Protein AF-A0A936PJ43-F1 (afdb_monomer_lite)

Secondary structure (DSSP, 8-state):
--PPP-------------EEEEEEEEEEE---STTPPPPB--S-EEEETTS--EE--TTSEEEEEEEESSSSEE-EEEEE-TTEEEEETTHHHHHHPPEEP-SSSPEEEEEEEHHHHHHHHHHHHHHHHHHHHHHHHHHHHHHHHHHHHHHHHHTT-STTHHHHHHHHHHHHHHHHHHHHHHT-HHHHHHHHHHHTT--TTSS-HHHHHHHHHHHTT-HHHHHHHHHHTS-HHHHHHHHH-THHHHHHHHHTTTSTTHHHHHHHHHHHHHHHHHHHHHHTT-HHHHHHHHHHHHHH-TT-HHHHHHHHHHHHHHH--HHHHHHHHHHHHHHHHHHT---HHHHHHHHHHHHHHHHHTT-HHHHHHHHHHHHHHHHHHS-TT-HHHHHHHHHHHHHHHHTT-HHHHHHHHHHHHHH-------STTSS---STHHHHHHHHHHHHHHHHHHHHS-TT-HHHHHHHHHHHHHHHHTT-HHHHHHHHHHHHHHHHHHH-TT-HHHHHHHHHHHHHHHHTT-HHHHHHHHTT-

Sequence (529 aa):
MKHIFLFFFGIISLDIAAQTINQPGEVRTISYEQGKKGAPVADVRIKSKGLNEVRSTADGKFILPVKAEGGNIFTFEDVSRAGYEPVVPSREEFLSRKFAINPASGVTLILASNDQLFAERRRIEQKIRLEKEQEIADRESEILKLQAEVNKLQQLSENITDLTAKLTRMEEELQKFKDSYYSSDDLIRQEAQRLSKIDFQTIDSVQAVIVNLLKEGKGGEVVTIARNQLSADLWNKIMNDPGSIKRDMEQKRVELKQDSLLLDQAARQLKNMADGFAAKYQNDSAAFYLKKRMELDLNNYENIDEYALYITNYLASYDEALDYYLEIQTLFQKMQYHEYHVIATIIHNTGYVYSNMGNIDKAMEYYQQGLTLRTQIYESEHPDIACSYNNIGYLYDELGDYPQALKYHFLALGIGKLRRSSRCCLEHGDAQGDIVKSLDYYQKSLSIKEKAFNIFHPDVALAYHNIGNIYDTQGEYQKALEYLFIAEEIREKTLGFNHPDLAATYNNIAHVYSAQGYYEKATSFISKV

pLDDT: mean 77.59, std 15.85, range [30.3, 97.81]

Structure (mmCIF, N/CA/C/O backbone):
data_AF-A0A936PJ43-F1
#
_entry.id   AF-A0A936PJ43-F1
#
loop_
_atom_site.group_PDB
_atom_site.id
_atom_site.type_symbol
_atom_site.label_atom_id
_atom_site.label_alt_id
_atom_site.label_comp_id
_atom_site.label_asym_id
_atom_site.label_entity_id
_atom_site.label_seq_id
_atom_site.pdbx_PDB_ins_code
_atom_site.Cartn_x
_atom_site.Cartn_y
_atom_site.Cartn_z
_atom_site.occupancy
_atom_site.B_iso_or_equiv
_atom_site.auth_seq_id
_atom_site.auth_comp_id
_atom_site.auth_asym_id
_atom_site.auth_atom_id
_atom_site.pdbx_PDB_model_num
ATOM 1 N N . MET A 1 1 ? -57.107 58.722 32.838 1.00 40.56 1 MET A N 1
ATOM 2 C CA . MET A 1 1 ? -57.720 57.484 32.313 1.00 40.56 1 MET A CA 1
ATOM 3 C C . MET A 1 1 ? -57.185 57.221 30.913 1.00 40.56 1 MET A C 1
ATOM 5 O O . MET A 1 1 ? -57.546 57.950 30.002 1.00 40.56 1 MET A O 1
ATOM 9 N N . LYS A 1 2 ? -56.288 56.242 30.752 1.00 34.12 2 LYS A N 1
ATOM 10 C CA . LYS A 1 2 ? -55.933 55.638 29.458 1.00 34.12 2 LYS A CA 1
ATOM 11 C C . LYS A 1 2 ? -55.710 54.140 29.679 1.00 34.12 2 LYS A C 1
ATOM 13 O O . LYS A 1 2 ? -55.115 53.745 30.675 1.00 34.12 2 LYS A O 1
ATOM 18 N N . HIS A 1 3 ? -56.307 53.368 28.781 1.00 35.75 3 HIS A N 1
ATOM 19 C CA . HIS A 1 3 ? -56.541 51.931 28.821 1.00 35.75 3 HIS A CA 1
ATOM 20 C C . HIS A 1 3 ? -55.257 51.096 28.703 1.00 35.75 3 HIS A C 1
ATOM 22 O O . HIS A 1 3 ? -54.381 51.428 27.910 1.00 35.75 3 HIS A O 1
ATOM 28 N N . ILE A 1 4 ? -55.200 49.980 29.436 1.00 32.62 4 ILE A N 1
ATOM 29 C CA . ILE A 1 4 ? -54.253 48.879 29.219 1.00 32.62 4 ILE A CA 1
ATOM 30 C C . ILE A 1 4 ? -55.022 47.765 28.499 1.00 32.62 4 ILE A C 1
ATOM 32 O O . ILE A 1 4 ? -55.988 47.232 29.041 1.00 32.62 4 ILE A O 1
ATOM 36 N N . PHE A 1 5 ? -54.607 47.444 27.273 1.00 32.97 5 PHE A N 1
ATOM 37 C CA . PHE A 1 5 ? -55.036 46.259 26.528 1.00 32.97 5 PHE A CA 1
ATOM 38 C C . PHE A 1 5 ? -54.036 45.129 26.813 1.00 32.97 5 PHE A C 1
ATOM 40 O O . PHE A 1 5 ? -52.854 45.257 26.504 1.00 32.97 5 PHE A O 1
ATOM 47 N N . LEU A 1 6 ? -54.510 44.033 27.404 1.00 31.66 6 LEU A N 1
ATOM 48 C CA . LEU A 1 6 ? -53.779 42.772 27.543 1.00 31.66 6 LEU A CA 1
ATOM 49 C C . LEU A 1 6 ? -54.097 41.902 26.320 1.00 31.66 6 LEU A C 1
ATOM 51 O O . LEU A 1 6 ? -55.229 41.451 26.170 1.00 31.66 6 LEU A O 1
ATOM 55 N N . PHE A 1 7 ? -53.112 41.672 25.450 1.00 32.41 7 PHE A N 1
ATOM 56 C CA . PHE A 1 7 ? -53.182 40.657 24.396 1.00 32.41 7 PHE A CA 1
ATOM 57 C C . PHE A 1 7 ? -52.409 39.417 24.853 1.00 32.41 7 PHE A C 1
ATOM 59 O O . PHE A 1 7 ? -51.193 39.459 25.025 1.00 32.41 7 PHE A O 1
ATOM 66 N N . PHE A 1 8 ? -53.127 38.313 25.056 1.00 34.50 8 PHE A N 1
ATOM 67 C CA . PHE A 1 8 ? -52.553 36.978 25.209 1.00 34.50 8 PHE A CA 1
ATOM 68 C C . PHE A 1 8 ? -52.049 36.504 23.837 1.00 34.50 8 PHE A C 1
ATOM 70 O O . PHE A 1 8 ? -52.854 36.240 22.946 1.00 34.50 8 PHE A O 1
ATOM 77 N N . PHE A 1 9 ? -50.733 36.381 23.659 1.00 34.50 9 PHE A N 1
ATOM 78 C CA . PHE A 1 9 ? -50.157 35.603 22.560 1.00 34.50 9 PHE A CA 1
ATOM 79 C C . PHE A 1 9 ? -49.959 34.165 23.044 1.00 34.50 9 PHE A C 1
ATOM 81 O O . PHE A 1 9 ? -49.048 33.877 23.817 1.00 34.50 9 PHE A O 1
ATOM 88 N N . GLY A 1 10 ? -50.838 33.263 22.608 1.00 34.34 10 GLY A N 1
ATOM 89 C CA . GLY A 1 10 ? -50.595 31.828 22.696 1.00 34.34 10 GLY A CA 1
ATOM 90 C C . GLY A 1 10 ? -49.504 31.447 21.699 1.00 34.34 10 GLY A C 1
ATOM 91 O O . GLY A 1 10 ? -49.707 31.552 20.491 1.00 34.34 10 GLY A O 1
ATOM 92 N N . ILE A 1 11 ? -48.344 31.029 22.200 1.00 38.25 11 ILE A N 1
ATOM 93 C CA . ILE A 1 11 ? -47.304 30.395 21.389 1.00 38.25 11 ILE A CA 1
ATOM 94 C C . ILE A 1 11 ? -47.798 28.978 21.090 1.00 38.25 11 ILE A C 1
ATOM 96 O O . ILE A 1 11 ? -47.759 28.106 21.953 1.00 38.25 11 ILE A O 1
ATOM 100 N N . ILE A 1 12 ? -48.304 28.753 19.877 1.00 36.50 12 ILE A N 1
ATOM 101 C CA . ILE A 1 12 ? -48.441 27.402 19.330 1.00 36.50 12 ILE A CA 1
ATOM 102 C C . ILE A 1 12 ? -47.034 27.000 18.891 1.00 36.50 12 ILE A C 1
ATOM 104 O O . ILE A 1 12 ? -46.580 27.374 17.811 1.00 36.50 12 ILE A O 1
ATOM 108 N N . SER A 1 13 ? -46.315 26.290 19.757 1.00 37.91 13 SER A N 1
ATOM 109 C CA . SER A 1 13 ? -45.120 25.553 19.362 1.00 37.91 13 SER A CA 1
ATOM 110 C C . SER A 1 13 ? -45.562 24.403 18.456 1.00 37.91 13 SER A C 1
ATOM 112 O O . SER A 1 13 ? -46.070 23.385 18.923 1.00 37.91 13 SER A O 1
ATOM 114 N N . LEU A 1 14 ? -45.433 24.591 17.144 1.00 38.97 14 LEU A N 1
ATOM 115 C CA . LEU A 1 14 ? -45.426 23.489 16.187 1.00 38.97 14 LEU A CA 1
ATOM 116 C C . LEU A 1 14 ? -44.119 22.718 16.398 1.00 38.97 14 LEU A C 1
ATOM 118 O O . LEU A 1 14 ? -43.090 23.075 15.830 1.00 38.97 14 LEU A O 1
ATOM 122 N N . ASP A 1 15 ? -44.163 21.677 17.229 1.00 41.84 15 ASP A N 1
ATOM 123 C CA . ASP A 1 15 ? -43.165 20.610 17.185 1.00 41.84 15 ASP A CA 1
ATOM 124 C C . ASP A 1 15 ? -43.292 19.932 15.815 1.00 41.84 15 ASP A C 1
ATOM 126 O O . ASP A 1 15 ? -44.187 19.117 15.574 1.00 41.84 15 ASP A O 1
ATOM 130 N N . ILE A 1 16 ? -42.431 20.311 14.869 1.00 48.59 16 ILE A N 1
ATOM 131 C CA . ILE A 1 16 ? -42.264 19.562 13.624 1.00 48.59 16 ILE A CA 1
ATOM 132 C C . ILE A 1 16 ? -41.565 18.263 14.023 1.00 48.59 16 ILE A C 1
ATOM 134 O O . ILE A 1 16 ? -40.355 18.239 14.215 1.00 48.59 16 ILE A O 1
ATOM 138 N N . ALA A 1 17 ? -42.333 17.189 14.204 1.00 55.19 17 ALA A N 1
ATOM 139 C CA . ALA A 1 17 ? -41.772 15.876 14.482 1.00 55.19 17 ALA A CA 1
ATOM 140 C C . ALA A 1 17 ? -40.802 15.472 13.356 1.00 55.19 17 ALA A C 1
ATOM 142 O O . ALA A 1 17 ? -41.185 15.466 12.184 1.00 55.19 17 ALA A O 1
ATOM 143 N N . ALA A 1 18 ? -39.566 15.117 13.721 1.00 63.12 18 ALA A N 1
ATOM 144 C CA . ALA A 1 18 ? -38.559 14.550 12.829 1.00 63.12 18 ALA A CA 1
ATOM 145 C C . ALA A 1 18 ? -39.168 13.504 11.880 1.00 63.12 18 ALA A C 1
ATOM 147 O O . ALA A 1 18 ? -39.643 12.454 12.330 1.00 63.12 18 ALA A O 1
ATOM 148 N N . GLN A 1 19 ? -39.129 13.735 10.566 1.00 74.31 19 GLN A N 1
ATOM 149 C CA . GLN A 1 19 ? -39.550 12.705 9.619 1.00 74.31 19 GLN A CA 1
ATOM 150 C C . GLN A 1 19 ? -38.483 11.601 9.571 1.00 74.31 19 GLN A C 1
ATOM 152 O O . GLN A 1 19 ? -37.306 11.862 9.318 1.00 74.31 19 GLN A O 1
ATOM 157 N N . THR A 1 20 ? -38.890 10.354 9.819 1.00 83.00 20 THR A N 1
ATOM 158 C CA . THR A 1 20 ? -38.009 9.188 9.662 1.00 83.00 20 THR A CA 1
ATOM 159 C C . THR A 1 20 ? -38.021 8.751 8.198 1.00 83.00 20 THR A C 1
ATOM 161 O O . THR A 1 20 ? -39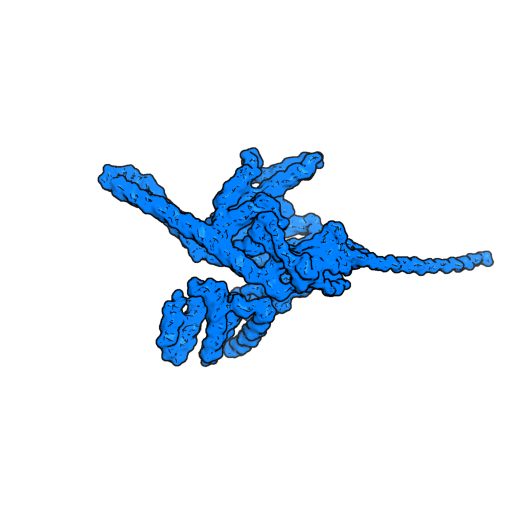.086 8.477 7.643 1.00 83.00 20 THR A O 1
ATOM 164 N N . ILE A 1 21 ? -36.849 8.689 7.569 1.00 87.25 21 ILE A N 1
ATOM 165 C CA . ILE A 1 21 ? -36.640 8.260 6.187 1.00 87.25 21 ILE A CA 1
ATOM 166 C C . ILE A 1 21 ? -35.969 6.888 6.189 1.00 87.25 21 ILE A C 1
ATOM 168 O O . ILE A 1 21 ? -34.934 6.682 6.817 1.00 87.25 21 ILE A O 1
ATOM 172 N N . ASN A 1 22 ? -36.545 5.949 5.444 1.00 90.38 22 ASN A N 1
ATOM 173 C CA . ASN A 1 22 ? -35.974 4.622 5.249 1.00 90.38 22 ASN A CA 1
ATOM 174 C C . ASN A 1 22 ? -34.878 4.686 4.183 1.00 90.38 22 ASN A C 1
ATOM 176 O O . ASN A 1 22 ? -35.177 4.721 2.991 1.00 90.38 22 ASN A O 1
ATOM 180 N N . GLN A 1 23 ? -33.621 4.694 4.616 1.00 92.25 23 GLN A N 1
ATOM 181 C CA . GLN A 1 23 ? -32.457 4.589 3.750 1.00 92.25 23 GLN A CA 1
ATOM 182 C C . GLN A 1 23 ? -32.251 3.118 3.357 1.00 92.25 23 GLN A C 1
ATOM 184 O O . GLN A 1 23 ? -31.866 2.314 4.213 1.00 92.25 23 GLN A O 1
ATOM 189 N N . PRO A 1 24 ? -32.490 2.723 2.094 1.00 94.69 24 PRO A N 1
ATOM 190 C CA . PRO A 1 24 ? -32.183 1.370 1.660 1.00 94.69 24 PRO A CA 1
ATOM 191 C C . PRO A 1 24 ? -30.668 1.165 1.580 1.00 94.69 24 PRO A C 1
ATOM 193 O O . PRO A 1 24 ? -29.901 2.106 1.348 1.00 94.69 24 PRO A O 1
ATOM 196 N N . GLY A 1 25 ? -30.244 -0.085 1.706 1.00 94.69 25 GLY A N 1
ATOM 197 C CA . GLY A 1 25 ? -28.884 -0.489 1.400 1.00 94.69 25 GLY A CA 1
ATOM 198 C C . GLY A 1 25 ? -28.770 -1.967 1.054 1.00 94.69 25 GLY A C 1
ATOM 199 O O . GLY A 1 25 ? -29.698 -2.757 1.254 1.00 94.69 25 GLY A O 1
ATOM 200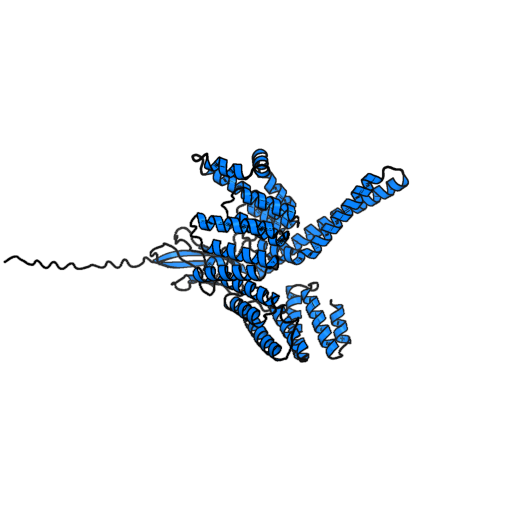 N N . GLU A 1 26 ? -27.621 -2.330 0.500 1.00 95.31 26 GLU A N 1
ATOM 201 C CA . GLU A 1 26 ? -27.254 -3.708 0.195 1.00 95.31 26 GLU A CA 1
ATOM 202 C C . GLU A 1 26 ? -25.852 -4.020 0.714 1.00 95.31 26 GLU A C 1
ATOM 204 O O . GLU A 1 26 ? -24.980 -3.155 0.745 1.00 95.31 26 GLU A O 1
ATOM 209 N N . VAL A 1 27 ? -25.636 -5.270 1.104 1.00 95.62 27 VAL A N 1
ATOM 210 C CA . VAL A 1 27 ? -24.339 -5.812 1.479 1.00 95.62 27 VAL A CA 1
ATOM 211 C C . VAL A 1 27 ? -24.013 -6.974 0.573 1.00 95.62 27 VAL A C 1
ATOM 213 O O . VAL A 1 27 ? -24.788 -7.927 0.451 1.00 95.62 27 VAL A O 1
ATOM 216 N N . ARG A 1 28 ? -22.845 -6.901 -0.052 1.00 95.44 28 ARG A N 1
ATOM 217 C CA . ARG A 1 28 ? -22.351 -7.937 -0.951 1.00 95.44 28 ARG A CA 1
ATOM 218 C C . ARG A 1 28 ? -20.882 -8.221 -0.706 1.00 95.44 28 ARG A C 1
ATOM 220 O O . ARG A 1 28 ? -20.173 -7.412 -0.108 1.00 95.44 28 ARG A O 1
ATOM 227 N N . THR A 1 29 ? -20.427 -9.364 -1.199 1.00 95.00 29 THR A N 1
ATOM 228 C CA . THR A 1 29 ? -19.010 -9.670 -1.210 1.00 95.00 29 THR A CA 1
ATOM 229 C C . THR A 1 29 ? -18.285 -8.758 -2.197 1.00 95.00 29 THR A C 1
ATOM 231 O O . THR A 1 29 ? -18.886 -8.209 -3.130 1.00 95.00 29 THR A O 1
ATOM 234 N N . ILE A 1 30 ? -16.977 -8.630 -2.022 1.00 93.56 30 ILE A N 1
ATOM 235 C CA . ILE A 1 30 ? -16.084 -8.110 -3.051 1.00 93.56 30 ILE A CA 1
ATOM 236 C C . ILE A 1 30 ? -16.203 -8.939 -4.340 1.00 93.56 30 ILE A C 1
ATOM 238 O O . ILE A 1 30 ? -16.454 -10.150 -4.305 1.00 93.56 30 ILE A O 1
ATOM 242 N N . SER A 1 31 ? -16.052 -8.270 -5.478 1.00 92.31 31 SER A N 1
ATOM 243 C CA . SER A 1 31 ? -15.920 -8.872 -6.796 1.00 92.31 31 SER A CA 1
ATOM 244 C C . SER A 1 31 ? -14.482 -8.758 -7.285 1.00 92.31 31 SER A C 1
ATOM 246 O O . SER A 1 31 ? -13.954 -7.656 -7.433 1.00 92.31 31 SER A O 1
ATOM 248 N N . TYR A 1 32 ? -13.875 -9.905 -7.579 1.00 88.44 32 TYR A N 1
ATOM 249 C CA . TYR A 1 32 ? -12.527 -10.000 -8.143 1.00 88.44 32 TYR A CA 1
ATOM 250 C C . TYR A 1 32 ? -12.501 -10.164 -9.660 1.00 88.44 32 TYR A C 1
ATOM 252 O O . TYR A 1 32 ? -11.426 -10.269 -10.242 1.00 88.44 32 TYR A O 1
ATOM 260 N N . GLU A 1 33 ? -13.666 -10.191 -10.305 1.00 83.75 33 GLU A N 1
ATOM 261 C CA . GLU A 1 33 ? -13.777 -10.441 -11.735 1.00 83.75 33 GLU A CA 1
ATOM 262 C C . GLU A 1 33 ? -14.659 -9.394 -12.410 1.00 83.75 33 GLU A C 1
ATOM 264 O O . GLU A 1 33 ? -15.762 -9.075 -11.953 1.00 83.75 33 GLU A O 1
ATOM 269 N N . GLN A 1 34 ? -14.193 -8.890 -13.551 1.00 80.88 34 GLN A N 1
ATOM 270 C CA . GLN A 1 34 ? -14.926 -7.901 -14.326 1.00 80.88 34 GLN A CA 1
ATOM 271 C C . GLN A 1 34 ? -16.283 -8.457 -14.782 1.00 80.88 34 GLN A C 1
ATOM 273 O O . GLN A 1 34 ? -16.386 -9.562 -15.310 1.00 80.88 34 GLN A O 1
ATOM 278 N N . GLY A 1 35 ? -17.344 -7.679 -14.563 1.00 80.88 35 GLY A N 1
ATOM 279 C CA . GLY A 1 35 ? -18.707 -8.052 -14.949 1.00 80.88 35 GLY A CA 1
ATOM 280 C C . GLY A 1 35 ? -19.403 -9.049 -14.015 1.00 80.88 35 GLY A C 1
ATOM 281 O O . GLY A 1 35 ? -20.603 -9.269 -14.174 1.00 80.88 35 GLY A O 1
ATOM 282 N N . LYS A 1 36 ? -18.719 -9.608 -13.006 1.00 87.69 36 LYS A N 1
ATOM 283 C CA . LYS A 1 36 ? -19.366 -10.430 -11.972 1.00 87.69 36 LYS A CA 1
ATOM 284 C C . LYS A 1 36 ? -19.756 -9.572 -10.770 1.00 87.69 36 LYS A C 1
ATOM 286 O O . LYS A 1 36 ? -18.972 -8.747 -10.303 1.00 87.69 36 LYS A O 1
ATOM 291 N N . LYS A 1 37 ? -20.977 -9.756 -10.258 1.00 88.69 37 LYS A N 1
ATOM 292 C CA . LYS A 1 37 ? -21.427 -9.139 -8.999 1.00 88.69 37 LYS A CA 1
ATOM 293 C C . LYS A 1 37 ? -21.060 -10.025 -7.820 1.00 88.69 37 LYS A C 1
ATOM 295 O O . LYS A 1 37 ? -21.182 -11.244 -7.904 1.00 88.69 37 LYS A O 1
ATOM 300 N N . GLY A 1 38 ? -20.613 -9.398 -6.734 1.00 91.81 38 GLY A N 1
ATOM 301 C CA . GLY A 1 38 ? -20.392 -10.095 -5.474 1.00 91.81 38 GLY A CA 1
ATOM 302 C C . GLY A 1 38 ? -21.685 -10.697 -4.925 1.00 91.81 38 GLY A C 1
ATOM 303 O O . GLY A 1 38 ? -22.774 -10.162 -5.146 1.00 91.81 38 GLY A O 1
ATOM 304 N N . ALA A 1 39 ? -21.563 -11.811 -4.209 1.00 94.62 39 ALA A N 1
ATOM 305 C CA . ALA A 1 39 ? -22.700 -12.502 -3.618 1.00 94.62 39 ALA A CA 1
ATOM 306 C C . ALA A 1 39 ? -23.298 -11.681 -2.463 1.00 94.62 39 ALA A C 1
ATOM 308 O O . ALA A 1 39 ? -22.552 -10.993 -1.768 1.00 94.62 39 ALA A O 1
ATOM 309 N N . PRO A 1 40 ? -24.615 -11.738 -2.214 1.00 96.81 40 PRO A N 1
ATOM 310 C CA . PRO A 1 40 ? -25.208 -11.079 -1.056 1.00 96.81 40 PRO A CA 1
ATOM 311 C C . PRO A 1 40 ? -24.635 -11.619 0.262 1.00 96.81 40 PRO A C 1
ATOM 313 O O . PRO A 1 40 ? -24.342 -12.808 0.394 1.00 96.81 40 PRO A O 1
ATOM 316 N N . VAL A 1 41 ? -24.486 -10.740 1.255 1.00 96.25 41 VAL A N 1
ATOM 317 C CA . VAL A 1 41 ? -23.925 -11.078 2.572 1.00 96.25 41 VAL A CA 1
ATOM 318 C C . VAL A 1 41 ? -25.002 -10.870 3.631 1.00 96.25 41 VAL A C 1
ATOM 320 O O . VAL A 1 41 ? -25.355 -9.739 3.963 1.00 96.25 41 VAL A O 1
ATOM 323 N N . ALA A 1 42 ? -25.520 -11.974 4.162 1.00 96.69 42 ALA A N 1
ATOM 324 C CA . ALA A 1 42 ? -26.541 -11.977 5.207 1.00 96.69 42 ALA A CA 1
ATOM 325 C C . ALA A 1 42 ? -25.968 -11.722 6.609 1.00 96.69 42 ALA A C 1
ATOM 327 O O . ALA A 1 42 ? -24.780 -11.946 6.844 1.00 96.69 42 ALA A O 1
ATOM 328 N N . ASP A 1 43 ? -26.838 -11.321 7.538 1.00 95.81 43 ASP A N 1
ATOM 329 C CA . ASP A 1 43 ? -26.544 -11.158 8.968 1.00 95.81 43 ASP A CA 1
ATOM 330 C C . ASP A 1 43 ? -25.377 -10.200 9.274 1.00 95.81 43 ASP A C 1
ATOM 332 O O . ASP A 1 43 ? -24.603 -10.375 10.217 1.00 95.81 43 ASP A O 1
ATOM 336 N N . VAL A 1 44 ? -25.224 -9.165 8.451 1.00 95.06 44 VAL A N 1
ATOM 337 C CA . VAL A 1 44 ? -24.271 -8.082 8.702 1.00 95.06 44 VAL A CA 1
ATOM 338 C C . VAL A 1 44 ? -24.923 -7.105 9.660 1.00 95.06 44 VAL A C 1
ATOM 340 O O . VAL A 1 44 ? -25.984 -6.564 9.349 1.00 95.06 44 VAL A O 1
ATOM 343 N N . ARG A 1 45 ? -24.298 -6.886 10.818 1.00 93.56 45 ARG A N 1
ATOM 344 C CA . ARG A 1 45 ? -24.738 -5.882 11.788 1.00 93.56 45 ARG A CA 1
ATOM 345 C C . ARG A 1 45 ? -24.379 -4.505 11.278 1.00 93.56 45 ARG A C 1
ATOM 347 O O . ARG A 1 45 ? -23.230 -4.265 10.911 1.00 93.56 45 ARG A O 1
ATOM 354 N N . ILE A 1 46 ? -25.367 -3.625 11.253 1.00 92.69 46 ILE A N 1
ATOM 355 C CA . ILE A 1 46 ? -25.233 -2.268 10.748 1.00 92.69 46 ILE A CA 1
ATOM 356 C C . ILE A 1 46 ? -25.864 -1.346 11.782 1.00 92.69 46 ILE A C 1
ATOM 358 O O . ILE A 1 46 ? -27.054 -1.450 12.086 1.00 92.69 46 ILE A O 1
ATOM 362 N N . LYS A 1 47 ? -25.061 -0.439 12.323 1.00 88.56 47 LYS A N 1
ATOM 363 C CA . LYS A 1 47 ? -25.480 0.539 13.318 1.00 88.56 47 LYS A CA 1
ATOM 364 C C . LYS A 1 47 ? -25.121 1.931 12.827 1.00 88.56 47 LYS A C 1
ATOM 366 O O . LYS A 1 47 ? -24.032 2.146 12.302 1.00 88.56 47 LYS A O 1
ATOM 371 N N . SER A 1 48 ? -26.044 2.868 12.991 1.00 86.00 48 SER A N 1
ATOM 372 C CA . SER A 1 48 ? -25.866 4.276 12.636 1.00 86.00 48 SER A CA 1
ATOM 373 C C . SER A 1 48 ? -26.111 5.141 13.864 1.00 86.00 48 SER A C 1
ATOM 375 O O . SER A 1 48 ? -26.885 4.763 14.748 1.00 86.00 48 SER A O 1
ATOM 377 N N . LYS A 1 49 ? -25.465 6.307 13.911 1.00 79.06 49 LYS A N 1
ATOM 378 C CA . LYS A 1 49 ? -25.456 7.161 15.098 1.00 79.06 49 LYS A CA 1
ATOM 379 C C . LYS A 1 49 ? -26.856 7.575 15.532 1.00 79.06 49 LYS A C 1
ATOM 381 O O . LYS A 1 49 ? -27.618 8.131 14.745 1.00 79.06 49 LYS A O 1
ATOM 386 N N . GLY A 1 50 ? -27.193 7.279 16.789 1.00 74.56 50 GLY A N 1
ATOM 387 C CA . GLY A 1 50 ? -28.504 7.580 17.375 1.00 74.56 50 GLY A CA 1
ATOM 388 C C . GLY A 1 50 ? -29.669 6.716 16.870 1.00 74.56 50 GLY A C 1
ATOM 389 O O . GLY A 1 50 ? -30.824 7.070 17.116 1.00 74.56 50 GLY A O 1
ATOM 390 N N . LEU A 1 51 ? -29.392 5.606 16.172 1.00 80.44 51 LEU A N 1
ATOM 391 C CA . LEU A 1 51 ? -30.392 4.700 15.596 1.00 80.44 51 LEU A CA 1
ATOM 392 C C . LEU A 1 51 ? -30.229 3.262 16.111 1.00 80.44 51 LEU A C 1
ATOM 394 O O . LEU A 1 51 ? -29.181 2.872 16.628 1.00 80.44 51 LEU A O 1
ATOM 398 N N . ASN A 1 52 ? -31.285 2.460 15.951 1.00 83.31 52 ASN A N 1
ATOM 399 C CA . ASN A 1 52 ? -31.259 1.038 16.294 1.00 83.31 52 ASN A CA 1
ATOM 400 C C . ASN A 1 52 ? -30.383 0.242 15.313 1.00 83.31 52 ASN A C 1
ATOM 402 O O . ASN A 1 52 ? -30.333 0.551 14.122 1.00 83.31 52 ASN A O 1
ATOM 406 N N . GLU A 1 53 ? -29.740 -0.813 15.820 1.00 91.12 53 GLU A N 1
ATOM 407 C CA . GLU A 1 53 ? -29.030 -1.796 14.993 1.00 91.12 53 GLU A CA 1
ATOM 408 C C . GLU A 1 53 ? -30.007 -2.484 14.029 1.00 91.12 53 GLU A C 1
ATOM 410 O O . GLU A 1 53 ? -31.111 -2.881 14.412 1.00 91.12 53 GLU A O 1
ATOM 415 N N . VAL A 1 54 ? -29.571 -2.659 12.783 1.00 94.56 54 VAL A N 1
ATOM 416 C CA . VAL A 1 54 ? -30.261 -3.452 11.763 1.00 94.56 54 VAL A CA 1
ATOM 417 C C . VAL A 1 54 ? -29.343 -4.553 11.243 1.00 94.56 54 VAL A C 1
ATOM 419 O O . VAL A 1 54 ? -28.121 -4.498 11.399 1.00 94.56 54 VAL A O 1
ATOM 422 N N . ARG A 1 55 ? -29.940 -5.569 10.617 1.00 96.25 55 ARG A N 1
ATOM 423 C CA . ARG A 1 55 ? -29.218 -6.697 10.020 1.00 96.25 55 ARG A CA 1
ATOM 424 C C . ARG A 1 55 ? -29.579 -6.870 8.560 1.00 96.25 55 ARG A C 1
ATOM 426 O O . ARG A 1 55 ? -30.739 -6.685 8.188 1.00 96.25 55 ARG A O 1
ATOM 433 N N . SER A 1 56 ? -28.595 -7.240 7.744 1.00 97.50 56 SER A N 1
ATOM 434 C CA . SER A 1 56 ? -28.850 -7.592 6.349 1.00 97.50 56 SER A CA 1
ATOM 435 C C . SER A 1 56 ? -29.600 -8.923 6.226 1.00 97.50 56 SER A C 1
ATOM 437 O O . SER A 1 56 ? -29.352 -9.881 6.963 1.00 97.50 56 SER A O 1
ATOM 439 N N . THR A 1 57 ? -30.532 -8.987 5.278 1.00 97.81 57 THR A N 1
ATOM 440 C CA . THR A 1 57 ? -31.317 -10.186 4.960 1.00 97.81 57 THR A CA 1
ATOM 441 C C . THR A 1 57 ? -30.488 -11.225 4.198 1.00 97.81 57 THR A C 1
ATOM 443 O O . THR A 1 57 ? -29.348 -10.966 3.817 1.00 97.81 57 THR A O 1
ATOM 446 N N . ALA A 1 58 ? -31.072 -12.399 3.924 1.00 96.38 58 ALA A N 1
ATOM 447 C CA . ALA A 1 58 ? -30.455 -13.437 3.088 1.00 96.38 58 ALA A CA 1
ATOM 448 C C . ALA A 1 58 ? -29.994 -12.911 1.712 1.00 96.38 58 ALA A C 1
ATOM 450 O O . ALA A 1 58 ? -28.930 -13.290 1.231 1.00 96.38 58 ALA A O 1
ATOM 451 N N . ASP A 1 59 ? -30.744 -11.966 1.138 1.00 96.12 59 ASP A N 1
ATOM 452 C CA . ASP A 1 59 ? -30.429 -11.314 -0.140 1.00 96.12 59 ASP A CA 1
ATOM 453 C C . ASP A 1 59 ? -29.490 -10.104 0.021 1.00 96.12 59 ASP A C 1
ATOM 455 O O . ASP A 1 59 ? -29.339 -9.296 -0.894 1.00 96.12 59 ASP A O 1
ATOM 459 N N . GLY A 1 60 ? -28.885 -9.934 1.201 1.00 96.38 60 GLY A N 1
ATOM 460 C CA . GLY A 1 60 ? -27.950 -8.857 1.510 1.00 96.38 60 GLY A CA 1
ATOM 461 C C . GLY A 1 60 ? -28.608 -7.492 1.711 1.00 96.38 60 GLY A C 1
ATOM 462 O O . GLY A 1 60 ? -27.906 -6.508 1.897 1.00 96.38 60 GLY A O 1
ATOM 463 N N . LYS A 1 61 ? -29.937 -7.378 1.692 1.00 97.19 61 LYS A N 1
ATOM 464 C CA . LYS A 1 61 ? -30.626 -6.080 1.791 1.00 97.19 61 LYS A CA 1
ATOM 465 C C . LYS A 1 61 ? -30.797 -5.640 3.237 1.00 97.19 61 LYS A C 1
ATOM 467 O O . LYS A 1 61 ? -31.019 -6.469 4.112 1.00 97.19 61 LYS A O 1
ATOM 472 N N . PHE A 1 62 ? -30.779 -4.337 3.483 1.00 96.00 62 PHE A N 1
ATOM 473 C CA . PHE A 1 62 ? -31.148 -3.750 4.769 1.00 96.00 62 PHE A CA 1
ATOM 474 C C . PHE A 1 62 ? -31.844 -2.400 4.570 1.00 96.00 62 PHE A C 1
ATOM 476 O O . PHE A 1 62 ? -31.776 -1.796 3.498 1.00 96.00 62 PHE A O 1
ATOM 483 N N . ILE A 1 63 ? -32.538 -1.933 5.608 1.00 94.06 63 ILE A N 1
ATOM 484 C CA . ILE A 1 63 ? -33.178 -0.617 5.636 1.00 94.06 63 ILE A CA 1
ATOM 485 C C . ILE A 1 63 ? -32.769 0.065 6.937 1.00 94.06 63 ILE A C 1
ATOM 487 O O . ILE A 1 63 ? -33.041 -0.464 8.012 1.00 94.06 63 ILE A O 1
ATOM 491 N N . LEU A 1 64 ? -32.130 1.230 6.837 1.00 90.94 64 LEU A N 1
ATOM 492 C CA . LEU A 1 64 ? -31.789 2.078 7.976 1.00 90.94 64 LEU A CA 1
ATOM 493 C C . LEU A 1 64 ? -32.856 3.168 8.152 1.00 90.94 64 LEU A C 1
ATOM 495 O O . LEU A 1 64 ? -33.001 4.013 7.268 1.00 90.94 64 LEU A O 1
ATOM 499 N N . PRO A 1 65 ? -33.607 3.188 9.264 1.00 88.38 65 PRO A N 1
ATOM 500 C CA . PRO A 1 65 ? -34.559 4.259 9.542 1.00 88.38 65 PRO A CA 1
ATOM 501 C C . PRO A 1 65 ? -33.821 5.484 10.100 1.00 88.38 65 PRO A C 1
ATOM 503 O O . PRO A 1 65 ? -33.497 5.519 11.282 1.00 88.38 65 PRO A O 1
ATOM 506 N N . VAL A 1 66 ? -33.549 6.490 9.267 1.00 87.06 66 VAL A N 1
ATOM 507 C CA . VAL A 1 66 ? -32.771 7.688 9.630 1.00 87.06 66 VAL A CA 1
ATOM 508 C C . VAL A 1 66 ? -33.684 8.891 9.863 1.00 87.06 66 VAL A C 1
ATOM 510 O O . VAL A 1 66 ? -34.587 9.148 9.074 1.00 87.06 66 VAL A O 1
ATOM 513 N N . LYS A 1 67 ? -33.450 9.668 10.924 1.00 81.88 67 LYS A N 1
ATOM 514 C CA . LYS A 1 67 ? -34.185 10.920 11.170 1.00 81.88 67 LYS A CA 1
ATOM 515 C C . LYS A 1 67 ? -33.630 12.052 10.305 1.00 81.88 67 LYS A C 1
ATOM 517 O O . LYS A 1 67 ? -32.446 12.366 10.387 1.00 81.88 67 LYS A O 1
ATOM 522 N N . ALA A 1 68 ? -34.482 12.686 9.507 1.00 69.38 68 ALA A N 1
ATOM 523 C CA . ALA A 1 68 ? -34.120 13.863 8.727 1.00 69.38 68 ALA A CA 1
ATOM 524 C C . ALA A 1 68 ? -34.327 15.141 9.558 1.00 69.38 68 ALA A C 1
ATOM 526 O O . ALA A 1 68 ? -35.372 15.780 9.473 1.00 69.38 68 ALA A O 1
ATOM 527 N N . GLU A 1 69 ? -33.338 15.515 10.374 1.00 63.25 69 GLU A N 1
ATOM 528 C CA . GLU A 1 69 ? -33.299 16.815 11.061 1.00 63.25 69 GLU A CA 1
ATOM 529 C C . GLU A 1 69 ? -31.984 17.539 10.749 1.00 63.25 69 GLU A C 1
ATOM 531 O O . GLU A 1 69 ? -30.903 16.975 10.900 1.00 63.25 69 GLU A O 1
ATOM 536 N N . GLY A 1 70 ? -32.065 18.788 10.279 1.00 54.28 70 GLY A N 1
ATOM 537 C CA . GLY A 1 70 ? -30.936 19.730 10.249 1.00 54.28 70 GLY A CA 1
ATOM 538 C C . GLY A 1 70 ? -29.718 19.378 9.382 1.00 54.28 70 GLY A C 1
ATOM 539 O O . GLY A 1 70 ? -28.726 20.098 9.454 1.00 54.28 70 GLY A O 1
ATOM 540 N N . GLY A 1 71 ? -29.762 18.322 8.560 1.00 62.75 71 GLY A N 1
ATOM 541 C CA . GLY A 1 71 ? -28.610 17.968 7.721 1.00 62.75 71 GLY A CA 1
ATOM 542 C C . GLY A 1 71 ? -28.782 16.885 6.656 1.00 62.75 71 GLY A C 1
ATOM 543 O O . GLY A 1 71 ? -27.856 16.721 5.875 1.00 62.75 71 GLY A O 1
ATOM 544 N N . ASN A 1 72 ? -29.907 16.156 6.576 1.00 78.62 72 ASN A N 1
ATOM 545 C CA . ASN A 1 72 ? -30.108 15.029 5.639 1.00 78.62 72 ASN A CA 1
ATOM 546 C C . ASN A 1 72 ? -28.882 14.105 5.502 1.00 78.62 72 ASN A C 1
ATOM 548 O O . ASN A 1 72 ? -28.581 13.619 4.412 1.00 78.62 72 ASN A O 1
ATOM 552 N N . ILE A 1 73 ? -28.169 13.876 6.607 1.00 83.81 73 ILE A N 1
ATOM 553 C CA . ILE A 1 73 ? -26.972 13.044 6.664 1.00 83.81 73 ILE A CA 1
ATOM 554 C C . ILE A 1 73 ? -27.045 12.070 7.835 1.00 83.81 73 ILE A C 1
ATOM 556 O O . ILE A 1 73 ? -27.715 12.334 8.831 1.00 83.81 73 ILE A O 1
ATOM 560 N N . PHE A 1 74 ? -26.310 10.972 7.735 1.00 85.31 74 PHE A N 1
ATOM 561 C CA . PHE A 1 74 ? -26.071 10.036 8.825 1.00 85.31 74 PHE A CA 1
ATOM 562 C C . PHE A 1 74 ? -24.633 9.524 8.798 1.00 85.31 74 PHE A C 1
ATOM 564 O O . PHE A 1 74 ? -23.935 9.651 7.794 1.00 85.31 74 PHE A O 1
ATOM 571 N N . THR A 1 75 ? -24.186 8.960 9.913 1.00 83.31 75 THR A N 1
ATOM 572 C CA . THR A 1 75 ? -22.856 8.358 10.066 1.00 83.31 75 THR A CA 1
ATOM 573 C C . THR A 1 75 ? -23.021 6.945 10.604 1.00 83.31 75 THR A C 1
ATOM 575 O O . THR A 1 75 ? -23.877 6.702 11.463 1.00 83.31 75 THR A O 1
ATOM 578 N N . PHE A 1 76 ? -22.216 6.004 10.113 1.00 84.56 76 PHE A N 1
ATOM 579 C CA . PHE A 1 76 ? -22.210 4.654 10.668 1.00 84.56 76 PHE A CA 1
ATOM 580 C C . PHE A 1 76 ? -21.439 4.636 11.995 1.00 84.56 76 PHE A C 1
ATOM 582 O O . PHE A 1 76 ? -20.471 5.365 12.168 1.00 84.56 76 PHE A O 1
ATOM 589 N N . GLU A 1 77 ? -21.881 3.802 12.932 1.00 80.00 77 GLU A N 1
ATOM 590 C CA . GLU A 1 77 ? -21.168 3.485 14.180 1.00 80.00 77 GLU A CA 1
ATOM 591 C C . GLU A 1 77 ? -20.539 2.088 14.132 1.00 80.00 77 GLU A C 1
ATOM 593 O O . GLU A 1 77 ? -19.528 1.835 14.779 1.00 80.00 77 GLU A O 1
ATOM 598 N N . ASP A 1 78 ? -21.146 1.150 13.401 1.00 81.38 78 ASP A N 1
ATOM 599 C CA . ASP A 1 78 ? -20.572 -0.177 13.188 1.00 81.38 78 ASP A CA 1
ATOM 600 C C . ASP A 1 78 ? -21.132 -0.803 11.910 1.00 81.38 78 ASP A C 1
ATOM 602 O O . ASP A 1 78 ? -22.331 -0.735 11.634 1.00 81.38 78 ASP A O 1
ATOM 606 N N . VAL A 1 79 ? -20.251 -1.453 11.157 1.00 85.94 79 VAL A N 1
ATOM 607 C CA . VAL A 1 79 ? -20.594 -2.374 10.073 1.00 85.94 79 VAL A CA 1
ATOM 608 C C . VAL A 1 79 ? -19.741 -3.614 10.298 1.00 85.94 79 VAL A C 1
ATOM 610 O O . VAL A 1 79 ? -18.530 -3.590 10.068 1.00 85.94 79 VAL A O 1
ATOM 613 N N . SER A 1 80 ? -20.340 -4.687 10.819 1.00 84.19 80 SER A N 1
ATOM 614 C CA . SER A 1 80 ? -19.572 -5.864 11.230 1.00 84.19 80 SER A CA 1
ATOM 615 C C . SER A 1 80 ? -20.277 -7.194 10.991 1.00 84.19 80 SER A C 1
ATOM 617 O O . SER A 1 80 ? -21.474 -7.369 11.225 1.00 84.19 80 SER A O 1
ATOM 619 N N . ARG A 1 81 ? -19.483 -8.181 10.569 1.00 86.62 81 ARG A N 1
ATOM 620 C CA . ARG A 1 81 ? -19.844 -9.599 10.533 1.00 86.62 81 ARG A CA 1
ATOM 621 C C . ARG A 1 81 ? -18.598 -10.421 10.844 1.00 86.62 81 ARG A C 1
ATOM 623 O O . ARG A 1 81 ? -17.532 -10.154 10.298 1.00 86.62 81 ARG A O 1
ATOM 630 N N . ALA A 1 82 ? -18.717 -11.406 11.731 1.00 80.38 82 ALA A N 1
ATOM 631 C CA . ALA A 1 82 ? -17.586 -12.258 12.092 1.00 80.38 82 ALA A CA 1
ATOM 632 C C . ALA A 1 82 ? -17.020 -12.973 10.851 1.00 80.38 82 ALA A C 1
ATOM 634 O O . ALA A 1 82 ? -17.782 -13.511 10.049 1.00 80.38 82 ALA A O 1
ATOM 635 N N . GLY A 1 83 ? -15.694 -12.960 10.698 1.00 76.50 83 GLY A N 1
ATOM 636 C CA . GLY A 1 83 ? -15.002 -13.550 9.545 1.00 76.50 83 GLY A CA 1
ATOM 637 C C . GLY A 1 83 ? -15.011 -12.697 8.271 1.00 76.50 83 GLY A C 1
ATOM 638 O O . GLY A 1 83 ? -14.508 -13.164 7.251 1.00 76.50 83 GLY A O 1
ATOM 639 N N . TYR A 1 84 ? -15.555 -11.477 8.318 1.00 87.31 84 TYR A N 1
ATOM 640 C CA . TYR A 1 84 ? -15.564 -10.539 7.198 1.00 87.31 84 TYR A CA 1
ATOM 641 C C . TYR A 1 84 ? -14.909 -9.208 7.566 1.00 87.31 84 TYR A C 1
ATOM 643 O O . TYR A 1 84 ? -15.014 -8.735 8.699 1.00 87.31 84 TYR A O 1
ATOM 651 N N . GLU A 1 85 ? -14.313 -8.574 6.563 1.00 81.81 85 GLU A N 1
ATOM 652 C CA . GLU A 1 85 ? -13.725 -7.244 6.635 1.00 81.81 85 GLU A CA 1
ATOM 653 C C . GLU A 1 85 ? -14.439 -6.299 5.648 1.00 81.81 85 GLU A C 1
ATOM 655 O O . GLU A 1 85 ? -14.641 -6.675 4.488 1.00 81.81 85 GLU A O 1
ATOM 660 N N . PRO A 1 86 ? -14.844 -5.086 6.070 1.00 83.50 86 PRO A N 1
ATOM 661 C CA . PRO A 1 86 ? -15.300 -4.047 5.153 1.00 83.50 86 PRO A CA 1
ATOM 662 C C . PRO A 1 86 ? -14.170 -3.607 4.219 1.00 83.50 86 PRO A C 1
ATOM 664 O O . PRO A 1 86 ? -13.056 -3.336 4.665 1.00 83.50 86 PRO A O 1
ATOM 667 N N . VAL A 1 87 ? -14.470 -3.532 2.927 1.00 82.94 87 VAL A N 1
ATOM 668 C CA . VAL A 1 87 ? -13.502 -3.191 1.881 1.00 82.94 87 VAL A CA 1
ATOM 669 C C . VAL A 1 87 ? -13.680 -1.744 1.435 1.00 82.94 87 VAL A C 1
ATOM 671 O O . VAL A 1 87 ? -12.726 -0.976 1.483 1.00 82.94 87 VAL A O 1
ATOM 674 N N . VAL A 1 88 ? -14.894 -1.384 1.003 1.00 72.19 88 VAL A N 1
ATOM 675 C CA . VAL A 1 88 ? -15.228 -0.032 0.536 1.00 72.19 88 VAL A CA 1
ATOM 676 C C . VAL A 1 88 ? -16.652 0.346 0.971 1.00 72.19 88 VAL A C 1
ATOM 678 O O . VAL A 1 88 ? -17.603 -0.380 0.649 1.00 72.19 88 VAL A O 1
ATOM 681 N N . PRO A 1 89 ? -16.828 1.509 1.617 1.00 65.94 89 PRO A N 1
ATOM 682 C CA . PRO A 1 89 ? -15.806 2.222 2.386 1.00 65.94 89 PRO A CA 1
ATOM 683 C C . PRO A 1 89 ? -15.028 1.303 3.343 1.00 65.94 89 PRO A C 1
ATOM 685 O O . PRO A 1 89 ? -15.531 0.253 3.752 1.00 65.94 89 PRO A O 1
ATOM 688 N N . SER A 1 90 ? -13.793 1.652 3.694 1.00 65.69 90 SER A N 1
ATOM 689 C CA . SER A 1 90 ? -13.108 0.941 4.780 1.00 65.69 90 SER A CA 1
ATOM 690 C C . SER A 1 90 ? -13.892 1.114 6.093 1.00 65.69 90 SER A C 1
ATOM 692 O O . SER A 1 90 ? -14.742 2.002 6.218 1.00 65.69 90 SER A O 1
ATOM 694 N N . ARG A 1 91 ? -13.627 0.281 7.110 1.00 65.88 91 ARG A N 1
ATOM 695 C CA . ARG A 1 91 ? -14.266 0.457 8.430 1.00 65.88 91 ARG A CA 1
ATOM 696 C C . ARG A 1 91 ? -14.050 1.877 8.969 1.00 65.88 91 ARG A C 1
ATOM 698 O O . ARG A 1 91 ? -14.983 2.465 9.493 1.00 65.88 91 ARG A O 1
ATOM 705 N N . GLU A 1 92 ? -12.847 2.413 8.813 1.00 59.28 92 GLU A N 1
ATOM 706 C CA . GLU A 1 92 ? -12.474 3.772 9.222 1.00 59.28 92 GLU A CA 1
ATOM 707 C C . GLU A 1 92 ? -13.289 4.841 8.503 1.00 59.28 92 GLU A C 1
ATOM 709 O O . GLU A 1 92 ? -13.879 5.712 9.142 1.00 59.28 92 GLU A O 1
ATOM 714 N N . GLU A 1 93 ? -13.395 4.727 7.180 1.00 65.94 93 GLU A N 1
ATOM 715 C CA . GLU A 1 93 ? -14.196 5.645 6.377 1.00 65.94 93 GLU A CA 1
ATOM 716 C C . GLU A 1 93 ? -15.669 5.603 6.781 1.00 65.94 93 GLU A C 1
ATOM 718 O O . GLU A 1 93 ? -16.326 6.637 6.809 1.00 65.94 93 GLU A O 1
ATOM 723 N N . PHE A 1 94 ? -16.216 4.437 7.129 1.00 73.19 94 PHE A N 1
ATOM 724 C CA . PHE A 1 94 ? -17.605 4.357 7.581 1.00 73.19 94 PHE A CA 1
ATOM 725 C C . PHE A 1 94 ? -17.870 5.153 8.859 1.00 73.19 94 PHE A C 1
ATOM 727 O O . PHE A 1 94 ? -18.929 5.775 8.969 1.00 73.19 94 PHE A O 1
ATOM 734 N N . LEU A 1 95 ? -16.930 5.127 9.804 1.00 67.62 95 LEU A N 1
ATOM 735 C CA . LEU A 1 95 ? -17.080 5.775 11.108 1.00 67.62 95 LEU A CA 1
ATOM 736 C C . LEU A 1 95 ? -16.929 7.297 11.021 1.00 67.62 95 LEU A C 1
ATOM 738 O O . LEU A 1 95 ? -17.574 8.027 11.773 1.00 67.62 95 LEU A O 1
ATOM 742 N N . SER A 1 96 ? -16.104 7.784 10.094 1.00 62.38 96 SER A N 1
ATOM 743 C CA . SER A 1 96 ? -15.802 9.212 9.948 1.00 62.38 96 SER A CA 1
ATOM 744 C C . SER A 1 96 ? -16.649 9.921 8.886 1.00 62.38 96 SER A C 1
ATOM 746 O O . SER A 1 96 ? -16.864 11.135 8.964 1.00 62.38 96 SER A O 1
ATOM 748 N N . ARG A 1 97 ? -17.170 9.192 7.893 1.00 74.00 97 ARG A N 1
ATOM 749 C CA . ARG A 1 97 ? -17.876 9.778 6.749 1.00 74.00 97 ARG A CA 1
ATOM 750 C C . ARG A 1 97 ? -19.336 10.098 7.055 1.00 74.00 97 ARG A C 1
ATOM 752 O O . ARG A 1 97 ? -20.095 9.285 7.577 1.00 74.00 97 ARG A O 1
ATOM 759 N N . LYS A 1 98 ? -19.761 11.285 6.614 1.00 81.19 98 LYS A N 1
ATOM 760 C CA . LYS A 1 98 ? -21.169 11.704 6.561 1.00 81.19 98 LYS A CA 1
ATOM 761 C C . LYS A 1 98 ? -21.798 11.231 5.249 1.00 81.19 98 LYS A C 1
ATOM 763 O O . LYS A 1 98 ? -21.341 11.598 4.168 1.00 81.19 98 LYS A O 1
ATOM 768 N N . PHE A 1 99 ? -22.853 10.433 5.343 1.00 84.88 99 PHE A N 1
ATOM 769 C CA . PHE A 1 99 ? -23.608 9.896 4.213 1.00 84.88 99 PHE A CA 1
ATOM 770 C C . PHE A 1 99 ? -24.899 10.673 4.037 1.00 84.88 99 PHE A C 1
ATOM 772 O O . PHE A 1 99 ? -25.637 10.841 4.999 1.00 84.88 99 PHE A O 1
ATOM 779 N N . ALA A 1 100 ? -25.197 11.118 2.818 1.00 86.25 100 ALA A N 1
ATOM 780 C CA . ALA A 1 100 ? -26.481 11.737 2.521 1.00 86.25 100 ALA A CA 1
ATOM 781 C C . ALA A 1 100 ? -27.615 10.705 2.598 1.00 86.25 100 ALA A C 1
ATOM 783 O O . ALA A 1 100 ? -27.486 9.585 2.103 1.00 86.25 100 ALA A O 1
ATOM 784 N N . ILE A 1 101 ? -28.746 11.105 3.173 1.00 87.56 101 ILE A N 1
ATOM 785 C CA . ILE A 1 101 ? -29.979 10.325 3.141 1.00 87.56 101 ILE A CA 1
ATOM 786 C C . ILE A 1 101 ? -30.568 10.426 1.729 1.00 87.56 101 ILE A C 1
ATOM 788 O O . ILE A 1 101 ? -30.939 11.505 1.269 1.00 87.56 101 ILE A O 1
ATOM 792 N N . ASN A 1 102 ? -30.672 9.294 1.042 1.00 88.19 102 ASN A N 1
ATOM 793 C CA . ASN A 1 102 ? -31.238 9.169 -0.289 1.00 88.19 102 ASN A CA 1
ATOM 794 C C . ASN A 1 102 ? -32.038 7.854 -0.439 1.00 88.19 102 ASN A C 1
ATOM 796 O O . ASN A 1 102 ? -31.453 6.789 -0.645 1.00 88.19 102 ASN A O 1
ATOM 800 N N . PRO A 1 103 ? -33.384 7.899 -0.410 1.00 84.69 103 PRO A N 1
ATOM 801 C CA . PRO A 1 103 ? -34.212 6.704 -0.574 1.00 84.69 103 PRO A CA 1
ATOM 802 C C . PRO A 1 103 ? -34.209 6.143 -2.008 1.00 84.69 103 PRO A C 1
ATOM 804 O O . PRO A 1 103 ? -34.581 4.989 -2.206 1.00 84.69 103 PRO A O 1
ATOM 807 N N . ALA A 1 104 ? -33.798 6.934 -3.006 1.00 86.88 104 ALA A N 1
ATOM 808 C CA . ALA A 1 104 ? -33.702 6.497 -4.400 1.00 86.88 104 ALA A CA 1
ATOM 809 C C . ALA A 1 104 ? -32.355 5.828 -4.723 1.00 86.88 104 ALA A C 1
ATOM 811 O O . ALA A 1 104 ? -32.276 5.036 -5.659 1.00 86.88 104 ALA A O 1
ATOM 812 N N . SER A 1 105 ? -31.308 6.129 -3.948 1.00 85.88 105 SER A N 1
ATOM 813 C CA . SER A 1 105 ? -29.965 5.568 -4.111 1.00 85.88 105 SER A CA 1
ATOM 814 C C . SER A 1 105 ? -29.487 4.979 -2.790 1.00 85.88 105 SER A C 1
ATOM 816 O O . SER A 1 105 ? -29.062 5.704 -1.892 1.00 85.88 105 SER A O 1
ATOM 818 N N . GLY A 1 106 ? -29.570 3.654 -2.674 1.00 86.06 106 GLY A N 1
ATOM 819 C CA . GLY A 1 106 ? -29.165 2.940 -1.468 1.00 86.06 106 GLY A CA 1
ATOM 820 C C . GLY A 1 106 ? -27.660 2.982 -1.196 1.00 86.06 106 GLY A C 1
ATOM 821 O O . GLY A 1 106 ? -26.865 3.269 -2.089 1.00 86.06 106 GLY A O 1
ATOM 822 N N . VAL A 1 107 ? -27.267 2.657 0.038 1.00 90.19 107 VAL A N 1
ATOM 823 C CA . VAL A 1 107 ? -25.852 2.468 0.388 1.00 90.19 107 VAL A CA 1
ATOM 824 C C . VAL A 1 107 ? -25.428 1.040 0.063 1.00 90.19 107 VAL A C 1
ATOM 826 O O . VAL A 1 107 ? -26.038 0.087 0.544 1.00 90.19 107 VAL A O 1
ATOM 829 N N . THR A 1 108 ? -24.360 0.889 -0.715 1.00 91.94 108 THR A N 1
ATOM 830 C CA . THR A 1 108 ? -23.727 -0.410 -0.959 1.00 91.94 108 THR A CA 1
ATOM 831 C C . THR A 1 108 ? -22.561 -0.594 0.003 1.00 91.94 108 THR A C 1
ATOM 833 O O . THR A 1 108 ? -21.635 0.213 0.025 1.00 91.94 108 THR A O 1
ATOM 836 N N . LEU A 1 109 ? -22.608 -1.669 0.784 1.00 92.31 109 LEU A N 1
ATOM 837 C CA . LEU A 1 109 ? -21.541 -2.107 1.673 1.00 92.31 109 LEU A CA 1
ATOM 838 C C . LEU A 1 109 ? -20.834 -3.302 1.025 1.00 92.31 109 LEU A C 1
ATOM 840 O O . LEU A 1 109 ? -21.475 -4.292 0.655 1.00 92.31 109 LEU A O 1
ATOM 844 N N . ILE A 1 110 ? -19.516 -3.213 0.879 1.00 94.31 110 ILE A N 1
ATOM 845 C CA . ILE A 1 110 ? -18.706 -4.276 0.280 1.00 94.31 110 ILE A CA 1
ATOM 846 C C . ILE A 1 110 ? -17.878 -4.921 1.378 1.00 94.31 110 ILE A C 1
ATOM 848 O O . ILE A 1 110 ? -17.057 -4.258 2.010 1.00 94.31 110 ILE A O 1
ATOM 852 N N . LEU A 1 111 ? -18.098 -6.212 1.607 1.00 93.00 111 LEU A N 1
ATOM 853 C CA . LEU A 1 111 ? -17.344 -7.006 2.573 1.00 93.00 111 LEU A CA 1
ATOM 854 C C . LEU A 1 111 ? -16.531 -8.071 1.839 1.00 93.00 111 LEU A C 1
ATOM 856 O O . LEU A 1 111 ? -16.946 -8.585 0.808 1.00 93.00 111 LEU A O 1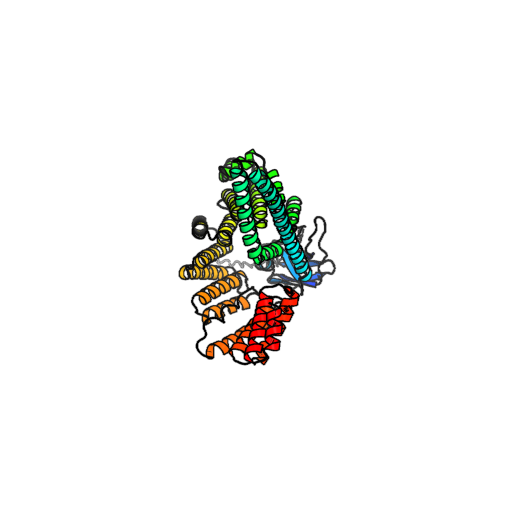
ATOM 860 N N . ALA A 1 112 ? -15.399 -8.472 2.384 1.00 90.12 112 ALA A N 1
ATOM 861 C CA . ALA A 1 112 ? -14.682 -9.652 1.926 1.00 90.12 112 ALA A CA 1
ATOM 862 C C . ALA A 1 112 ? -14.520 -10.605 3.102 1.00 90.12 112 ALA A C 1
ATOM 864 O O . ALA A 1 112 ? -14.248 -10.163 4.217 1.00 90.12 112 ALA A O 1
ATOM 865 N N . SER A 1 113 ? -14.724 -11.904 2.884 1.00 88.38 113 SER A N 1
ATOM 866 C CA . SER A 1 113 ? -14.347 -12.862 3.924 1.00 88.38 113 SER A CA 1
ATOM 867 C C . SER A 1 113 ? -12.827 -12.871 4.078 1.00 88.38 113 SER A C 1
ATOM 869 O O . SER A 1 113 ? -12.092 -12.677 3.105 1.00 88.38 113 SER A O 1
ATOM 871 N N . ASN A 1 114 ? -12.350 -13.116 5.294 1.00 80.44 114 ASN A N 1
ATOM 872 C CA . ASN A 1 114 ? -10.915 -13.154 5.572 1.00 80.44 114 ASN A CA 1
ATOM 873 C C . ASN A 1 114 ? -10.199 -14.207 4.708 1.00 80.44 114 ASN A C 1
ATOM 875 O O . ASN A 1 114 ? -9.089 -13.963 4.240 1.00 80.44 114 ASN A O 1
ATOM 879 N N . ASP A 1 115 ? -10.862 -15.332 4.431 1.00 79.25 115 ASP A N 1
ATOM 880 C CA . ASP A 1 115 ? -10.332 -16.395 3.574 1.00 79.25 115 ASP A CA 1
ATOM 881 C C . ASP A 1 115 ? -10.229 -15.951 2.109 1.00 79.25 115 ASP A C 1
ATOM 883 O O . ASP A 1 115 ? -9.225 -16.226 1.454 1.00 79.25 115 ASP A O 1
ATOM 887 N N . GLN A 1 116 ? -11.226 -15.214 1.597 1.00 86.00 116 GLN A N 1
ATOM 888 C CA . GLN A 1 116 ? -11.174 -14.628 0.251 1.00 86.00 116 GLN A CA 1
ATOM 889 C C . GLN A 1 116 ? -10.031 -13.620 0.121 1.00 86.00 116 GLN A C 1
ATOM 891 O O . GLN A 1 116 ? -9.279 -13.689 -0.850 1.00 86.00 116 GLN A O 1
ATOM 896 N N . LEU A 1 117 ? -9.870 -12.721 1.100 1.00 80.19 117 LEU A N 1
ATOM 897 C CA . LEU A 1 117 ? -8.774 -11.747 1.107 1.00 80.19 117 LEU A CA 1
ATOM 898 C C . LEU A 1 117 ? -7.415 -12.441 1.149 1.00 80.19 117 LEU A C 1
ATOM 900 O O . LEU A 1 117 ? -6.514 -12.083 0.393 1.00 80.19 117 LEU A O 1
ATOM 904 N N . PHE A 1 118 ? -7.267 -13.447 2.012 1.00 76.12 118 PHE A N 1
ATOM 905 C CA . PHE A 1 118 ? -6.027 -14.203 2.135 1.00 76.12 118 PHE A CA 1
ATOM 906 C C . PHE A 1 118 ? -5.686 -14.951 0.841 1.00 76.12 118 PHE A C 1
ATOM 908 O O . PHE A 1 118 ? -4.551 -14.870 0.365 1.00 76.12 118 PHE A O 1
ATOM 915 N N . ALA A 1 119 ? -6.663 -15.642 0.248 1.00 80.81 119 ALA A N 1
ATOM 916 C CA . ALA A 1 119 ? -6.479 -16.382 -0.994 1.00 80.81 119 ALA A CA 1
ATOM 917 C C . ALA A 1 119 ? -6.121 -15.456 -2.166 1.00 80.81 119 ALA A C 1
ATOM 919 O O . ALA A 1 119 ? -5.167 -15.733 -2.894 1.00 80.81 119 ALA A O 1
ATOM 920 N N . GLU A 1 120 ? -6.837 -14.340 -2.321 1.00 88.94 120 GLU A N 1
ATOM 921 C CA . GLU A 1 120 ? -6.582 -13.383 -3.399 1.00 88.94 120 GLU A CA 1
ATOM 922 C C . GLU A 1 120 ? -5.218 -12.707 -3.233 1.00 88.94 120 GLU A C 1
ATOM 924 O O . GLU A 1 120 ? -4.448 -12.622 -4.187 1.00 88.94 120 GLU A O 1
ATOM 929 N N . ARG A 1 121 ? -4.863 -12.299 -2.010 1.00 85.81 121 ARG A N 1
ATOM 930 C CA . ARG A 1 121 ? -3.537 -11.749 -1.715 1.00 85.81 121 ARG A CA 1
ATOM 931 C C . ARG A 1 121 ? -2.433 -12.737 -2.092 1.00 85.81 121 ARG A C 1
ATOM 933 O O . ARG A 1 121 ? -1.525 -12.371 -2.828 1.00 85.81 121 ARG A O 1
ATOM 940 N N . ARG A 1 122 ? -2.525 -13.994 -1.644 1.00 81.81 122 ARG A N 1
ATOM 941 C CA . ARG A 1 122 ? -1.550 -15.053 -1.972 1.00 81.81 122 ARG A CA 1
ATOM 942 C C . ARG A 1 122 ? -1.421 -15.272 -3.476 1.00 81.81 122 ARG A C 1
ATOM 944 O O . ARG A 1 122 ? -0.306 -15.414 -3.971 1.00 81.81 122 ARG A O 1
ATOM 951 N N . ARG A 1 123 ? -2.544 -15.280 -4.200 1.00 90.50 123 ARG A N 1
ATOM 952 C CA . ARG A 1 123 ? -2.553 -15.392 -5.662 1.00 90.50 123 ARG A CA 1
ATOM 953 C C . ARG A 1 123 ? -1.776 -14.240 -6.305 1.00 90.50 123 ARG A C 1
ATOM 955 O O . ARG A 1 123 ? -0.927 -14.496 -7.153 1.00 90.50 123 ARG A O 1
ATOM 962 N N . ILE A 1 124 ? -2.051 -13.001 -5.899 1.00 87.25 124 ILE A N 1
ATOM 963 C CA . ILE A 1 124 ? -1.381 -11.806 -6.433 1.00 87.25 124 ILE A CA 1
ATOM 964 C C . ILE A 1 124 ? 0.119 -11.842 -6.119 1.00 87.25 124 ILE A C 1
ATOM 966 O O . ILE A 1 124 ? 0.935 -11.652 -7.016 1.00 87.25 124 ILE A O 1
ATOM 970 N N . GLU A 1 125 ? 0.499 -12.158 -4.876 1.00 85.44 125 GLU A N 1
ATOM 971 C CA . GLU A 1 125 ? 1.909 -12.279 -4.476 1.00 85.44 125 GLU A CA 1
ATOM 972 C C . GLU A 1 125 ? 2.656 -13.292 -5.353 1.00 85.44 125 GLU A C 1
ATOM 974 O O . GLU A 1 125 ? 3.747 -13.003 -5.839 1.00 85.44 125 GLU A O 1
ATOM 979 N N . GLN A 1 126 ? 2.062 -14.466 -5.589 1.00 85.19 126 GLN A N 1
ATOM 980 C CA . GLN A 1 126 ? 2.650 -15.496 -6.448 1.00 85.19 126 GLN A CA 1
ATOM 981 C C . GLN A 1 126 ? 2.810 -15.022 -7.892 1.00 85.19 126 GLN A C 1
ATOM 983 O O . GLN A 1 126 ? 3.842 -15.279 -8.504 1.00 85.19 126 GLN A O 1
ATOM 988 N N . LYS A 1 127 ? 1.814 -14.316 -8.434 1.00 89.19 127 LYS A N 1
ATOM 989 C CA . LYS A 1 127 ? 1.865 -13.795 -9.803 1.00 89.19 127 LYS A CA 1
ATOM 990 C C . LYS A 1 127 ? 2.936 -12.727 -9.985 1.00 89.19 127 LYS A C 1
ATOM 992 O O . LYS A 1 127 ? 3.720 -12.824 -10.922 1.00 89.19 127 LYS A O 1
ATOM 997 N N . ILE A 1 128 ? 3.021 -11.772 -9.059 1.00 85.50 128 ILE A N 1
ATOM 998 C CA . ILE A 1 128 ? 4.055 -10.729 -9.080 1.00 85.50 128 ILE A CA 1
ATOM 999 C C . ILE A 1 128 ? 5.457 -11.349 -8.997 1.00 85.50 128 ILE A C 1
ATOM 1001 O O . ILE A 1 128 ? 6.355 -10.907 -9.710 1.00 85.50 128 ILE A O 1
ATOM 1005 N N . ARG A 1 129 ? 5.658 -12.369 -8.151 1.00 85.06 129 ARG A N 1
ATOM 1006 C CA . ARG A 1 129 ? 6.948 -13.075 -8.050 1.00 85.06 129 ARG A CA 1
ATOM 1007 C C . ARG A 1 129 ? 7.296 -13.821 -9.327 1.00 85.06 129 ARG A C 1
ATOM 1009 O O . ARG A 1 129 ? 8.401 -13.654 -9.826 1.00 85.06 129 ARG A O 1
ATOM 1016 N N . LEU A 1 130 ? 6.345 -14.578 -9.874 1.00 85.44 130 LEU A N 1
ATOM 1017 C CA . LEU A 1 130 ? 6.560 -15.367 -11.084 1.00 85.44 130 LEU A CA 1
ATOM 1018 C C . LEU A 1 130 ? 6.972 -14.487 -12.270 1.00 85.44 130 LEU A C 1
ATOM 1020 O O . LEU A 1 130 ? 7.916 -14.822 -12.976 1.00 85.44 130 LEU A O 1
ATOM 1024 N N . GLU A 1 131 ? 6.302 -13.350 -12.467 1.00 84.50 131 GLU A N 1
ATOM 1025 C CA . GLU A 1 131 ? 6.648 -12.415 -13.545 1.00 84.50 131 GLU A CA 1
ATOM 1026 C C . GLU A 1 131 ? 8.078 -11.865 -13.379 1.00 84.50 131 GLU A C 1
ATOM 1028 O O . GLU A 1 131 ? 8.819 -11.732 -14.351 1.00 84.50 131 GLU A O 1
ATOM 1033 N N . LYS A 1 132 ? 8.509 -11.603 -12.138 1.00 79.81 132 LYS A N 1
ATOM 1034 C CA . LYS A 1 132 ? 9.867 -11.112 -11.841 1.00 79.81 132 LYS A CA 1
ATOM 1035 C C . LYS A 1 132 ? 10.930 -12.184 -12.013 1.00 79.81 132 LYS A C 1
ATOM 1037 O O . LYS A 1 132 ? 12.002 -11.901 -12.540 1.00 79.81 132 LYS A O 1
ATOM 1042 N N . GLU A 1 133 ? 10.637 -13.407 -11.592 1.00 84.12 133 GLU A N 1
ATOM 1043 C CA . GLU A 1 133 ? 11.505 -14.563 -11.817 1.00 84.12 133 GLU A CA 1
ATOM 1044 C C . GLU A 1 133 ? 11.676 -14.834 -13.315 1.00 84.12 133 GLU A C 1
ATOM 1046 O O . GLU A 1 133 ? 12.790 -15.108 -13.761 1.00 84.12 133 GLU A O 1
ATOM 1051 N N . GLN A 1 134 ? 10.613 -14.658 -14.106 1.00 86.19 134 GLN A N 1
ATOM 1052 C CA . GLN A 1 134 ? 10.688 -14.733 -15.561 1.00 86.19 134 GLN A CA 1
ATOM 1053 C C . GLN A 1 134 ? 11.556 -13.607 -16.149 1.00 86.19 134 GLN A C 1
ATOM 1055 O O . GLN A 1 134 ? 12.421 -13.888 -16.974 1.00 86.19 134 GLN A O 1
ATOM 1060 N N . GLU A 1 135 ? 11.403 -12.357 -15.690 1.00 84.00 135 GLU A N 1
ATOM 1061 C CA . GLU A 1 135 ? 12.250 -11.237 -16.136 1.00 84.00 135 GLU A CA 1
ATOM 1062 C C . GLU A 1 135 ? 13.740 -11.477 -15.817 1.00 84.00 135 GLU A C 1
ATOM 1064 O O . GLU A 1 135 ? 14.611 -11.172 -16.636 1.00 84.00 135 GLU A O 1
ATOM 1069 N N . ILE A 1 136 ? 14.048 -12.062 -14.653 1.00 83.69 136 ILE A N 1
ATOM 1070 C CA . ILE A 1 136 ? 15.414 -12.467 -14.286 1.00 83.69 136 ILE A CA 1
ATOM 1071 C C . ILE A 1 136 ? 15.932 -13.537 -15.251 1.00 83.69 136 ILE A C 1
ATOM 1073 O O . ILE A 1 136 ? 17.026 -13.375 -15.794 1.00 83.69 136 ILE A O 1
ATOM 1077 N N . ALA A 1 137 ? 15.154 -14.594 -15.492 1.00 87.62 137 ALA A N 1
ATOM 1078 C CA . ALA A 1 137 ? 15.548 -15.694 -16.371 1.00 87.62 137 ALA A CA 1
ATOM 1079 C C . ALA A 1 137 ? 15.788 -15.228 -17.820 1.00 87.62 137 ALA A C 1
ATOM 1081 O O . ALA A 1 137 ? 16.748 -15.656 -18.470 1.00 87.62 137 ALA A O 1
ATOM 1082 N N . ASP A 1 138 ? 14.957 -14.313 -18.321 1.00 88.06 138 ASP A N 1
ATOM 1083 C CA . ASP A 1 138 ? 15.096 -13.751 -19.664 1.00 88.06 138 ASP A CA 1
ATOM 1084 C C . ASP A 1 138 ? 16.395 -12.935 -19.796 1.00 88.06 138 ASP A C 1
ATOM 1086 O O . ASP A 1 138 ? 17.151 -13.118 -20.758 1.00 88.06 138 ASP A O 1
ATOM 1090 N N . ARG A 1 139 ? 16.712 -12.093 -18.799 1.00 88.06 139 ARG A N 1
ATOM 1091 C CA . ARG A 1 139 ? 17.969 -11.321 -18.749 1.00 88.06 139 ARG A CA 1
ATOM 1092 C C . ARG A 1 139 ? 19.200 -12.221 -18.628 1.00 88.06 139 ARG A C 1
ATOM 1094 O O . ARG A 1 139 ? 20.197 -11.984 -19.308 1.00 88.06 139 ARG A O 1
ATOM 1101 N N . GLU A 1 140 ? 19.136 -13.271 -17.810 1.00 89.38 140 GLU A N 1
ATOM 1102 C CA . GLU A 1 140 ? 20.202 -14.278 -17.704 1.00 89.38 140 GLU A CA 1
ATOM 1103 C C . GLU A 1 140 ? 20.462 -14.971 -19.047 1.00 89.38 140 GLU A C 1
ATOM 1105 O O . GLU A 1 140 ? 21.614 -15.149 -19.446 1.00 89.38 140 GLU A O 1
ATOM 1110 N N . SER A 1 141 ? 19.403 -15.315 -19.787 1.00 93.25 141 SER A N 1
ATOM 1111 C CA . SER A 1 141 ? 19.527 -15.909 -21.121 1.00 93.25 141 SER A CA 1
ATOM 1112 C C . SER A 1 141 ? 20.202 -14.965 -22.122 1.00 93.25 141 SER A C 1
ATOM 1114 O O . SER A 1 141 ? 21.007 -15.410 -22.945 1.00 93.25 141 SER A O 1
ATOM 1116 N N . GLU A 1 142 ? 19.899 -13.666 -22.070 1.00 91.88 142 GLU A N 1
ATOM 1117 C CA . GLU A 1 142 ? 20.536 -12.667 -22.936 1.00 91.88 142 GLU A CA 1
ATOM 1118 C C . GLU A 1 142 ? 22.025 -12.486 -22.607 1.00 91.88 142 GLU A C 1
ATOM 1120 O O . GLU A 1 142 ? 22.858 -12.487 -23.517 1.00 91.88 142 GLU A O 1
ATOM 1125 N N . ILE A 1 143 ? 22.372 -12.432 -21.318 1.00 91.31 143 ILE A N 1
ATOM 1126 C CA . ILE A 1 143 ? 23.764 -12.387 -20.848 1.00 91.31 143 ILE A CA 1
ATOM 1127 C C . ILE A 1 143 ? 24.538 -13.616 -21.337 1.00 91.31 143 ILE A C 1
ATOM 1129 O O . ILE A 1 143 ? 25.610 -13.461 -21.917 1.00 91.31 143 ILE A O 1
ATOM 1133 N N . LEU A 1 144 ? 23.980 -14.825 -21.209 1.00 93.50 144 LEU A N 1
ATOM 1134 C CA . LEU A 1 144 ? 24.620 -16.056 -21.695 1.00 93.50 144 LEU A CA 1
ATOM 1135 C C . LEU A 1 144 ? 24.890 -16.024 -23.210 1.00 93.50 144 LEU A C 1
ATOM 1137 O O . LEU A 1 144 ? 25.945 -16.474 -23.667 1.00 93.50 144 LEU A O 1
ATOM 1141 N N . LYS A 1 145 ? 23.961 -15.476 -24.006 1.00 93.19 145 LYS A N 1
ATOM 1142 C CA . LYS A 1 145 ? 24.149 -15.307 -25.459 1.00 93.19 145 LYS A CA 1
ATOM 1143 C C . LYS A 1 145 ? 25.287 -14.331 -25.766 1.00 93.19 145 LYS A C 1
ATOM 1145 O O . LYS A 1 145 ? 26.133 -14.645 -26.603 1.00 93.19 145 LYS A O 1
ATOM 1150 N N . LEU A 1 146 ? 25.335 -13.190 -25.076 1.00 89.44 146 LEU A N 1
ATOM 1151 C CA . LEU A 1 146 ? 26.400 -12.195 -25.242 1.00 89.44 146 LEU A CA 1
ATOM 1152 C C . LEU A 1 146 ? 27.762 -12.729 -24.794 1.00 89.44 146 LEU A C 1
ATOM 1154 O O . LEU A 1 146 ? 28.745 -12.540 -25.503 1.00 89.44 146 LEU A O 1
ATOM 1158 N N . GLN A 1 147 ? 27.825 -13.459 -23.679 1.00 92.06 147 GLN A N 1
ATOM 1159 C CA . GLN A 1 147 ? 29.043 -14.136 -23.223 1.00 92.06 147 GLN A CA 1
ATOM 1160 C C . GLN A 1 147 ? 29.583 -15.092 -24.295 1.00 92.06 147 GLN A C 1
ATOM 1162 O O . GLN A 1 147 ? 30.780 -15.095 -24.585 1.00 92.06 147 GLN A O 1
ATOM 1167 N N . ALA A 1 148 ? 28.712 -15.878 -24.935 1.00 91.06 148 ALA A N 1
ATOM 1168 C CA . ALA A 1 148 ? 29.112 -16.768 -26.023 1.00 91.06 148 ALA A CA 1
ATOM 1169 C C . ALA A 1 148 ? 29.642 -16.003 -27.254 1.00 91.06 148 ALA A C 1
ATOM 1171 O O . ALA A 1 148 ? 30.615 -16.436 -27.877 1.00 91.06 148 ALA A O 1
ATOM 1172 N N . GLU A 1 149 ? 29.035 -14.864 -27.597 1.00 89.12 149 GLU A N 1
ATOM 1173 C CA . GLU A 1 149 ? 29.471 -14.011 -28.708 1.00 89.12 149 GLU A CA 1
ATOM 1174 C C . GLU A 1 149 ? 30.827 -13.345 -28.433 1.00 89.12 149 GLU A C 1
ATOM 1176 O O . GLU A 1 149 ? 31.731 -13.430 -29.270 1.00 89.12 149 GLU A O 1
ATOM 1181 N N . VAL A 1 150 ? 31.005 -12.773 -27.236 1.00 87.12 150 VAL A N 1
ATOM 1182 C CA . VAL A 1 150 ? 32.277 -12.210 -26.754 1.00 87.12 150 VAL A CA 1
ATOM 1183 C C . VAL A 1 150 ? 33.382 -13.263 -26.829 1.00 87.12 150 VAL A C 1
ATOM 1185 O O . VAL A 1 150 ? 34.414 -13.014 -27.449 1.00 87.12 150 VAL A O 1
ATOM 1188 N N . ASN A 1 151 ? 33.145 -14.471 -26.306 1.00 87.19 151 ASN A N 1
ATOM 1189 C CA . ASN A 1 151 ? 34.118 -15.569 -26.335 1.00 87.19 151 ASN A CA 1
ATOM 1190 C C . ASN A 1 151 ? 34.530 -15.966 -27.762 1.00 87.19 151 ASN A C 1
ATOM 1192 O O . ASN A 1 151 ? 35.700 -16.256 -28.017 1.00 87.19 151 ASN A O 1
ATOM 1196 N N . LYS A 1 152 ? 33.585 -15.970 -28.713 1.00 86.81 152 LYS A N 1
ATOM 1197 C CA . LYS A 1 152 ? 33.869 -16.260 -30.126 1.00 86.81 152 LYS A CA 1
ATOM 1198 C C . LYS A 1 152 ? 34.728 -15.165 -30.765 1.00 86.81 152 LYS A C 1
ATOM 1200 O O . LYS A 1 152 ? 35.659 -15.477 -31.504 1.00 86.81 152 LYS A O 1
ATOM 1205 N N . LEU A 1 153 ? 34.423 -13.895 -30.499 1.00 83.69 153 LEU A N 1
ATOM 1206 C CA . LEU A 1 153 ? 35.143 -12.749 -31.065 1.00 83.69 153 LEU A CA 1
ATOM 1207 C C . LEU A 1 153 ? 36.523 -12.539 -30.433 1.00 83.69 153 LEU A C 1
ATOM 1209 O O . LEU A 1 153 ? 37.446 -12.124 -31.133 1.00 83.69 153 LEU A O 1
ATOM 1213 N N . GLN A 1 154 ? 36.694 -12.907 -29.161 1.00 80.75 154 GLN A N 1
ATOM 1214 C CA . GLN A 1 154 ? 37.984 -12.891 -28.463 1.00 80.75 154 GLN A CA 1
ATOM 1215 C C . GLN A 1 154 ? 39.040 -13.760 -29.154 1.00 80.75 154 GLN A C 1
ATOM 1217 O O . GLN A 1 154 ? 40.231 -13.469 -29.083 1.00 80.75 154 GLN A O 1
ATOM 1222 N N . GLN A 1 155 ? 38.606 -14.805 -29.860 1.00 78.00 155 GLN A N 1
ATOM 1223 C CA . GLN A 1 155 ? 39.478 -15.669 -30.656 1.00 78.00 155 GLN A CA 1
ATOM 1224 C C . GLN A 1 155 ? 39.835 -15.069 -32.030 1.00 78.00 155 GLN A C 1
ATOM 1226 O O . GLN A 1 155 ? 40.688 -15.625 -32.719 1.00 78.00 155 GLN A O 1
ATOM 1231 N N . LEU A 1 156 ? 39.185 -13.973 -32.451 1.00 76.81 156 LEU A N 1
ATOM 1232 C CA . LEU A 1 156 ? 39.204 -13.478 -33.831 1.00 76.81 156 LEU A CA 1
ATOM 1233 C C . LEU A 1 156 ? 39.806 -12.071 -34.025 1.00 76.81 156 LEU A C 1
ATOM 1235 O O . LEU A 1 156 ? 40.473 -11.909 -35.043 1.00 76.81 156 LEU A O 1
ATOM 1239 N N . SER A 1 157 ? 39.611 -11.062 -33.153 1.00 64.94 157 SER A N 1
ATOM 1240 C CA . SER A 1 157 ? 40.241 -9.721 -33.328 1.00 64.94 157 SER A CA 1
ATOM 1241 C C . SER A 1 157 ? 39.978 -8.673 -32.213 1.00 64.94 157 SER A C 1
ATOM 1243 O O . SER A 1 157 ? 39.262 -8.924 -31.247 1.00 64.94 157 SER A O 1
ATOM 1245 N N . GLU A 1 158 ? 40.539 -7.462 -32.419 1.00 59.31 158 GLU A N 1
ATOM 1246 C CA . GLU A 1 158 ? 40.540 -6.222 -31.606 1.00 59.31 158 GLU A CA 1
ATOM 1247 C C . GLU A 1 158 ? 39.171 -5.535 -31.351 1.00 59.31 158 GLU A C 1
ATOM 1249 O O . GLU A 1 158 ? 39.107 -4.601 -30.555 1.00 59.31 158 GLU A O 1
ATOM 1254 N N . ASN A 1 159 ? 38.059 -5.976 -31.956 1.00 62.62 159 ASN A N 1
ATOM 1255 C CA . ASN A 1 159 ? 36.742 -5.302 -31.852 1.00 62.62 159 ASN A CA 1
ATOM 1256 C C . ASN A 1 159 ? 35.866 -5.751 -30.658 1.00 62.62 159 ASN A C 1
ATOM 1258 O O . ASN A 1 159 ? 34.659 -5.513 -30.642 1.00 62.62 159 ASN A O 1
ATOM 1262 N N . ILE A 1 160 ? 36.449 -6.402 -29.648 1.00 81.19 160 ILE A N 1
ATOM 1263 C CA . ILE A 1 160 ? 35.714 -6.982 -28.509 1.00 81.19 160 ILE A CA 1
ATOM 1264 C C . ILE A 1 160 ? 35.194 -5.935 -27.505 1.00 81.19 160 ILE A C 1
ATOM 1266 O O . ILE A 1 160 ? 34.262 -6.202 -26.751 1.00 81.19 160 ILE A O 1
ATOM 1270 N N . THR A 1 161 ? 35.779 -4.734 -27.500 1.00 82.75 161 THR A N 1
ATOM 1271 C CA . THR A 1 161 ? 35.597 -3.732 -26.438 1.00 82.75 161 THR A CA 1
ATOM 1272 C C . THR A 1 161 ? 34.138 -3.317 -26.222 1.00 82.75 161 THR A C 1
ATOM 1274 O O . THR A 1 161 ? 33.709 -3.218 -25.076 1.00 82.75 161 THR A O 1
ATOM 1277 N N . ASP A 1 162 ? 33.364 -3.113 -27.294 1.00 83.69 162 ASP A N 1
ATOM 1278 C CA . ASP A 1 162 ? 31.961 -2.670 -27.201 1.00 83.69 162 ASP A CA 1
ATOM 1279 C C . ASP A 1 162 ? 31.036 -3.770 -26.654 1.00 83.69 162 ASP A C 1
ATOM 1281 O O . ASP A 1 162 ? 30.254 -3.533 -25.731 1.00 83.69 162 ASP A O 1
ATOM 1285 N N . LEU A 1 163 ? 31.183 -5.008 -27.145 1.00 84.06 163 LEU A N 1
ATOM 1286 C CA . LEU A 1 163 ? 30.415 -6.147 -26.637 1.00 84.06 163 LEU A CA 1
ATOM 1287 C C . LEU A 1 163 ? 30.760 -6.472 -25.182 1.00 84.06 163 LEU A C 1
ATOM 1289 O O . LEU A 1 163 ? 29.850 -6.746 -24.401 1.00 84.06 163 LEU A O 1
ATOM 1293 N N . THR A 1 164 ? 32.039 -6.413 -24.801 1.00 86.81 164 THR A N 1
ATOM 1294 C CA . THR A 1 164 ? 32.452 -6.610 -23.404 1.00 86.81 164 THR A CA 1
ATOM 1295 C C . THR A 1 164 ? 31.854 -5.532 -22.504 1.00 86.81 164 THR A C 1
ATOM 1297 O O . THR A 1 164 ? 31.305 -5.859 -21.457 1.00 86.81 164 THR A O 1
ATOM 1300 N N . ALA A 1 165 ? 31.877 -4.261 -22.922 1.00 87.81 165 ALA A N 1
ATOM 1301 C CA . ALA A 1 165 ? 31.263 -3.174 -22.159 1.00 87.81 165 ALA A CA 1
ATOM 1302 C C . ALA A 1 165 ? 29.741 -3.353 -22.014 1.00 87.81 165 ALA A C 1
ATOM 1304 O O . ALA A 1 165 ? 29.197 -3.158 -20.924 1.00 87.81 165 ALA A O 1
ATOM 1305 N N . LYS A 1 166 ? 29.050 -3.768 -23.087 1.00 89.25 166 LYS A N 1
ATOM 1306 C CA . LYS A 1 166 ? 27.617 -4.091 -23.043 1.00 89.25 166 LYS A CA 1
ATOM 1307 C C . LYS A 1 166 ? 27.329 -5.250 -22.084 1.00 89.25 166 LYS A C 1
ATOM 1309 O O . LYS A 1 166 ? 26.402 -5.143 -21.285 1.00 89.25 166 LYS A O 1
ATOM 1314 N N . LEU A 1 167 ? 28.116 -6.325 -22.151 1.00 89.31 167 LEU A N 1
ATOM 1315 C CA . LEU A 1 167 ? 27.982 -7.488 -21.276 1.00 89.31 167 LEU A CA 1
ATOM 1316 C C . LEU A 1 167 ? 28.139 -7.095 -19.803 1.00 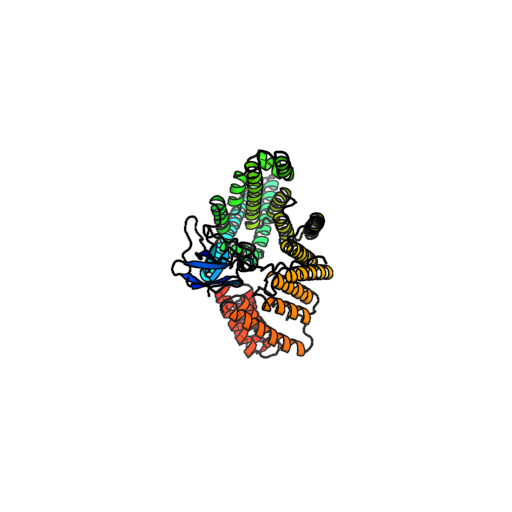89.31 167 LEU A C 1
ATOM 1318 O O . LEU A 1 167 ? 27.233 -7.353 -19.018 1.00 89.31 167 LEU A O 1
ATOM 1322 N N . THR A 1 168 ? 29.230 -6.409 -19.450 1.00 91.19 168 THR A N 1
ATOM 1323 C CA . THR A 1 168 ? 29.481 -5.962 -18.071 1.00 91.19 168 THR A CA 1
ATOM 1324 C C . THR A 1 168 ? 28.344 -5.087 -17.555 1.00 91.19 168 THR A C 1
ATOM 1326 O O . THR A 1 168 ? 27.837 -5.312 -16.459 1.00 91.19 168 THR A O 1
ATOM 1329 N N . ARG A 1 169 ? 27.870 -4.132 -18.365 1.00 91.88 169 ARG A N 1
ATOM 1330 C CA . ARG A 1 169 ? 26.730 -3.289 -17.994 1.00 91.88 169 ARG A CA 1
ATOM 1331 C C . ARG A 1 169 ? 25.470 -4.114 -17.715 1.00 91.88 169 ARG A C 1
ATOM 1333 O O . ARG A 1 169 ? 24.771 -3.841 -16.744 1.00 91.88 169 ARG A O 1
ATOM 1340 N N . MET A 1 170 ? 25.164 -5.103 -18.552 1.00 89.75 170 MET A N 1
ATOM 1341 C CA . MET A 1 170 ? 23.993 -5.960 -18.355 1.00 89.75 170 MET A CA 1
ATOM 1342 C C . MET A 1 170 ? 24.118 -6.853 -17.118 1.00 89.75 170 MET A C 1
ATOM 1344 O O . MET A 1 170 ? 23.132 -7.035 -16.407 1.00 89.75 170 MET A O 1
ATOM 1348 N N . GLU A 1 171 ? 25.310 -7.383 -16.839 1.00 88.75 171 GLU A N 1
ATOM 1349 C CA . GLU A 1 171 ? 25.593 -8.150 -15.620 1.00 88.75 171 GLU A CA 1
ATOM 1350 C C . GLU A 1 171 ? 25.385 -7.290 -14.364 1.00 88.75 171 GLU A C 1
ATOM 1352 O O . GLU A 1 171 ? 24.702 -7.716 -13.431 1.00 88.75 171 GLU A O 1
ATOM 1357 N N . GLU A 1 172 ? 25.881 -6.049 -14.365 1.00 90.88 172 GLU A N 1
ATOM 1358 C CA . GLU A 1 172 ? 25.656 -5.087 -13.280 1.00 90.88 172 GLU A CA 1
ATOM 1359 C C . GLU A 1 172 ? 24.172 -4.717 -13.116 1.00 90.88 172 GLU A C 1
ATOM 1361 O O . GLU A 1 172 ? 23.664 -4.660 -11.993 1.00 90.88 172 GLU A O 1
ATOM 1366 N N . GLU A 1 173 ? 23.460 -4.464 -14.219 1.00 85.88 173 GLU A N 1
ATOM 1367 C CA . GLU A 1 173 ? 22.024 -4.157 -14.203 1.00 85.88 173 GLU A CA 1
ATOM 1368 C C . GLU A 1 173 ? 21.196 -5.342 -13.677 1.00 85.88 173 GLU A C 1
ATOM 1370 O O . GLU A 1 173 ? 20.271 -5.136 -12.887 1.00 85.88 173 GLU A O 1
ATOM 1375 N N . LEU A 1 174 ? 21.533 -6.579 -14.064 1.00 85.25 174 LEU A N 1
ATOM 1376 C CA . LEU A 1 174 ? 20.885 -7.785 -13.545 1.00 85.25 174 LEU A CA 1
ATOM 1377 C C . LEU A 1 174 ? 21.156 -7.967 -12.049 1.00 85.25 174 LEU A C 1
ATOM 1379 O O . LEU A 1 174 ? 20.231 -8.296 -11.305 1.00 85.25 174 LEU A O 1
ATOM 1383 N N . GLN A 1 175 ? 22.393 -7.747 -11.599 1.00 81.88 175 GLN A N 1
ATOM 1384 C CA . GLN A 1 175 ? 22.738 -7.889 -10.186 1.00 81.88 175 GLN A CA 1
ATOM 1385 C C . GLN A 1 175 ? 21.960 -6.890 -9.323 1.00 81.88 175 GLN A C 1
ATOM 1387 O O . GLN A 1 175 ? 21.278 -7.297 -8.384 1.00 81.88 175 GLN A O 1
ATOM 1392 N N . LYS A 1 176 ? 21.953 -5.606 -9.707 1.00 80.44 176 LYS A N 1
ATOM 1393 C CA . LYS A 1 176 ? 21.156 -4.571 -9.025 1.00 80.44 176 LYS A CA 1
ATOM 1394 C C . LYS A 1 176 ? 19.670 -4.929 -8.975 1.00 80.44 176 LYS A C 1
ATOM 1396 O O . LYS A 1 176 ? 19.018 -4.726 -7.953 1.00 80.44 176 LYS A O 1
ATOM 1401 N N . PHE A 1 177 ? 19.131 -5.473 -10.069 1.00 77.62 177 PHE A N 1
ATOM 1402 C CA . PHE A 1 177 ? 17.735 -5.905 -10.123 1.00 77.62 177 PHE A CA 1
ATOM 1403 C C . PHE A 1 177 ? 17.446 -7.059 -9.152 1.00 77.62 177 PHE A C 1
ATOM 1405 O O . PHE A 1 177 ? 16.456 -7.004 -8.425 1.00 77.62 177 PHE A O 1
ATOM 1412 N N . LYS A 1 178 ? 18.312 -8.079 -9.094 1.00 75.19 178 LYS A N 1
ATOM 1413 C CA . LYS A 1 178 ? 18.179 -9.201 -8.150 1.00 75.19 178 LYS A CA 1
ATOM 1414 C C . LYS A 1 178 ? 18.238 -8.736 -6.697 1.00 75.19 178 LYS A C 1
ATOM 1416 O O . LYS A 1 178 ? 17.388 -9.142 -5.908 1.00 75.19 178 LYS A O 1
ATOM 1421 N N . ASP A 1 179 ? 19.183 -7.862 -6.358 1.00 73.00 179 ASP A N 1
ATOM 1422 C CA . ASP A 1 179 ? 19.328 -7.324 -4.999 1.00 73.00 179 ASP A CA 1
ATOM 1423 C C . ASP A 1 179 ? 18.068 -6.551 -4.572 1.00 73.00 179 ASP A C 1
ATOM 1425 O O . ASP A 1 179 ? 17.550 -6.737 -3.468 1.00 73.00 179 ASP A O 1
ATOM 1429 N N . SER A 1 180 ? 17.514 -5.741 -5.482 1.00 67.81 180 SER A N 1
ATOM 1430 C CA . SER A 1 180 ? 16.240 -5.046 -5.272 1.00 67.81 180 SER A CA 1
ATOM 1431 C C . SER A 1 180 ? 15.060 -6.019 -5.137 1.00 67.81 180 SER A C 1
ATOM 1433 O O . SER A 1 180 ? 14.232 -5.858 -4.245 1.00 67.81 180 SER A O 1
ATOM 1435 N N . TYR A 1 181 ? 14.989 -7.067 -5.963 1.00 68.62 181 TYR A N 1
ATOM 1436 C CA . TYR A 1 181 ? 13.923 -8.068 -5.891 1.00 68.62 181 TYR A CA 1
ATOM 1437 C C . TYR A 1 181 ? 13.932 -8.834 -4.562 1.00 68.62 181 TYR A C 1
ATOM 1439 O O . TYR A 1 181 ? 12.912 -8.871 -3.873 1.00 68.62 181 TYR A O 1
ATOM 1447 N N . TYR A 1 182 ? 15.066 -9.409 -4.158 1.00 64.75 182 TYR A N 1
ATOM 1448 C CA . TYR A 1 182 ? 15.134 -10.241 -2.950 1.00 64.75 182 TYR A CA 1
ATOM 1449 C C . TYR A 1 182 ? 14.982 -9.444 -1.647 1.00 64.75 182 TYR A C 1
ATOM 1451 O O . TYR A 1 182 ? 14.607 -10.016 -0.625 1.00 64.75 182 TYR A O 1
ATOM 1459 N N . SER A 1 183 ? 15.189 -8.126 -1.684 1.00 57.81 183 SER A N 1
ATOM 1460 C CA . SER A 1 183 ? 14.907 -7.221 -0.561 1.00 57.81 183 SER A CA 1
ATOM 1461 C C . SER A 1 183 ? 13.463 -6.692 -0.529 1.00 57.81 183 SER A C 1
ATOM 1463 O O . SER A 1 183 ? 13.068 -6.046 0.439 1.00 57.81 183 SER A O 1
ATOM 1465 N N . SER A 1 184 ? 12.636 -6.994 -1.539 1.00 66.00 184 SER A N 1
ATOM 1466 C CA . SER A 1 184 ? 11.311 -6.378 -1.731 1.00 66.00 184 SER A CA 1
ATOM 1467 C C . SER A 1 184 ? 10.108 -7.165 -1.187 1.00 66.00 184 SER A C 1
ATOM 1469 O O . SER A 1 184 ? 8.966 -6.824 -1.502 1.00 66.00 184 SER A O 1
ATOM 1471 N N . ASP A 1 185 ? 10.316 -8.200 -0.363 1.00 65.00 185 ASP A N 1
ATOM 1472 C CA . ASP A 1 185 ? 9.242 -9.102 0.097 1.00 65.00 185 ASP A CA 1
ATOM 1473 C C . ASP A 1 185 ? 8.066 -8.353 0.746 1.00 65.00 185 ASP A C 1
ATOM 1475 O O . ASP A 1 185 ? 6.901 -8.573 0.399 1.00 65.00 185 ASP A O 1
ATOM 1479 N N . ASP A 1 186 ? 8.378 -7.403 1.630 1.00 60.97 186 ASP A N 1
ATOM 1480 C CA . ASP A 1 186 ? 7.387 -6.570 2.311 1.00 60.97 186 ASP A CA 1
ATOM 1481 C C . ASP A 1 186 ? 6.623 -5.666 1.331 1.00 60.97 186 ASP A C 1
ATOM 1483 O O . ASP A 1 186 ? 5.418 -5.470 1.494 1.00 60.97 186 ASP A O 1
ATOM 1487 N N . LEU A 1 187 ? 7.273 -5.182 0.269 1.00 67.50 187 LEU A N 1
ATOM 1488 C CA . LEU A 1 187 ? 6.627 -4.365 -0.760 1.00 67.50 187 LEU A CA 1
ATOM 1489 C C . LEU A 1 187 ? 5.659 -5.191 -1.611 1.00 67.50 187 LEU A C 1
ATOM 1491 O O . LEU A 1 187 ? 4.542 -4.746 -1.869 1.00 67.50 187 LEU A O 1
ATOM 1495 N N . ILE A 1 188 ? 6.043 -6.417 -1.998 1.00 73.44 188 ILE A N 1
ATOM 1496 C CA . ILE A 1 188 ? 5.140 -7.353 -2.697 1.00 73.44 188 ILE A CA 1
ATOM 1497 C C . ILE A 1 188 ? 3.898 -7.605 -1.840 1.00 73.44 188 ILE A C 1
ATOM 1499 O O . ILE A 1 188 ? 2.773 -7.552 -2.336 1.00 73.44 188 ILE A O 1
ATOM 1503 N N . ARG A 1 189 ? 4.094 -7.854 -0.540 1.00 72.31 189 ARG A N 1
ATOM 1504 C CA . ARG A 1 189 ? 3.010 -8.111 0.415 1.00 72.31 189 ARG A CA 1
ATOM 1505 C C . ARG A 1 189 ? 2.064 -6.925 0.561 1.00 72.31 189 ARG A C 1
ATOM 1507 O O . ARG A 1 189 ? 0.848 -7.125 0.575 1.00 72.31 189 ARG A O 1
ATOM 1514 N N . GLN A 1 190 ? 2.604 -5.716 0.697 1.00 67.69 190 GLN A N 1
ATOM 1515 C CA . GLN A 1 190 ? 1.811 -4.492 0.826 1.00 67.69 190 GLN A CA 1
ATOM 1516 C C . GLN A 1 190 ? 0.991 -4.231 -0.437 1.00 67.69 190 GLN A C 1
ATOM 1518 O O . GLN A 1 190 ? -0.216 -3.998 -0.347 1.00 67.69 190 GLN A O 1
ATOM 1523 N N . GLU A 1 191 ? 1.612 -4.355 -1.610 1.00 79.25 191 GLU A N 1
ATOM 1524 C CA . GLU A 1 191 ? 0.927 -4.140 -2.881 1.00 79.25 191 GLU A CA 1
ATOM 1525 C C . GLU A 1 191 ? -0.150 -5.201 -3.131 1.00 79.25 191 GLU A C 1
ATOM 1527 O O . GLU A 1 191 ? -1.287 -4.876 -3.475 1.00 79.25 191 GLU A O 1
ATOM 1532 N N . ALA A 1 192 ? 0.146 -6.473 -2.858 1.00 82.38 192 ALA A N 1
ATOM 1533 C CA . ALA A 1 192 ? -0.846 -7.536 -2.951 1.00 82.38 192 ALA A CA 1
ATOM 1534 C C . ALA A 1 192 ? -2.012 -7.325 -1.977 1.00 82.38 192 ALA A C 1
ATOM 1536 O O . ALA A 1 192 ? -3.168 -7.544 -2.342 1.00 82.38 192 ALA A O 1
ATOM 1537 N N . GLN A 1 193 ? -1.740 -6.855 -0.755 1.00 80.75 193 GLN A N 1
ATOM 1538 C CA . GLN A 1 193 ? -2.787 -6.499 0.199 1.00 80.75 193 GLN A CA 1
ATOM 1539 C C . GLN A 1 193 ? -3.667 -5.367 -0.349 1.00 80.75 193 GLN A C 1
ATOM 1541 O O . GLN A 1 193 ? -4.892 -5.488 -0.303 1.00 80.75 193 GLN A O 1
ATOM 1546 N N . ARG A 1 194 ? -3.072 -4.309 -0.910 1.00 83.62 194 ARG A N 1
ATOM 1547 C CA . ARG A 1 194 ? -3.803 -3.195 -1.531 1.00 83.62 194 ARG A CA 1
ATOM 1548 C C . ARG A 1 194 ? -4.689 -3.681 -2.681 1.00 83.62 194 ARG A C 1
ATOM 1550 O O . ARG A 1 194 ? -5.897 -3.457 -2.666 1.00 83.62 194 ARG A O 1
ATOM 1557 N N . LEU A 1 195 ? -4.116 -4.411 -3.636 1.00 89.81 195 LEU A N 1
ATOM 1558 C CA . LEU A 1 195 ? -4.820 -4.923 -4.816 1.00 89.81 195 LEU A CA 1
ATOM 1559 C C . LEU A 1 195 ? -5.912 -5.950 -4.462 1.00 89.81 195 LEU A C 1
ATOM 1561 O O . LEU A 1 195 ? -6.954 -5.994 -5.122 1.00 89.81 195 LEU A O 1
ATOM 1565 N N . SER A 1 196 ? -5.721 -6.750 -3.405 1.00 89.38 196 SER A N 1
ATOM 1566 C CA . SER A 1 196 ? -6.718 -7.725 -2.919 1.00 89.38 196 SER A CA 1
ATOM 1567 C C . SER A 1 196 ? -7.991 -7.083 -2.359 1.00 89.38 196 SER A C 1
ATOM 1569 O O . SER A 1 196 ? -8.998 -7.768 -2.180 1.00 89.38 196 SER A O 1
ATOM 1571 N N . LYS A 1 197 ? -7.963 -5.773 -2.093 1.00 89.31 197 LYS A N 1
ATOM 1572 C CA . LYS A 1 197 ? -9.102 -4.993 -1.600 1.00 89.31 197 LYS A CA 1
ATOM 1573 C C . LYS A 1 197 ? -9.774 -4.157 -2.694 1.00 89.31 197 LYS A C 1
ATOM 1575 O O . LYS A 1 197 ? -10.659 -3.367 -2.398 1.00 89.31 197 LYS A O 1
ATOM 1580 N N . ILE A 1 198 ? -9.396 -4.315 -3.961 1.00 89.81 198 ILE A N 1
ATOM 1581 C CA . ILE A 1 198 ? -10.050 -3.583 -5.051 1.00 89.81 198 ILE A CA 1
ATOM 1582 C C . ILE A 1 198 ? -11.253 -4.376 -5.566 1.00 89.81 198 ILE A C 1
ATOM 1584 O O . ILE A 1 198 ? -11.105 -5.493 -6.069 1.00 89.81 198 ILE A O 1
ATOM 1588 N N . ASP A 1 199 ? -12.439 -3.773 -5.462 1.00 91.44 199 ASP A N 1
ATOM 1589 C CA . ASP A 1 199 ? -13.683 -4.306 -6.010 1.00 91.44 199 ASP A CA 1
ATOM 1590 C C . ASP A 1 199 ? -13.860 -3.911 -7.483 1.00 91.44 199 ASP A C 1
ATOM 1592 O O . ASP A 1 199 ? -13.861 -2.735 -7.844 1.00 91.44 199 ASP A O 1
ATOM 1596 N N . PHE A 1 200 ? -14.069 -4.898 -8.352 1.00 90.69 200 PHE A N 1
ATOM 1597 C CA . PHE A 1 200 ? -14.208 -4.661 -9.791 1.00 90.69 200 PHE A CA 1
ATOM 1598 C C . PHE A 1 200 ? -15.506 -3.946 -10.189 1.00 90.69 200 PHE A C 1
ATOM 1600 O O . PHE A 1 200 ? -15.604 -3.482 -11.322 1.00 90.69 200 PHE A O 1
ATOM 1607 N N . GLN A 1 201 ? -16.508 -3.846 -9.307 1.00 88.56 201 GLN A N 1
ATOM 1608 C CA . GLN A 1 201 ? -17.725 -3.084 -9.605 1.00 88.56 201 GLN A CA 1
ATOM 1609 C C . GLN A 1 201 ? -17.645 -1.622 -9.166 1.00 88.56 201 GLN A C 1
ATOM 1611 O O . GLN A 1 201 ? -18.505 -0.836 -9.558 1.00 88.56 201 GLN A O 1
ATOM 1616 N N . THR A 1 202 ? -16.658 -1.252 -8.345 1.00 87.62 202 THR A N 1
ATOM 1617 C CA . THR A 1 202 ? -16.446 0.145 -7.933 1.00 87.62 202 THR A CA 1
ATOM 1618 C C . THR A 1 202 ? -15.550 0.918 -8.893 1.00 87.62 202 THR A C 1
ATOM 1620 O O . THR A 1 202 ? -15.349 2.113 -8.704 1.00 87.62 202 THR A O 1
ATOM 1623 N N . ILE A 1 203 ? -14.998 0.250 -9.905 1.00 87.75 203 ILE A N 1
ATOM 1624 C CA . ILE A 1 203 ? -14.061 0.822 -10.870 1.00 87.75 203 ILE A CA 1
ATOM 1625 C C . ILE A 1 203 ? -14.609 0.699 -12.294 1.00 87.75 203 ILE A C 1
ATOM 1627 O O . ILE A 1 203 ? -15.388 -0.204 -12.600 1.00 87.75 203 ILE A O 1
ATOM 1631 N N . ASP A 1 204 ? -14.213 1.619 -13.172 1.00 87.25 204 ASP A N 1
ATOM 1632 C CA . ASP A 1 204 ? -14.601 1.571 -14.581 1.00 87.25 204 ASP A CA 1
ATOM 1633 C C . ASP A 1 204 ? -13.870 0.456 -15.355 1.00 87.25 204 ASP A C 1
ATOM 1635 O O . ASP A 1 204 ? -12.955 -0.206 -14.857 1.00 87.25 204 ASP A O 1
ATOM 1639 N N . SER A 1 205 ? -14.285 0.225 -16.604 1.00 86.06 205 SER A N 1
ATOM 1640 C CA . SER A 1 205 ? -13.752 -0.866 -17.422 1.00 86.06 205 SER A CA 1
ATOM 1641 C C . SER A 1 205 ? -12.267 -0.729 -17.754 1.00 86.06 205 SER A C 1
ATOM 1643 O O . SER A 1 205 ? -11.616 -1.747 -17.965 1.00 86.06 205 SER A O 1
ATOM 1645 N N . VAL A 1 206 ? -11.735 0.494 -17.826 1.00 85.06 206 VAL A N 1
ATOM 1646 C CA . VAL A 1 206 ? -10.313 0.733 -18.108 1.00 85.06 206 VAL A CA 1
ATOM 1647 C C . VAL A 1 206 ? -9.497 0.445 -16.856 1.00 85.06 206 VAL A C 1
ATOM 1649 O O . VAL A 1 206 ? -8.510 -0.288 -16.914 1.00 85.06 206 VAL A O 1
ATOM 1652 N N . GLN A 1 207 ? -9.948 0.948 -15.709 1.00 86.88 207 GLN A N 1
ATOM 1653 C CA . GLN A 1 207 ? -9.289 0.711 -14.435 1.00 86.88 207 GLN A CA 1
ATOM 1654 C C . GLN A 1 207 ? -9.328 -0.770 -14.039 1.00 86.88 207 GLN A C 1
ATOM 1656 O O . GLN A 1 207 ? -8.353 -1.278 -13.491 1.00 86.88 207 GLN A O 1
ATOM 1661 N N . ALA A 1 208 ? -10.397 -1.495 -14.380 1.00 89.94 208 ALA A N 1
ATOM 1662 C CA . ALA A 1 208 ? -10.471 -2.946 -14.213 1.00 89.94 208 ALA A CA 1
ATOM 1663 C C . ALA A 1 208 ? -9.351 -3.685 -14.964 1.00 89.94 208 ALA A C 1
ATOM 1665 O O . ALA A 1 208 ? -8.727 -4.586 -14.401 1.00 89.94 208 ALA A O 1
ATOM 1666 N N . VAL A 1 209 ? -9.054 -3.284 -16.206 1.00 91.25 209 VAL A N 1
ATOM 1667 C CA . VAL A 1 209 ? -7.945 -3.861 -16.986 1.00 91.25 209 VAL A CA 1
ATOM 1668 C C . VAL A 1 209 ? -6.607 -3.571 -16.308 1.00 91.25 209 VAL A C 1
ATOM 1670 O O . VAL A 1 209 ? -5.801 -4.481 -16.135 1.00 91.25 209 VAL A O 1
ATOM 1673 N N . ILE A 1 210 ? -6.390 -2.329 -15.872 1.00 91.19 210 ILE A N 1
ATOM 1674 C CA . ILE A 1 210 ? -5.144 -1.904 -15.220 1.00 91.19 210 ILE A CA 1
ATOM 1675 C C . ILE A 1 210 ? -4.915 -2.661 -13.911 1.00 91.19 210 ILE A C 1
ATOM 1677 O O . ILE A 1 210 ? -3.849 -3.238 -13.712 1.00 91.19 210 ILE A O 1
ATOM 1681 N N . VAL A 1 211 ? -5.926 -2.723 -13.043 1.00 91.56 211 VAL A N 1
ATOM 1682 C CA . VAL A 1 211 ? -5.855 -3.461 -11.776 1.00 91.56 211 VAL A CA 1
ATOM 1683 C C . VAL A 1 211 ? -5.585 -4.941 -12.027 1.00 91.56 211 VAL A C 1
ATOM 1685 O O . VAL A 1 211 ? -4.774 -5.534 -11.321 1.00 91.56 211 VAL A O 1
ATOM 1688 N N . ASN A 1 212 ? -6.210 -5.542 -13.041 1.00 93.06 212 ASN A N 1
ATOM 1689 C CA . ASN A 1 212 ? -5.951 -6.936 -13.387 1.00 93.06 212 ASN A CA 1
ATOM 1690 C C . ASN A 1 212 ? -4.499 -7.161 -13.845 1.00 93.06 212 ASN A C 1
ATOM 1692 O O . ASN A 1 212 ? -3.875 -8.131 -13.433 1.00 93.06 212 ASN A O 1
ATOM 1696 N N . LEU A 1 213 ? -3.933 -6.251 -14.642 1.00 93.62 213 LEU A N 1
ATOM 1697 C CA . LEU A 1 213 ? -2.527 -6.331 -15.050 1.00 93.62 213 LEU A CA 1
ATOM 1698 C C . LEU A 1 213 ? -1.574 -6.184 -13.860 1.00 93.62 213 LEU A C 1
ATOM 1700 O O . LEU A 1 213 ? -0.633 -6.964 -13.747 1.00 93.62 213 LEU A O 1
ATOM 1704 N N . LEU A 1 214 ? -1.844 -5.248 -12.944 1.00 92.06 214 LEU A N 1
ATOM 1705 C CA . LEU A 1 214 ? -1.067 -5.098 -11.709 1.00 92.06 214 LEU A CA 1
ATOM 1706 C C . LEU A 1 214 ? -1.127 -6.369 -10.848 1.00 92.06 214 LEU A C 1
ATOM 1708 O O . LEU A 1 214 ? -0.093 -6.841 -10.380 1.00 92.06 214 LEU A O 1
ATOM 1712 N N . LYS A 1 215 ? -2.315 -6.974 -10.701 1.00 92.38 215 LYS A N 1
ATOM 1713 C CA . LYS A 1 215 ? -2.502 -8.252 -9.990 1.00 92.38 215 LYS A CA 1
ATOM 1714 C C . LYS A 1 215 ? -1.722 -9.410 -10.613 1.00 92.38 215 LYS A C 1
ATOM 1716 O O . LYS A 1 215 ? -1.323 -10.327 -9.903 1.00 92.38 215 LYS A O 1
ATOM 1721 N N . GLU A 1 216 ? -1.510 -9.369 -11.923 1.00 91.56 216 GLU A N 1
ATOM 1722 C CA . GLU A 1 216 ? -0.733 -10.364 -12.661 1.00 91.56 216 GLU A CA 1
ATOM 1723 C C . GLU A 1 216 ? 0.758 -9.975 -12.784 1.00 91.56 216 GLU A C 1
ATOM 1725 O O . GLU A 1 216 ? 1.498 -10.656 -13.481 1.00 91.56 216 GLU A O 1
ATOM 1730 N N . GLY A 1 217 ? 1.217 -8.904 -12.117 1.00 88.31 217 GLY A N 1
ATOM 1731 C CA . GLY A 1 217 ? 2.621 -8.460 -12.125 1.00 88.31 217 GLY A CA 1
ATOM 1732 C C . GLY A 1 217 ? 3.057 -7.679 -13.370 1.00 88.31 217 GLY A C 1
ATOM 1733 O O . GLY A 1 217 ? 4.203 -7.242 -13.461 1.00 88.31 217 GLY A O 1
ATOM 1734 N N . LYS A 1 218 ? 2.145 -7.427 -14.311 1.00 91.00 218 LYS A N 1
ATOM 1735 C CA . LYS A 1 218 ? 2.411 -6.874 -15.649 1.00 91.00 218 LYS A CA 1
ATOM 1736 C C . LYS A 1 218 ? 2.499 -5.345 -15.662 1.00 91.00 218 LYS A C 1
ATOM 1738 O O . LYS A 1 218 ? 1.839 -4.668 -16.453 1.00 91.00 218 LYS A O 1
ATOM 1743 N N . GLY A 1 219 ? 3.339 -4.773 -14.798 1.00 88.50 219 GLY A N 1
ATOM 1744 C CA . GLY A 1 219 ? 3.504 -3.317 -14.664 1.00 88.50 219 GLY A CA 1
ATOM 1745 C C . GLY A 1 219 ? 3.920 -2.609 -15.964 1.00 88.50 219 GLY A C 1
ATOM 1746 O O . GLY A 1 219 ? 3.466 -1.503 -16.245 1.00 88.50 219 GLY A O 1
ATOM 1747 N N . GLY A 1 220 ? 4.715 -3.263 -16.821 1.00 88.25 220 GLY A N 1
ATOM 1748 C CA . GLY A 1 220 ? 5.114 -2.697 -18.120 1.00 88.25 220 GLY A CA 1
ATOM 1749 C C . GLY A 1 220 ? 3.950 -2.531 -19.108 1.00 88.25 220 GLY A C 1
ATOM 1750 O O . GLY A 1 220 ? 3.886 -1.539 -19.843 1.00 88.25 220 GLY A O 1
ATOM 1751 N N . GLU A 1 221 ? 2.992 -3.462 -19.093 1.00 93.38 221 GLU A N 1
ATOM 1752 C CA . GLU A 1 221 ? 1.773 -3.365 -19.907 1.00 93.38 221 GLU A CA 1
ATOM 1753 C C . GLU A 1 221 ? 0.894 -2.205 -19.425 1.00 93.38 221 GLU A C 1
ATOM 1755 O O . GLU A 1 221 ? 0.360 -1.454 -20.243 1.00 93.38 221 GLU A O 1
ATOM 1760 N N . VAL A 1 222 ? 0.817 -1.993 -18.105 1.00 93.50 222 VAL A N 1
ATOM 1761 C CA . VAL A 1 222 ? 0.101 -0.855 -17.505 1.00 93.50 222 VAL A CA 1
ATOM 1762 C C . VAL A 1 222 ? 0.669 0.474 -17.994 1.00 93.50 222 VAL A C 1
ATOM 1764 O O . VAL A 1 222 ? -0.091 1.316 -18.474 1.00 93.50 222 VAL A O 1
ATOM 1767 N N . VAL A 1 223 ? 1.995 0.648 -17.940 1.00 92.25 223 VAL A N 1
ATOM 1768 C CA . VAL A 1 223 ? 2.663 1.867 -18.434 1.00 92.25 223 VAL A CA 1
ATOM 1769 C C . VAL A 1 223 ? 2.331 2.105 -19.908 1.00 92.25 223 VAL A C 1
ATOM 1771 O O . VAL A 1 223 ? 2.002 3.225 -20.298 1.00 92.25 223 VAL A O 1
ATOM 1774 N N . THR A 1 224 ? 2.360 1.049 -20.723 1.00 92.12 224 THR A N 1
ATOM 1775 C CA . THR A 1 224 ? 2.070 1.129 -22.161 1.00 92.12 224 THR A CA 1
ATOM 1776 C C . THR A 1 224 ? 0.625 1.557 -22.423 1.00 92.12 224 THR A C 1
ATOM 1778 O O . THR A 1 224 ? 0.383 2.477 -23.207 1.00 92.12 224 THR A O 1
ATOM 1781 N N . ILE A 1 225 ? -0.346 0.937 -21.745 1.00 91.56 225 ILE A N 1
ATOM 1782 C CA . ILE A 1 225 ? -1.769 1.284 -21.873 1.00 91.56 225 ILE A CA 1
ATOM 1783 C C . ILE A 1 225 ? -2.008 2.729 -21.439 1.00 91.56 225 ILE A C 1
ATOM 1785 O O . ILE A 1 225 ? -2.631 3.488 -22.181 1.00 91.56 225 ILE A O 1
ATOM 1789 N N . ALA A 1 226 ? -1.487 3.123 -20.276 1.00 90.56 226 ALA A N 1
ATOM 1790 C CA . ALA A 1 226 ? -1.677 4.465 -19.743 1.00 90.56 226 ALA A CA 1
ATOM 1791 C C . ALA A 1 226 ? -1.055 5.537 -20.654 1.00 90.56 226 ALA A C 1
ATOM 1793 O O . ALA A 1 226 ? -1.676 6.565 -20.932 1.00 90.56 226 ALA A O 1
ATOM 1794 N N . ARG A 1 227 ? 0.136 5.272 -21.209 1.00 91.62 227 ARG A N 1
ATOM 1795 C CA . ARG A 1 227 ? 0.787 6.175 -22.164 1.00 91.62 227 ARG A CA 1
ATOM 1796 C C . ARG A 1 227 ? -0.007 6.327 -23.459 1.00 91.62 227 ARG A C 1
ATOM 1798 O O . ARG A 1 227 ? -0.103 7.443 -23.972 1.00 91.62 227 ARG A O 1
ATOM 1805 N N . ASN A 1 228 ? -0.566 5.235 -23.978 1.00 90.88 228 ASN A N 1
ATOM 1806 C CA . ASN A 1 228 ? -1.324 5.224 -25.233 1.00 90.88 228 ASN A CA 1
ATOM 1807 C C . ASN A 1 228 ? -2.679 5.938 -25.128 1.00 90.88 228 ASN A C 1
ATOM 1809 O O . ASN A 1 228 ? -3.246 6.323 -26.148 1.00 90.88 228 ASN A O 1
ATOM 1813 N N . GLN A 1 229 ? -3.188 6.152 -23.913 1.00 88.00 229 GLN A N 1
ATOM 1814 C CA . GLN A 1 229 ? -4.404 6.935 -23.675 1.00 88.00 229 GLN A CA 1
ATOM 1815 C C . GLN A 1 229 ? -4.169 8.454 -23.720 1.00 88.00 229 GLN A C 1
ATOM 1817 O O . GLN A 1 229 ? -5.132 9.219 -23.693 1.00 88.00 229 GLN A O 1
ATOM 1822 N N . LEU A 1 230 ? -2.914 8.907 -23.820 1.00 88.50 230 LEU A N 1
ATOM 1823 C CA . LEU A 1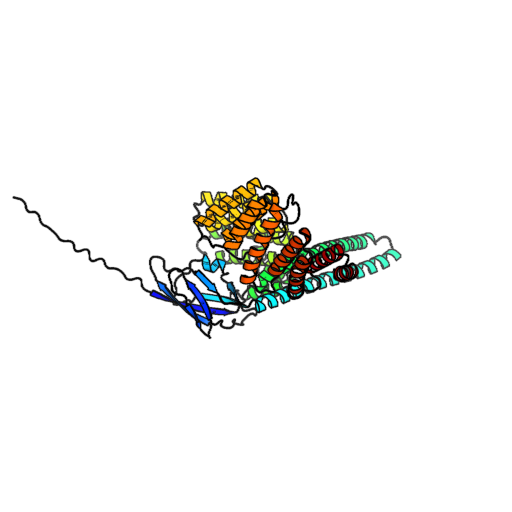 230 ? -2.558 10.320 -23.939 1.00 88.50 230 LEU A CA 1
ATOM 1824 C C . LEU A 1 230 ? -2.159 10.663 -25.379 1.00 88.50 230 LEU A C 1
ATOM 1826 O O . LEU A 1 230 ? -1.266 10.034 -25.957 1.00 88.50 230 LEU A O 1
ATOM 1830 N N . SER A 1 231 ? -2.763 11.715 -25.941 1.00 90.25 231 SER A N 1
ATOM 1831 C CA . SER A 1 231 ? -2.330 12.261 -27.233 1.00 90.25 231 SER A CA 1
ATOM 1832 C C . SER A 1 231 ? -0.888 12.779 -27.155 1.00 90.25 231 SER A C 1
ATOM 1834 O O . SER A 1 231 ? -0.395 13.129 -26.080 1.00 90.25 231 SER A O 1
ATOM 1836 N N . ALA A 1 232 ? -0.196 12.838 -28.297 1.00 90.94 232 ALA A N 1
ATOM 1837 C CA . ALA A 1 232 ? 1.171 13.361 -28.355 1.00 90.94 232 ALA A CA 1
ATOM 1838 C C . ALA A 1 232 ? 1.255 14.807 -27.835 1.00 90.94 232 ALA A C 1
ATOM 1840 O O . ALA A 1 232 ? 2.156 15.133 -27.066 1.00 90.94 232 ALA A O 1
ATOM 1841 N N . ASP A 1 233 ? 0.274 15.638 -28.186 1.00 89.00 233 ASP A N 1
ATOM 1842 C CA . ASP A 1 233 ? 0.210 17.035 -27.755 1.00 89.00 233 ASP A CA 1
ATOM 1843 C C . ASP A 1 233 ? 0.017 17.156 -26.243 1.00 89.00 233 ASP A C 1
ATOM 1845 O O . ASP A 1 233 ? 0.733 17.909 -25.582 1.00 89.00 233 ASP A O 1
ATOM 1849 N N . LEU A 1 234 ? -0.917 16.382 -25.676 1.00 87.19 234 LEU A N 1
ATOM 1850 C CA . LEU A 1 234 ? -1.165 16.388 -24.237 1.00 87.19 234 LEU A CA 1
ATOM 1851 C C . LEU A 1 234 ? 0.051 15.863 -23.471 1.00 87.19 234 LEU A C 1
ATOM 1853 O O . LEU A 1 234 ? 0.451 16.460 -22.478 1.00 87.19 234 LEU A O 1
ATOM 1857 N N . TRP A 1 235 ? 0.680 14.794 -23.961 1.00 90.69 235 TRP A N 1
ATOM 1858 C CA . TRP A 1 235 ? 1.922 14.280 -23.391 1.00 90.69 235 TRP A CA 1
ATOM 1859 C C . TRP A 1 235 ? 3.024 15.341 -23.365 1.00 90.69 235 TRP A C 1
ATOM 1861 O O . TRP A 1 235 ? 3.646 15.560 -22.329 1.00 90.69 235 TRP A O 1
ATOM 1871 N N . ASN A 1 236 ? 3.235 16.038 -24.482 1.00 91.38 236 ASN A N 1
ATOM 1872 C CA . ASN A 1 236 ? 4.239 17.093 -24.564 1.00 91.38 236 ASN A CA 1
ATOM 1873 C C . ASN A 1 236 ? 3.932 18.247 -23.601 1.00 91.38 236 ASN A C 1
ATOM 1875 O O . ASN A 1 236 ? 4.855 18.772 -22.982 1.00 91.38 236 ASN A O 1
ATOM 1879 N N . LYS A 1 237 ? 2.657 18.621 -23.422 1.00 89.25 237 LYS A N 1
ATOM 1880 C CA . LYS A 1 237 ? 2.265 19.608 -22.404 1.00 89.25 237 LYS A CA 1
ATOM 1881 C C . LYS A 1 237 ? 2.593 19.126 -20.990 1.00 89.25 237 LYS A C 1
ATOM 1883 O O . LYS A 1 237 ? 3.252 19.852 -20.254 1.00 89.25 237 LYS A O 1
ATOM 1888 N N . ILE A 1 238 ? 2.205 17.897 -20.639 1.00 91.19 238 ILE A N 1
ATOM 1889 C CA . ILE A 1 238 ? 2.454 17.306 -19.313 1.00 91.19 238 ILE A CA 1
ATOM 1890 C C . ILE A 1 238 ? 3.951 17.254 -18.990 1.00 91.19 238 ILE A C 1
ATOM 1892 O O . ILE A 1 238 ? 4.347 17.524 -17.862 1.00 91.19 238 ILE A O 1
ATOM 1896 N N . MET A 1 239 ? 4.795 16.896 -19.959 1.00 92.38 239 MET A N 1
ATOM 1897 C CA . MET A 1 239 ? 6.230 16.743 -19.710 1.00 92.38 239 MET A CA 1
ATOM 1898 C C . MET A 1 239 ? 6.947 18.087 -19.528 1.00 92.38 239 MET A C 1
ATOM 1900 O O . MET A 1 239 ? 7.872 18.164 -18.720 1.00 92.38 239 MET A O 1
ATOM 1904 N N . ASN A 1 240 ? 6.514 19.133 -20.242 1.00 91.44 240 ASN A N 1
ATOM 1905 C CA . ASN A 1 240 ? 7.212 20.422 -20.284 1.00 91.44 240 ASN A CA 1
ATOM 1906 C C . ASN A 1 240 ? 6.645 21.475 -19.315 1.00 91.44 240 ASN A C 1
ATOM 1908 O O . ASN A 1 240 ? 7.418 22.169 -18.664 1.00 91.44 240 ASN A O 1
ATOM 1912 N N . ASP A 1 241 ? 5.319 21.611 -19.221 1.00 88.75 241 ASP A N 1
ATOM 1913 C CA . ASP A 1 241 ? 4.642 22.561 -18.322 1.00 88.75 241 ASP A CA 1
ATOM 1914 C C . ASP A 1 241 ? 3.261 22.004 -17.917 1.00 88.75 241 ASP A C 1
ATOM 1916 O O . ASP A 1 241 ? 2.231 22.457 -18.430 1.00 88.75 241 ASP A O 1
ATOM 1920 N N . PRO A 1 242 ? 3.204 20.996 -17.025 1.00 87.00 242 PRO A N 1
ATOM 1921 C CA . PRO A 1 242 ? 1.943 20.362 -16.634 1.00 87.00 242 PRO A CA 1
ATOM 1922 C C . PRO A 1 242 ? 0.937 21.355 -16.030 1.00 87.00 242 PRO A C 1
ATOM 1924 O O . PRO A 1 242 ? -0.259 21.260 -16.307 1.00 87.00 242 PRO A O 1
ATOM 1927 N N . GLY A 1 243 ? 1.414 22.376 -15.310 1.00 84.00 243 GLY A N 1
ATOM 1928 C CA . GLY A 1 243 ? 0.565 23.425 -14.744 1.00 84.00 243 GLY A CA 1
ATOM 1929 C C . GLY A 1 243 ? -0.131 24.306 -15.793 1.00 84.00 243 GLY A C 1
ATOM 1930 O O . GLY A 1 243 ? -1.144 24.938 -15.480 1.00 84.00 243 GLY A O 1
ATOM 1931 N N . SER A 1 244 ? 0.360 24.345 -17.042 1.00 85.12 244 SER A N 1
ATOM 1932 C CA . SER A 1 244 ? -0.325 25.055 -18.136 1.00 85.12 244 SER A CA 1
ATOM 1933 C C . SER A 1 244 ? -1.714 24.493 -18.399 1.00 85.12 244 SER A C 1
ATOM 1935 O O . SER A 1 244 ? -2.617 25.257 -18.718 1.00 85.12 244 SER A O 1
ATOM 1937 N N . ILE A 1 245 ? -1.912 23.185 -18.199 1.00 82.50 245 ILE A N 1
ATOM 1938 C CA . ILE A 1 245 ? -3.192 22.520 -18.450 1.00 82.50 245 ILE A CA 1
ATOM 1939 C C . ILE A 1 245 ? -4.258 23.134 -17.548 1.00 82.50 245 ILE A C 1
ATOM 1941 O O . ILE A 1 245 ? -5.277 23.599 -18.044 1.00 82.50 245 ILE A O 1
ATOM 1945 N N . LYS A 1 246 ? -3.998 23.230 -16.240 1.00 81.31 246 LYS A N 1
ATOM 1946 C CA . LYS A 1 246 ? -4.935 23.849 -15.297 1.00 81.31 246 LYS A CA 1
ATOM 1947 C C . LYS A 1 246 ? -5.191 25.328 -15.605 1.00 81.31 246 LYS A C 1
ATOM 1949 O O . LYS A 1 246 ? -6.347 25.748 -15.622 1.00 81.31 246 LYS A O 1
ATOM 1954 N N . ARG A 1 247 ? -4.144 26.100 -15.920 1.00 83.62 247 ARG A N 1
ATOM 1955 C CA . ARG A 1 247 ? -4.276 27.528 -16.274 1.00 83.62 247 ARG A CA 1
ATOM 1956 C C . ARG A 1 247 ? -5.111 27.744 -17.540 1.00 83.62 247 ARG A C 1
ATOM 1958 O O . ARG A 1 247 ? -5.975 28.620 -17.549 1.00 83.62 247 ARG A O 1
ATOM 1965 N N . ASP A 1 248 ? -4.883 26.940 -18.578 1.00 77.62 248 ASP A N 1
ATOM 1966 C CA . ASP A 1 248 ? -5.638 26.983 -19.836 1.00 77.62 248 ASP A CA 1
ATOM 1967 C C . ASP A 1 248 ? -7.140 26.760 -19.572 1.00 77.62 248 ASP A C 1
ATOM 1969 O O . ASP A 1 248 ? -7.981 27.479 -20.117 1.00 77.62 248 ASP A O 1
ATOM 1973 N N . MET A 1 249 ? -7.486 25.806 -18.699 1.00 72.12 249 MET A N 1
ATOM 1974 C CA . MET A 1 249 ? -8.880 25.528 -18.326 1.00 72.12 249 MET A CA 1
ATOM 1975 C C . MET A 1 249 ? -9.528 26.685 -17.558 1.00 72.12 249 MET A C 1
ATOM 1977 O O . MET A 1 249 ? -10.657 27.078 -17.857 1.00 72.12 249 MET A O 1
ATOM 1981 N N . GLU A 1 250 ? -8.828 27.250 -16.570 1.00 73.75 250 GLU A N 1
ATOM 1982 C CA . GLU A 1 250 ? -9.343 28.355 -15.748 1.00 73.75 250 GLU A CA 1
ATOM 1983 C C . GLU A 1 250 ? -9.650 29.604 -16.592 1.00 73.75 250 GLU A C 1
ATOM 1985 O O . GLU A 1 250 ? -10.625 30.317 -16.328 1.00 73.75 250 GLU A O 1
ATOM 1990 N N . GLN A 1 251 ? -8.868 29.842 -17.650 1.00 71.94 251 GLN A N 1
ATOM 1991 C CA . GLN A 1 251 ? -9.081 30.942 -18.594 1.00 71.94 251 GLN A CA 1
ATOM 1992 C C . GLN A 1 251 ? -10.282 30.713 -19.528 1.00 71.94 251 GLN A C 1
ATOM 1994 O O . GLN A 1 251 ? -10.977 31.665 -19.887 1.00 71.94 251 GLN A O 1
ATOM 1999 N N . LYS A 1 252 ? -10.580 29.460 -19.891 1.00 67.94 252 LYS A N 1
ATOM 2000 C CA . LYS A 1 252 ? -11.608 29.077 -20.878 1.00 67.94 252 LYS A CA 1
ATOM 2001 C C . LYS A 1 252 ? -13.024 28.896 -20.323 1.00 67.94 252 LYS A C 1
ATOM 2003 O O . LYS A 1 252 ? -13.835 28.244 -20.970 1.00 67.94 252 LYS A O 1
ATOM 2008 N N . ARG A 1 253 ? -13.337 29.496 -19.168 1.00 56.28 253 ARG A N 1
ATOM 2009 C CA . ARG A 1 253 ? -14.512 29.363 -18.260 1.00 56.28 253 ARG A CA 1
ATOM 2010 C C . ARG A 1 253 ? -15.939 29.104 -18.832 1.00 56.28 253 ARG A C 1
ATOM 2012 O O . ARG A 1 253 ? -16.871 28.989 -18.045 1.00 56.28 253 ARG A O 1
ATOM 2019 N N . VAL A 1 254 ? -16.154 28.997 -20.144 1.00 55.75 254 VAL A N 1
ATOM 2020 C CA . VAL A 1 254 ? -17.397 28.611 -20.839 1.00 55.75 254 VAL A CA 1
ATOM 2021 C C . VAL A 1 254 ? -17.442 27.111 -21.236 1.00 55.75 254 VAL A C 1
ATOM 2023 O O . VAL A 1 254 ? -18.535 26.565 -21.357 1.00 55.75 254 VAL A O 1
ATOM 2026 N N . GLU A 1 255 ? -16.318 26.384 -21.328 1.00 55.78 255 GLU A N 1
ATOM 2027 C CA . GLU A 1 255 ? -16.254 24.941 -21.706 1.00 55.78 255 GLU A CA 1
ATOM 2028 C C . GLU A 1 255 ? -16.119 23.972 -20.494 1.00 55.78 255 GLU A C 1
ATOM 2030 O O . GLU A 1 255 ? -15.502 22.910 -20.555 1.00 55.78 255 GLU A O 1
ATOM 2035 N N . LEU A 1 256 ? -16.728 24.323 -19.354 1.00 55.47 256 LEU A N 1
ATOM 2036 C CA . LEU A 1 256 ? -16.408 23.817 -18.001 1.00 55.47 256 LEU A CA 1
ATOM 2037 C C . LEU A 1 256 ? -16.485 22.295 -17.732 1.00 55.47 256 LEU A C 1
ATOM 2039 O O . LEU A 1 256 ? -15.928 21.848 -16.734 1.00 55.47 256 LEU A O 1
ATOM 2043 N N . LYS A 1 257 ? -17.163 21.478 -18.550 1.00 59.16 257 LYS A N 1
ATOM 2044 C CA . LYS A 1 257 ? -17.272 20.022 -18.285 1.00 59.16 257 LYS A CA 1
ATOM 2045 C C . LYS A 1 257 ? -16.224 19.176 -19.002 1.00 59.16 257 LYS A C 1
ATOM 2047 O O . LYS A 1 257 ? -15.819 18.146 -18.473 1.00 59.16 257 LYS A O 1
ATOM 2052 N N . GLN A 1 258 ? -15.829 19.573 -20.207 1.00 59.50 258 GLN A N 1
ATOM 2053 C CA . GLN A 1 258 ? -14.966 18.752 -21.056 1.00 59.50 258 GLN A CA 1
ATOM 2054 C C . GLN A 1 258 ? -13.491 18.911 -20.668 1.00 59.50 258 GLN A C 1
ATOM 2056 O O . GLN A 1 258 ? -12.752 17.931 -20.651 1.00 59.50 258 GLN A O 1
ATOM 2061 N N . ASP A 1 259 ? -13.112 20.115 -20.247 1.00 59.75 259 ASP A N 1
ATOM 2062 C CA . ASP A 1 259 ? -11.760 20.438 -19.799 1.00 59.75 259 ASP A CA 1
ATOM 2063 C C . ASP A 1 259 ? -11.444 19.832 -18.416 1.00 59.75 259 ASP A C 1
ATOM 2065 O O . ASP A 1 259 ? -10.425 19.161 -18.268 1.00 59.75 259 ASP A O 1
ATOM 2069 N N . SER A 1 260 ? -12.355 19.917 -17.433 1.00 65.12 260 SER A N 1
ATOM 2070 C CA . SER A 1 260 ? -12.188 19.244 -16.124 1.00 65.12 260 SER A CA 1
ATOM 2071 C C . SER A 1 260 ? -11.961 17.734 -16.267 1.00 65.12 260 SER A C 1
ATOM 2073 O O . SER A 1 260 ? -11.158 17.152 -15.541 1.00 65.12 260 SER A O 1
ATOM 2075 N N . LEU A 1 261 ? -12.632 17.099 -17.234 1.00 71.44 261 LEU A N 1
ATOM 2076 C CA . LEU A 1 261 ? -12.458 15.679 -17.528 1.00 71.44 261 LEU A CA 1
ATOM 2077 C C . LEU A 1 261 ? -11.052 15.372 -18.069 1.00 71.44 261 LEU A C 1
ATOM 2079 O O . LEU A 1 261 ? -10.533 14.288 -17.807 1.00 71.44 261 LEU A O 1
ATOM 2083 N N . LEU A 1 262 ? -10.435 16.307 -18.797 1.00 74.50 262 LEU A N 1
ATOM 2084 C CA . LEU A 1 262 ? -9.102 16.147 -19.375 1.00 74.50 262 LEU A CA 1
ATOM 2085 C C . LEU A 1 262 ? -8.006 16.171 -18.301 1.00 74.50 262 LEU A C 1
ATOM 2087 O O . LEU A 1 262 ? -7.100 15.339 -18.350 1.00 74.50 262 LEU A O 1
ATOM 2091 N N . LEU A 1 263 ? -8.099 17.078 -17.319 1.00 79.81 263 LEU A N 1
ATOM 2092 C CA . LEU A 1 263 ? -7.171 17.118 -16.180 1.00 79.81 263 LEU A CA 1
ATOM 2093 C C . LEU A 1 263 ? -7.254 15.823 -15.367 1.00 79.81 263 LEU A C 1
ATOM 2095 O O . LEU A 1 263 ? -6.228 15.197 -15.103 1.00 79.81 263 LEU A O 1
ATOM 2099 N N . ASP A 1 264 ? -8.472 15.375 -15.057 1.00 82.81 264 ASP A N 1
ATOM 2100 C CA . ASP A 1 264 ? -8.697 14.119 -14.340 1.00 82.81 264 ASP A CA 1
ATOM 2101 C C . ASP A 1 264 ? -8.182 12.915 -15.134 1.00 82.81 264 ASP A C 1
ATOM 2103 O O . ASP A 1 264 ? -7.596 11.990 -14.573 1.00 82.81 264 ASP A O 1
ATOM 2107 N N . GLN A 1 265 ? -8.381 12.903 -16.456 1.00 85.06 265 GLN A N 1
ATOM 2108 C CA . GLN A 1 265 ? -7.824 11.871 -17.329 1.00 85.06 265 GLN A CA 1
ATOM 2109 C C . GLN A 1 265 ? -6.295 11.873 -17.281 1.00 85.06 265 GLN A C 1
ATOM 2111 O O . GLN A 1 265 ? -5.713 10.811 -17.074 1.00 85.06 265 GLN A O 1
ATOM 2116 N N . ALA A 1 266 ? -5.651 13.033 -17.421 1.00 89.31 266 ALA A N 1
ATOM 2117 C CA . ALA A 1 266 ? -4.197 13.156 -17.358 1.00 89.31 266 ALA A CA 1
ATOM 2118 C C . ALA A 1 266 ? -3.644 12.692 -16.003 1.00 89.31 266 ALA A C 1
ATOM 2120 O O . ALA A 1 266 ? -2.728 11.869 -15.965 1.00 89.31 266 ALA A O 1
ATOM 2121 N N . ALA A 1 267 ? -4.242 13.150 -14.900 1.00 91.38 267 ALA A N 1
ATOM 2122 C CA . ALA A 1 267 ? -3.862 12.752 -13.549 1.00 91.38 267 ALA A CA 1
ATOM 2123 C C . ALA A 1 267 ? -4.002 11.236 -13.343 1.00 91.38 267 ALA A C 1
ATOM 2125 O O . ALA A 1 267 ? -3.069 10.595 -12.856 1.00 91.38 267 ALA A O 1
ATOM 2126 N N . ARG A 1 268 ? -5.116 10.637 -13.792 1.00 90.56 268 ARG A N 1
ATOM 2127 C CA . ARG A 1 268 ? -5.313 9.178 -13.755 1.00 90.56 268 ARG A CA 1
ATOM 2128 C C . ARG A 1 268 ? -4.252 8.430 -14.558 1.00 90.56 268 ARG A C 1
ATOM 2130 O O . ARG A 1 268 ? -3.709 7.451 -14.057 1.00 90.56 268 ARG A O 1
ATOM 2137 N N . GLN A 1 269 ? -3.911 8.883 -15.767 1.00 92.62 269 GLN A N 1
ATOM 2138 C CA . GLN A 1 269 ? -2.878 8.208 -16.563 1.00 92.62 269 GLN A CA 1
ATOM 2139 C C . GLN A 1 269 ? -1.496 8.293 -15.916 1.00 92.62 269 GLN A C 1
ATOM 2141 O O . GLN A 1 269 ? -0.766 7.305 -15.913 1.00 92.62 269 GLN A O 1
ATOM 2146 N N . LEU A 1 270 ? -1.142 9.440 -15.334 1.00 94.44 270 LEU A N 1
ATOM 2147 C CA . LEU A 1 270 ? 0.110 9.603 -14.591 1.00 94.44 270 LEU A CA 1
ATOM 2148 C C . LEU A 1 270 ? 0.169 8.695 -13.365 1.00 94.44 270 LEU A C 1
ATOM 2150 O O . LEU A 1 270 ? 1.191 8.048 -13.148 1.00 94.44 270 LEU A O 1
ATOM 2154 N N . LYS A 1 271 ? -0.936 8.565 -12.625 1.00 94.25 271 LYS A N 1
ATOM 2155 C CA . LYS A 1 271 ? -1.037 7.602 -11.524 1.00 94.25 271 LYS A CA 1
ATOM 2156 C C . LYS A 1 271 ? -0.864 6.162 -12.010 1.00 94.25 271 LYS A C 1
ATOM 2158 O O . LYS A 1 271 ? -0.055 5.430 -11.456 1.00 94.25 271 LYS A O 1
ATOM 2163 N N . ASN A 1 272 ? -1.546 5.770 -13.082 1.00 93.06 272 ASN A N 1
ATOM 2164 C CA . ASN A 1 272 ? -1.418 4.421 -13.635 1.00 93.06 272 ASN A CA 1
ATOM 2165 C C . ASN A 1 272 ? 0.015 4.121 -14.111 1.00 93.06 272 ASN A C 1
ATOM 2167 O O . ASN A 1 272 ? 0.524 3.029 -13.873 1.00 93.06 272 ASN A O 1
ATOM 2171 N N . MET A 1 273 ? 0.696 5.090 -14.735 1.00 94.94 273 MET A N 1
ATOM 2172 C CA . MET A 1 273 ? 2.115 4.955 -15.081 1.00 94.94 273 MET A CA 1
ATOM 2173 C C . MET A 1 273 ? 2.983 4.803 -13.830 1.00 94.94 273 MET A C 1
ATOM 2175 O O . MET A 1 273 ? 3.812 3.896 -13.789 1.00 94.94 273 MET A O 1
ATOM 2179 N N . ALA A 1 274 ? 2.771 5.635 -12.806 1.00 93.44 274 ALA A N 1
ATOM 2180 C CA . ALA A 1 274 ? 3.490 5.526 -11.542 1.00 93.44 274 ALA A CA 1
ATOM 2181 C C . ALA A 1 274 ? 3.316 4.142 -10.899 1.00 93.44 274 ALA A C 1
ATOM 2183 O O . ALA A 1 274 ? 4.311 3.515 -10.548 1.00 93.44 274 ALA A O 1
ATOM 2184 N N . ASP A 1 275 ? 2.085 3.627 -10.834 1.00 88.50 275 ASP A N 1
ATOM 2185 C CA . ASP A 1 275 ? 1.784 2.296 -10.295 1.00 88.50 275 ASP A CA 1
ATOM 2186 C C . ASP A 1 275 ? 2.453 1.185 -11.115 1.00 88.50 275 ASP A C 1
ATOM 2188 O O . ASP A 1 275 ? 3.011 0.242 -10.555 1.00 88.50 275 ASP A O 1
ATOM 2192 N N . GLY A 1 276 ? 2.461 1.310 -12.445 1.00 89.56 276 GLY A N 1
ATOM 2193 C CA . GLY A 1 276 ? 3.148 0.371 -13.329 1.00 89.56 276 GLY A CA 1
ATOM 2194 C C . GLY A 1 276 ? 4.666 0.339 -13.111 1.00 89.56 276 GLY A C 1
ATOM 2195 O O . GLY A 1 276 ? 5.256 -0.742 -13.086 1.00 89.56 276 GLY A O 1
ATOM 2196 N N . PHE A 1 277 ? 5.301 1.496 -12.901 1.00 88.75 277 PHE A N 1
ATOM 2197 C CA . PHE A 1 277 ? 6.729 1.581 -12.572 1.00 88.75 277 PHE A CA 1
ATOM 2198 C C . PHE A 1 277 ? 7.038 1.113 -11.144 1.00 88.75 277 PHE A C 1
ATOM 2200 O O . PHE A 1 277 ? 8.024 0.402 -10.938 1.00 88.75 277 PHE A O 1
ATOM 2207 N N . ALA A 1 278 ? 6.183 1.438 -10.172 1.00 83.75 278 ALA A N 1
ATOM 2208 C CA . ALA A 1 278 ? 6.315 0.991 -8.787 1.00 83.75 278 ALA A CA 1
ATOM 2209 C C . ALA A 1 278 ? 6.196 -0.538 -8.678 1.00 83.75 278 ALA A C 1
ATOM 2211 O O . ALA A 1 278 ? 7.000 -1.176 -7.999 1.00 83.75 278 ALA A O 1
ATOM 2212 N N . ALA A 1 279 ? 5.285 -1.157 -9.438 1.00 82.19 279 ALA A N 1
ATOM 2213 C CA . ALA A 1 279 ? 5.167 -2.614 -9.528 1.00 82.19 279 ALA A CA 1
ATOM 2214 C C . ALA A 1 279 ? 6.464 -3.290 -10.019 1.00 82.19 279 ALA A C 1
ATOM 2216 O O . ALA A 1 279 ? 6.727 -4.451 -9.690 1.00 82.19 279 ALA A O 1
ATOM 2217 N N . LYS A 1 280 ? 7.303 -2.548 -10.752 1.00 79.50 280 LYS A N 1
ATOM 2218 C CA . LYS A 1 280 ? 8.625 -2.964 -11.239 1.00 79.50 280 LYS A CA 1
ATOM 2219 C C . LYS A 1 280 ? 9.799 -2.510 -10.353 1.00 79.50 280 LYS A C 1
ATOM 2221 O O . LYS A 1 280 ? 10.941 -2.679 -10.765 1.00 79.50 280 LYS A O 1
ATOM 2226 N N . TYR A 1 281 ? 9.543 -1.920 -9.182 1.00 75.38 281 TYR A N 1
ATOM 2227 C CA . TYR A 1 281 ? 10.553 -1.302 -8.299 1.00 75.38 281 TYR A CA 1
ATOM 2228 C C . TYR A 1 281 ? 11.400 -0.213 -8.957 1.00 75.38 281 TYR A C 1
ATOM 2230 O O . TYR A 1 281 ? 12.510 0.090 -8.524 1.00 75.38 281 TYR A O 1
ATOM 2238 N N . GLN A 1 282 ? 10.869 0.420 -10.000 1.00 80.44 282 GLN A N 1
ATOM 2239 C CA . GLN A 1 282 ? 11.512 1.556 -10.648 1.00 80.44 282 GLN A CA 1
ATOM 2240 C C . GLN A 1 282 ? 11.074 2.834 -9.925 1.00 80.44 282 GLN A C 1
ATOM 2242 O O . GLN A 1 282 ? 10.347 3.658 -10.482 1.00 80.44 282 GLN A O 1
ATOM 2247 N N . ASN A 1 283 ? 11.480 2.963 -8.656 1.00 83.44 283 ASN A N 1
ATOM 2248 C CA . ASN A 1 283 ? 10.971 3.985 -7.737 1.00 83.44 283 ASN A CA 1
ATOM 2249 C C . ASN A 1 283 ? 11.232 5.411 -8.229 1.00 83.44 283 ASN A C 1
ATOM 2251 O O . ASN A 1 283 ? 10.337 6.244 -8.120 1.00 83.44 283 ASN A O 1
ATOM 2255 N N . ASP A 1 284 ? 12.381 5.670 -8.857 1.00 85.38 284 ASP A N 1
ATOM 2256 C CA . ASP A 1 284 ? 12.684 6.974 -9.463 1.00 85.38 284 ASP A CA 1
ATOM 2257 C C . ASP A 1 284 ? 11.683 7.330 -10.570 1.00 85.38 284 ASP A C 1
ATOM 2259 O O . ASP A 1 284 ? 11.195 8.455 -10.662 1.00 85.38 284 ASP A O 1
ATOM 2263 N N . SER A 1 285 ? 11.334 6.348 -11.408 1.00 91.75 285 SER A N 1
ATOM 2264 C CA . SER A 1 285 ? 10.357 6.539 -12.484 1.00 91.75 285 SER A CA 1
ATOM 2265 C C . SER A 1 285 ? 8.953 6.731 -11.920 1.00 91.75 285 SER A C 1
ATOM 2267 O O . SER A 1 285 ? 8.236 7.625 -12.358 1.00 91.75 285 SER A O 1
ATOM 2269 N N . ALA A 1 286 ? 8.560 5.938 -10.924 1.00 91.38 286 ALA A N 1
ATOM 2270 C CA . ALA A 1 286 ? 7.273 6.100 -10.260 1.00 91.38 286 ALA A CA 1
ATOM 2271 C C . ALA A 1 286 ? 7.138 7.489 -9.610 1.00 91.38 286 ALA A C 1
ATOM 2273 O O . ALA A 1 286 ? 6.156 8.189 -9.864 1.00 91.38 286 ALA A O 1
ATOM 2274 N N . ALA A 1 287 ? 8.160 7.927 -8.869 1.00 92.12 287 ALA A N 1
ATOM 2275 C CA . ALA A 1 287 ? 8.219 9.254 -8.266 1.00 92.12 287 ALA A CA 1
ATOM 2276 C C . ALA A 1 287 ? 8.151 10.365 -9.321 1.00 92.12 287 ALA A C 1
ATOM 2278 O O . ALA A 1 287 ? 7.402 11.322 -9.143 1.00 92.12 287 ALA A O 1
ATOM 2279 N N . PHE A 1 288 ? 8.843 10.216 -10.457 1.00 95.44 288 PHE A N 1
ATOM 2280 C CA . PHE A 1 288 ? 8.757 11.166 -11.567 1.00 95.44 288 PHE A CA 1
ATOM 2281 C C . PHE A 1 288 ? 7.310 11.376 -12.042 1.00 95.44 288 PHE A C 1
ATOM 2283 O O . PHE A 1 288 ? 6.866 12.516 -12.188 1.00 95.44 288 PHE A O 1
ATOM 2290 N N . TYR A 1 289 ? 6.541 10.302 -12.252 1.00 96.25 289 TYR A N 1
ATOM 2291 C CA . TYR A 1 289 ? 5.152 10.426 -12.711 1.00 96.25 289 TYR A CA 1
ATOM 2292 C C . TYR A 1 289 ? 4.202 10.945 -11.626 1.00 96.25 289 TYR A C 1
ATOM 2294 O O . TYR A 1 289 ? 3.288 11.709 -11.946 1.00 96.25 289 TYR A O 1
ATOM 2302 N N . LEU A 1 290 ? 4.430 10.599 -10.355 1.00 95.19 290 LEU A N 1
ATOM 2303 C CA . LEU A 1 290 ? 3.692 11.189 -9.232 1.00 95.19 290 LEU A CA 1
ATOM 2304 C C . LEU A 1 290 ? 3.958 12.693 -9.118 1.00 95.19 290 LEU A C 1
ATOM 2306 O O . LEU A 1 290 ? 3.007 13.464 -8.994 1.00 95.19 290 LEU A O 1
ATOM 2310 N N . LYS A 1 291 ? 5.213 13.126 -9.282 1.00 96.00 291 LYS A N 1
ATOM 2311 C CA . LYS A 1 291 ? 5.576 14.547 -9.334 1.00 96.00 291 LYS A CA 1
ATOM 2312 C C . LYS A 1 291 ? 4.844 15.259 -10.464 1.00 96.00 291 LYS A C 1
ATOM 2314 O O . LYS A 1 291 ? 4.206 16.282 -10.239 1.00 96.00 291 LYS A O 1
ATOM 2319 N N . LYS A 1 292 ? 4.848 14.682 -11.672 1.00 95.75 292 LYS A N 1
ATOM 2320 C CA . LYS A 1 292 ? 4.117 15.248 -12.818 1.00 95.75 292 LYS A CA 1
ATOM 2321 C C . LYS A 1 292 ? 2.619 15.358 -12.552 1.00 95.75 292 LYS A C 1
ATOM 2323 O O . LYS A 1 292 ? 2.008 16.340 -12.961 1.00 95.75 292 LYS A O 1
ATOM 2328 N N . ARG A 1 293 ? 2.024 14.379 -11.863 1.00 95.62 293 ARG A N 1
ATOM 2329 C CA . ARG A 1 293 ? 0.609 14.417 -11.469 1.00 95.62 293 ARG A CA 1
ATOM 2330 C C . ARG A 1 293 ? 0.337 15.518 -10.451 1.00 95.62 293 ARG A C 1
ATOM 2332 O O . ARG A 1 293 ? -0.663 16.213 -10.581 1.00 95.62 293 ARG A O 1
ATOM 2339 N N . MET A 1 294 ? 1.204 15.681 -9.462 1.00 93.88 294 MET A N 1
ATOM 2340 C CA . MET A 1 294 ? 1.114 16.758 -8.480 1.00 93.88 294 MET A CA 1
ATOM 2341 C C . MET A 1 294 ? 1.217 18.136 -9.152 1.00 93.88 294 MET A C 1
ATOM 2343 O O . MET A 1 294 ? 0.394 19.007 -8.895 1.00 93.88 294 MET A O 1
ATOM 2347 N N . GLU A 1 295 ? 2.155 18.317 -10.084 1.00 92.88 295 GLU A N 1
ATOM 2348 C CA . GLU A 1 295 ? 2.342 19.574 -10.825 1.00 92.88 295 GLU A CA 1
ATOM 2349 C C . GLU A 1 295 ? 1.141 19.957 -11.719 1.00 92.88 295 GLU A C 1
ATOM 2351 O O . GLU A 1 295 ? 1.021 21.121 -12.108 1.00 92.88 295 GLU A O 1
ATOM 2356 N N . LEU A 1 296 ? 0.237 19.016 -12.041 1.00 90.12 296 LEU A N 1
ATOM 2357 C CA . LEU A 1 296 ? -1.026 19.329 -12.727 1.00 90.12 296 LEU A CA 1
ATOM 2358 C C . LEU A 1 296 ? -1.941 20.208 -11.867 1.00 90.12 296 LEU A C 1
ATOM 2360 O O . LEU A 1 296 ? -2.650 21.063 -12.399 1.00 90.12 296 LEU A O 1
ATOM 2364 N N . ASP A 1 297 ? -1.946 19.983 -10.553 1.00 85.94 297 ASP A N 1
ATOM 2365 C CA . ASP A 1 297 ? -2.766 20.725 -9.606 1.00 85.94 297 ASP A CA 1
ATOM 2366 C C . ASP A 1 297 ? -2.093 20.823 -8.231 1.00 85.94 297 ASP A C 1
ATOM 2368 O O . ASP A 1 297 ? -2.317 19.999 -7.346 1.00 85.94 297 ASP A O 1
ATOM 2372 N N . LEU A 1 298 ? -1.338 21.906 -8.036 1.00 84.56 298 LEU A N 1
ATOM 2373 C CA . LEU A 1 298 ? -0.678 22.237 -6.768 1.00 84.56 298 LEU A CA 1
ATOM 2374 C C . LEU A 1 298 ? -1.651 22.630 -5.638 1.00 84.56 298 LEU A C 1
ATOM 2376 O O . LEU A 1 298 ? -1.216 22.881 -4.520 1.00 84.56 298 LEU A O 1
ATOM 2380 N N . ASN A 1 299 ? -2.960 22.698 -5.900 1.00 79.44 299 ASN A N 1
ATOM 2381 C CA . ASN A 1 299 ? -3.968 22.887 -4.854 1.00 79.44 299 ASN A CA 1
ATOM 2382 C C . ASN A 1 299 ? -4.615 21.556 -4.439 1.00 79.44 299 ASN A C 1
ATOM 2384 O O . ASN A 1 299 ? -5.388 21.531 -3.481 1.00 79.44 299 ASN A O 1
ATOM 2388 N N . ASN A 1 300 ? -4.329 20.459 -5.149 1.00 83.19 300 ASN A N 1
ATOM 2389 C CA . ASN A 1 300 ? -4.804 19.132 -4.790 1.00 83.19 300 ASN A CA 1
ATOM 2390 C C . ASN A 1 300 ? -3.840 18.504 -3.774 1.00 83.19 300 ASN A C 1
ATOM 2392 O O . ASN A 1 300 ? -2.825 17.906 -4.137 1.00 83.19 300 ASN A O 1
ATOM 2396 N N . TYR A 1 301 ? -4.175 18.648 -2.491 1.00 82.19 301 TYR A N 1
ATOM 2397 C CA . TYR A 1 301 ? -3.349 18.152 -1.393 1.00 82.19 301 TYR A CA 1
ATOM 2398 C C . TYR A 1 301 ? -3.166 16.631 -1.416 1.00 82.19 301 TYR A C 1
ATOM 2400 O O . TYR A 1 301 ? -2.120 16.172 -0.980 1.00 82.19 301 TYR A O 1
ATOM 2408 N N . GLU A 1 302 ? -4.126 15.853 -1.933 1.00 82.56 302 GLU A N 1
ATOM 2409 C CA . GLU A 1 302 ? -4.010 14.388 -2.005 1.00 82.56 302 GLU A CA 1
ATOM 2410 C C . GLU A 1 302 ? -2.867 13.989 -2.941 1.00 82.56 302 GLU A C 1
ATOM 2412 O O . GLU A 1 302 ? -2.079 13.105 -2.624 1.00 82.56 302 GLU A O 1
ATOM 2417 N N . ASN A 1 303 ? -2.732 14.680 -4.079 1.00 88.75 303 ASN A N 1
ATOM 2418 C CA . ASN A 1 303 ? -1.635 14.427 -5.013 1.00 88.75 303 ASN A CA 1
ATOM 2419 C C . ASN A 1 303 ? -0.274 14.809 -4.414 1.00 88.75 303 ASN A C 1
ATOM 2421 O O . ASN A 1 303 ? 0.721 14.137 -4.688 1.00 88.75 303 ASN A O 1
ATOM 2425 N N . ILE A 1 304 ? -0.222 15.896 -3.638 1.00 89.62 304 ILE A N 1
ATOM 2426 C CA . ILE A 1 304 ? 1.014 16.342 -2.987 1.00 89.62 304 ILE A CA 1
ATOM 2427 C C . ILE A 1 304 ? 1.395 15.380 -1.858 1.00 89.62 304 ILE A C 1
ATOM 2429 O O . ILE A 1 304 ? 2.542 14.946 -1.808 1.00 89.62 304 ILE A O 1
ATOM 2433 N N . ASP A 1 305 ? 0.444 15.013 -0.996 1.00 83.06 305 ASP A N 1
ATOM 2434 C CA . ASP A 1 305 ? 0.632 14.041 0.087 1.00 83.06 305 ASP A CA 1
ATOM 2435 C C . ASP A 1 305 ? 1.112 12.695 -0.463 1.00 83.06 305 ASP A C 1
ATOM 2437 O O . ASP A 1 305 ? 2.109 12.150 0.002 1.00 83.06 305 ASP A O 1
ATOM 2441 N N . GLU A 1 306 ? 0.478 12.204 -1.532 1.00 84.69 306 GLU A N 1
ATOM 2442 C CA . GLU A 1 306 ? 0.875 10.961 -2.186 1.00 84.69 306 GLU A CA 1
ATOM 2443 C C . GLU A 1 306 ? 2.317 11.015 -2.710 1.00 84.69 306 GLU A C 1
ATOM 2445 O O . GLU A 1 306 ? 3.078 10.068 -2.506 1.00 84.69 306 GLU A O 1
ATOM 2450 N N . TYR A 1 307 ? 2.719 12.113 -3.359 1.00 91.38 307 TYR A N 1
ATOM 2451 C CA . TYR A 1 307 ? 4.092 12.282 -3.834 1.00 91.38 307 TYR A CA 1
ATOM 2452 C C . TYR A 1 307 ? 5.093 12.390 -2.676 1.00 91.38 307 TYR A C 1
ATOM 2454 O O . TYR A 1 307 ? 6.078 11.649 -2.651 1.00 91.38 307 TYR A O 1
ATOM 2462 N N . ALA A 1 308 ? 4.831 13.265 -1.701 1.00 87.12 308 ALA A N 1
ATOM 2463 C CA . ALA A 1 308 ? 5.708 13.508 -0.559 1.00 87.12 308 ALA A CA 1
ATOM 2464 C C . ALA A 1 308 ? 5.899 12.242 0.293 1.00 87.12 308 ALA A C 1
ATOM 2466 O O . ALA A 1 308 ? 7.022 11.899 0.676 1.00 87.12 308 ALA A O 1
ATOM 2467 N N . LEU A 1 309 ? 4.824 11.489 0.538 1.00 79.88 309 LEU A N 1
ATOM 2468 C CA . LEU A 1 309 ? 4.892 10.206 1.229 1.00 79.88 309 LEU A CA 1
ATOM 2469 C C . LEU A 1 309 ? 5.658 9.159 0.407 1.00 79.88 309 LEU A C 1
ATOM 2471 O O . LEU A 1 309 ? 6.453 8.403 0.968 1.00 79.88 309 LEU A O 1
ATOM 2475 N N . TYR A 1 310 ? 5.474 9.127 -0.918 1.00 81.56 310 TYR A N 1
ATOM 2476 C CA . TYR A 1 310 ? 6.196 8.198 -1.789 1.00 81.56 310 TYR A CA 1
ATOM 2477 C C . TYR A 1 310 ? 7.710 8.428 -1.732 1.00 81.56 310 TYR A C 1
ATOM 2479 O O . TYR A 1 310 ? 8.471 7.492 -1.488 1.00 81.56 310 TYR A O 1
ATOM 2487 N N . ILE A 1 311 ? 8.171 9.667 -1.908 1.00 82.75 311 ILE A N 1
ATOM 2488 C CA . ILE A 1 311 ? 9.611 9.965 -1.896 1.00 82.75 311 ILE A CA 1
ATOM 2489 C C . ILE A 1 311 ? 10.232 9.815 -0.499 1.00 82.75 311 ILE A C 1
ATOM 2491 O O . ILE A 1 311 ? 11.411 9.481 -0.397 1.00 82.75 311 ILE A O 1
ATOM 2495 N N . THR A 1 312 ? 9.436 9.969 0.566 1.00 76.19 312 THR A N 1
ATOM 2496 C CA . THR A 1 312 ? 9.846 9.640 1.942 1.00 76.19 312 THR A CA 1
ATOM 2497 C C . THR A 1 312 ? 10.118 8.143 2.077 1.00 76.19 312 THR A C 1
ATOM 2499 O O . THR A 1 312 ? 11.205 7.748 2.488 1.00 76.19 312 THR A O 1
ATOM 2502 N N . ASN A 1 313 ? 9.160 7.305 1.675 1.00 73.81 313 ASN A N 1
ATOM 2503 C CA . ASN A 1 313 ? 9.223 5.858 1.892 1.00 73.81 313 ASN A CA 1
ATOM 2504 C C . ASN A 1 313 ? 10.209 5.140 0.967 1.00 73.81 313 ASN A C 1
ATOM 2506 O O . ASN A 1 313 ? 10.815 4.147 1.364 1.00 73.81 313 ASN A O 1
ATOM 2510 N N . TYR A 1 314 ? 10.327 5.599 -0.279 1.00 73.31 314 TYR A N 1
ATOM 2511 C CA . TYR A 1 314 ? 10.993 4.835 -1.336 1.00 73.31 314 TYR A CA 1
ATOM 2512 C C . TYR A 1 314 ? 12.299 5.448 -1.824 1.00 73.31 314 TYR A C 1
ATOM 2514 O O . TYR A 1 314 ? 13.124 4.714 -2.368 1.00 73.31 314 TYR A O 1
ATOM 2522 N N . LEU A 1 315 ? 12.483 6.761 -1.653 1.00 79.50 315 LEU A N 1
ATOM 2523 C CA . LEU A 1 315 ? 13.670 7.488 -2.113 1.00 79.50 315 LEU A CA 1
ATOM 2524 C C . LEU A 1 315 ? 14.453 8.150 -0.972 1.00 79.50 315 LEU A C 1
ATOM 2526 O O . LEU A 1 315 ? 15.478 8.775 -1.237 1.00 79.50 315 LEU A O 1
ATOM 2530 N N . ALA A 1 316 ? 13.968 8.057 0.274 1.00 78.06 316 ALA A N 1
ATOM 2531 C CA . ALA A 1 316 ? 14.533 8.737 1.441 1.00 78.06 316 ALA A CA 1
ATOM 2532 C C . ALA A 1 316 ? 14.798 10.244 1.206 1.00 78.06 316 ALA A C 1
ATOM 2534 O O . ALA A 1 316 ? 15.732 10.826 1.755 1.00 78.06 316 ALA A O 1
ATOM 2535 N N . SER A 1 317 ? 13.989 10.886 0.355 1.00 85.06 317 SER A N 1
ATOM 2536 C CA . SER A 1 317 ? 14.148 12.293 -0.036 1.00 85.06 317 SER A CA 1
ATOM 2537 C C . SER A 1 317 ? 13.380 13.199 0.927 1.00 85.06 317 SER A C 1
ATOM 2539 O O . SER A 1 317 ? 12.366 13.803 0.576 1.00 85.06 317 SER A O 1
ATOM 2541 N N . TYR A 1 318 ? 13.839 13.233 2.179 1.00 88.06 318 TYR A N 1
ATOM 2542 C CA . TYR A 1 318 ? 13.105 13.845 3.289 1.00 88.06 318 TYR A CA 1
ATOM 2543 C C . TYR A 1 318 ? 13.006 15.368 3.200 1.00 88.06 318 TYR A C 1
ATOM 2545 O O . TYR A 1 318 ? 11.942 15.916 3.472 1.00 88.06 318 TYR A O 1
ATOM 2553 N N . ASP A 1 319 ? 14.080 16.045 2.784 1.00 94.75 319 ASP A N 1
ATOM 2554 C CA . ASP A 1 319 ? 14.087 17.507 2.657 1.00 94.75 319 ASP A CA 1
ATOM 2555 C C . ASP A 1 319 ? 13.062 17.975 1.609 1.00 94.75 319 ASP A C 1
ATOM 2557 O O . ASP A 1 319 ? 12.251 18.856 1.883 1.00 94.75 319 ASP A O 1
ATOM 2561 N N . GLU A 1 320 ? 13.020 17.313 0.443 1.00 94.88 320 GLU A N 1
ATOM 2562 C CA . GLU A 1 320 ? 12.030 17.607 -0.603 1.00 94.88 320 GLU A CA 1
ATOM 2563 C C . GLU A 1 320 ? 10.598 17.335 -0.112 1.00 94.88 320 GLU A C 1
ATOM 2565 O O . GLU A 1 320 ? 9.709 18.158 -0.324 1.00 94.88 320 GLU A O 1
ATOM 2570 N N . ALA A 1 321 ? 10.357 16.211 0.572 1.00 92.38 321 ALA A N 1
ATOM 2571 C CA . ALA A 1 321 ? 9.036 15.903 1.125 1.00 92.38 321 ALA A CA 1
ATOM 2572 C C . ALA A 1 321 ? 8.575 16.958 2.144 1.00 92.38 321 ALA A C 1
ATOM 2574 O O . ALA A 1 321 ? 7.404 17.347 2.162 1.00 92.38 321 ALA A O 1
ATOM 2575 N N . LEU A 1 322 ? 9.498 17.431 2.983 1.00 95.44 322 LEU A N 1
ATOM 2576 C CA . LEU A 1 322 ? 9.223 18.432 4.002 1.00 95.44 322 LEU A CA 1
ATOM 2577 C C . LEU A 1 322 ? 8.870 19.791 3.387 1.00 95.44 322 LEU A C 1
ATOM 2579 O O . LEU A 1 322 ? 7.907 20.414 3.840 1.00 95.44 322 LEU A O 1
ATOM 2583 N N . ASP A 1 323 ? 9.586 20.223 2.346 1.00 94.44 323 ASP A N 1
ATOM 2584 C CA . ASP A 1 323 ? 9.291 21.470 1.631 1.00 94.44 323 ASP A CA 1
ATOM 2585 C C . ASP A 1 323 ? 7.831 21.501 1.148 1.00 94.44 323 ASP A C 1
ATOM 2587 O O . ASP A 1 323 ? 7.107 22.469 1.404 1.00 94.44 323 ASP A O 1
ATOM 2591 N N . TYR A 1 324 ? 7.355 20.403 0.548 1.00 93.12 324 TYR A N 1
ATOM 2592 C CA . TYR A 1 324 ? 5.967 20.286 0.095 1.00 93.12 324 TYR A CA 1
ATOM 2593 C C . TYR A 1 324 ? 4.956 20.315 1.247 1.00 93.12 324 TYR A C 1
ATOM 2595 O O . TYR A 1 324 ? 3.950 21.027 1.169 1.00 93.12 324 TYR A O 1
ATOM 2603 N N . TYR A 1 325 ? 5.204 19.585 2.338 1.00 91.38 325 TYR A N 1
ATOM 2604 C CA . TYR A 1 325 ? 4.287 19.598 3.480 1.00 91.38 325 TYR A CA 1
ATOM 2605 C C . TYR A 1 325 ? 4.193 20.975 4.148 1.00 91.38 325 TYR A C 1
ATOM 2607 O O . TYR A 1 325 ? 3.096 21.404 4.519 1.00 91.38 325 TYR A O 1
ATOM 2615 N N . LEU A 1 326 ? 5.308 21.697 4.272 1.00 90.56 326 LEU A N 1
ATOM 2616 C CA . LEU A 1 326 ? 5.326 23.049 4.835 1.00 90.56 326 LEU A CA 1
ATOM 2617 C C . LEU A 1 326 ? 4.627 24.066 3.917 1.00 90.56 326 LEU A C 1
ATOM 2619 O O . LEU A 1 326 ? 3.921 24.962 4.401 1.00 90.56 326 LEU A O 1
ATOM 2623 N N . GLU A 1 327 ? 4.759 23.913 2.597 1.00 88.56 327 GLU A N 1
ATOM 2624 C CA . GLU A 1 327 ? 4.037 24.734 1.623 1.00 88.56 327 GLU A CA 1
ATOM 2625 C C . GLU A 1 327 ? 2.516 24.537 1.737 1.00 88.56 327 GLU A C 1
ATOM 2627 O O . GLU A 1 327 ? 1.778 25.519 1.883 1.00 88.56 327 GLU A O 1
ATOM 2632 N N . ILE A 1 328 ? 2.042 23.284 1.780 1.00 85.94 328 ILE A N 1
ATOM 2633 C CA . ILE A 1 328 ? 0.616 22.957 1.957 1.00 85.94 328 ILE A CA 1
ATOM 2634 C C . ILE A 1 328 ? 0.061 23.564 3.249 1.00 85.94 328 ILE A C 1
ATOM 2636 O O . ILE A 1 328 ? -1.014 24.170 3.250 1.00 85.94 328 ILE A O 1
ATOM 2640 N N . GLN A 1 329 ? 0.786 23.434 4.361 1.00 86.38 329 GLN A N 1
ATOM 2641 C CA . GLN A 1 329 ? 0.350 23.997 5.641 1.00 86.38 329 GLN A CA 1
ATOM 2642 C C . GLN A 1 329 ? 0.198 25.522 5.563 1.00 86.38 329 GLN A C 1
ATOM 2644 O O . GLN A 1 329 ? -0.789 26.081 6.050 1.00 86.38 329 GLN A O 1
ATOM 2649 N N . THR A 1 330 ? 1.131 26.196 4.887 1.00 84.31 330 THR A N 1
ATOM 2650 C CA . THR A 1 330 ? 1.064 27.644 4.650 1.00 84.31 330 THR A CA 1
ATOM 2651 C C . THR A 1 330 ? -0.153 28.021 3.796 1.00 84.31 330 THR A C 1
ATOM 2653 O O . THR A 1 330 ? -0.807 29.039 4.048 1.00 84.31 330 THR A O 1
ATOM 2656 N N . LEU A 1 331 ? -0.487 27.209 2.791 1.00 80.19 331 LEU A N 1
ATOM 2657 C CA . LEU A 1 331 ? -1.668 27.398 1.949 1.00 80.19 331 LEU A CA 1
ATOM 2658 C C . LEU A 1 331 ? -2.972 27.241 2.743 1.00 80.19 331 LEU A C 1
ATOM 2660 O O . LEU A 1 331 ? -3.851 28.101 2.635 1.00 80.19 331 LEU A O 1
ATOM 2664 N N . PHE A 1 332 ? -3.086 26.215 3.591 1.00 81.19 332 PHE A N 1
ATOM 2665 C CA . PHE A 1 332 ? -4.269 26.017 4.436 1.00 81.19 332 PHE A CA 1
ATOM 2666 C C . PHE A 1 332 ? -4.513 27.181 5.396 1.00 81.19 332 PHE A C 1
ATOM 2668 O O . PHE A 1 332 ? -5.656 27.623 5.540 1.00 81.19 332 PHE A O 1
ATOM 2675 N N . GLN A 1 333 ? -3.450 27.732 5.988 1.00 76.94 333 GLN A N 1
ATOM 2676 C CA . GLN A 1 333 ? -3.549 28.916 6.845 1.00 76.94 333 GLN A CA 1
ATOM 2677 C C . GLN A 1 333 ? -4.059 30.145 6.076 1.00 76.94 333 GLN A C 1
ATOM 2679 O O . GLN A 1 333 ? -4.916 30.874 6.576 1.00 76.94 333 GLN A O 1
ATOM 2684 N N . LYS A 1 334 ? -3.575 30.368 4.846 1.00 77.19 334 LYS A N 1
ATOM 2685 C CA . LYS A 1 334 ? -3.976 31.515 4.010 1.00 77.19 334 LYS A CA 1
ATOM 2686 C C . LYS A 1 334 ? -5.416 31.419 3.513 1.00 77.19 334 LYS A C 1
ATOM 2688 O O . LYS A 1 334 ? -6.107 32.432 3.448 1.00 77.19 334 LYS A O 1
ATOM 2693 N N . MET A 1 335 ? -5.859 30.221 3.142 1.00 69.19 335 MET A N 1
ATOM 2694 C CA . MET A 1 335 ? -7.166 30.003 2.519 1.00 69.19 335 MET A CA 1
ATOM 2695 C C . MET A 1 335 ? -8.318 29.840 3.522 1.00 69.19 335 MET A C 1
ATOM 2697 O O . MET A 1 335 ? -9.453 29.647 3.094 1.00 69.19 335 MET A O 1
ATOM 2701 N N . GLN A 1 336 ? -8.052 29.915 4.834 1.00 66.31 336 GLN A N 1
ATOM 2702 C CA . GLN A 1 336 ? -9.035 29.617 5.887 1.00 66.31 336 GLN A CA 1
ATOM 2703 C C . GLN A 1 336 ? -9.753 28.281 5.622 1.00 66.31 336 GLN A C 1
ATOM 2705 O O . GLN A 1 336 ? -10.978 28.188 5.694 1.00 66.31 336 GLN A O 1
ATOM 2710 N N . TYR A 1 337 ? -9.002 27.245 5.242 1.00 62.12 337 TYR A N 1
ATOM 2711 C CA . TYR A 1 337 ? -9.576 25.930 4.956 1.00 62.12 337 TYR A CA 1
ATOM 2712 C C . TYR A 1 337 ? -10.155 25.316 6.240 1.00 62.12 337 TYR A C 1
ATOM 2714 O O . TYR A 1 337 ? -9.488 25.282 7.270 1.00 62.12 337 TYR A O 1
ATOM 2722 N N . HIS A 1 338 ? -11.395 24.820 6.182 1.00 59.88 338 HIS A N 1
ATOM 2723 C CA . HIS A 1 338 ? -12.109 24.246 7.337 1.00 59.88 338 HIS A CA 1
ATOM 2724 C C . HIS A 1 338 ? -12.066 22.704 7.364 1.00 59.88 338 HIS A C 1
ATOM 2726 O O . HIS A 1 338 ? -12.783 22.064 8.136 1.00 59.88 338 HIS A O 1
ATOM 2732 N N . GLU A 1 339 ? -11.232 22.080 6.527 1.00 67.81 339 GLU A N 1
ATOM 2733 C CA . GLU A 1 339 ? -11.053 20.624 6.488 1.00 67.81 339 GLU A CA 1
ATOM 2734 C C . GLU A 1 339 ? -10.018 20.178 7.526 1.00 67.81 339 GLU A C 1
ATOM 2736 O O . GLU A 1 339 ? -8.912 19.747 7.210 1.00 67.81 339 GLU A O 1
ATOM 2741 N N . TYR A 1 340 ? -10.392 20.288 8.802 1.00 71.00 340 TYR A N 1
ATOM 2742 C CA . TYR A 1 340 ? -9.512 19.986 9.934 1.00 71.00 340 TYR A CA 1
ATOM 2743 C C . TYR A 1 340 ? -8.904 18.569 9.889 1.00 71.00 340 TYR A C 1
ATOM 2745 O O . TYR A 1 340 ? -7.792 18.374 10.376 1.00 71.00 340 TYR A O 1
ATOM 2753 N N . HIS A 1 341 ? -9.591 17.593 9.279 1.00 71.75 341 HIS A N 1
ATOM 2754 C CA . HIS A 1 341 ? -9.089 16.222 9.118 1.00 71.75 341 HIS A CA 1
ATOM 2755 C C . HIS A 1 341 ? -7.868 16.152 8.186 1.00 71.75 341 HIS A C 1
ATOM 2757 O O . HIS A 1 341 ? -6.869 15.529 8.536 1.00 71.75 341 HIS A O 1
ATOM 2763 N N . VAL A 1 342 ? -7.905 16.865 7.055 1.00 75.06 342 VAL A N 1
ATOM 2764 C CA . VAL A 1 342 ? -6.791 16.948 6.098 1.00 75.06 342 VAL A CA 1
ATOM 2765 C C . VAL A 1 342 ? -5.581 17.603 6.747 1.00 75.06 342 VAL A C 1
ATOM 2767 O O . VAL A 1 342 ? -4.473 17.077 6.683 1.00 75.06 342 VAL A O 1
ATOM 2770 N N . ILE A 1 343 ? -5.803 18.724 7.437 1.00 83.12 343 ILE A N 1
ATOM 2771 C CA . ILE A 1 343 ? -4.746 19.449 8.152 1.00 83.12 343 ILE A CA 1
ATOM 2772 C C . ILE A 1 343 ? -4.069 18.525 9.173 1.00 83.12 343 ILE A C 1
ATOM 2774 O O . ILE A 1 343 ? -2.842 18.492 9.258 1.00 83.12 343 ILE A O 1
ATOM 2778 N N . ALA A 1 344 ? -4.852 17.738 9.913 1.00 82.56 344 ALA A N 1
ATOM 2779 C CA . ALA A 1 344 ? -4.317 16.804 10.892 1.00 82.56 344 ALA A CA 1
ATOM 2780 C C . ALA A 1 344 ? -3.481 15.677 10.255 1.00 82.56 344 ALA A C 1
ATOM 2782 O O . ALA A 1 344 ? -2.461 15.291 10.826 1.00 82.56 344 ALA A O 1
ATOM 2783 N N . THR A 1 345 ? -3.874 15.171 9.081 1.00 79.25 345 THR A N 1
ATOM 2784 C CA . THR A 1 345 ? -3.089 14.184 8.318 1.00 79.25 345 THR A CA 1
ATOM 2785 C C . THR A 1 345 ? -1.771 14.767 7.825 1.00 79.25 345 THR A C 1
ATOM 2787 O O . THR A 1 345 ? -0.729 14.169 8.067 1.00 79.25 345 THR A O 1
ATOM 2790 N N . ILE A 1 346 ? -1.784 15.966 7.239 1.00 84.19 346 ILE A N 1
ATOM 2791 C CA . ILE A 1 346 ? -0.561 16.629 6.763 1.00 84.19 346 ILE A CA 1
ATOM 2792 C C . ILE A 1 346 ? 0.414 16.911 7.916 1.00 84.19 346 ILE A C 1
ATOM 2794 O O . ILE A 1 346 ? 1.609 16.640 7.802 1.00 84.19 346 ILE A O 1
ATOM 2798 N N . ILE A 1 347 ? -0.083 17.399 9.057 1.00 89.94 347 ILE A N 1
ATOM 2799 C CA . ILE A 1 347 ? 0.732 17.620 10.264 1.00 89.94 347 ILE A CA 1
ATOM 2800 C C . ILE A 1 347 ? 1.327 16.299 10.764 1.00 89.94 347 ILE A C 1
ATOM 2802 O O . ILE A 1 347 ? 2.512 16.237 11.087 1.00 89.94 347 ILE A O 1
ATOM 2806 N N . HIS A 1 348 ? 0.533 15.227 10.792 1.00 83.50 348 HIS A N 1
ATOM 2807 C CA . HIS A 1 348 ? 1.014 13.906 11.182 1.00 83.50 348 HIS A CA 1
ATOM 2808 C C . HIS A 1 348 ? 2.101 13.381 10.232 1.00 83.50 348 HIS A C 1
ATOM 2810 O O . HIS A 1 348 ? 3.152 12.948 10.698 1.00 83.50 348 HIS A O 1
ATOM 2816 N N . ASN A 1 349 ? 1.895 13.476 8.918 1.00 81.31 349 ASN A N 1
ATOM 2817 C CA . ASN A 1 349 ? 2.870 13.034 7.921 1.00 81.31 349 ASN A CA 1
ATOM 2818 C C . ASN A 1 349 ? 4.149 13.885 7.952 1.00 81.31 349 ASN A C 1
ATOM 2820 O O . ASN A 1 349 ? 5.240 13.358 7.765 1.00 81.31 349 ASN A O 1
ATOM 2824 N N . THR A 1 350 ? 4.052 15.168 8.307 1.00 90.25 350 THR A N 1
ATOM 2825 C CA . THR A 1 350 ? 5.231 16.012 8.573 1.00 90.25 350 THR A CA 1
ATOM 2826 C C . THR A 1 350 ? 6.056 15.462 9.742 1.00 90.25 350 THR A C 1
ATOM 2828 O O . THR A 1 350 ? 7.279 15.361 9.648 1.00 90.25 350 THR A O 1
ATOM 2831 N N . GLY A 1 351 ? 5.396 15.035 10.826 1.00 86.94 351 GLY A N 1
ATOM 2832 C CA . GLY A 1 351 ? 6.053 14.335 11.935 1.00 86.94 351 GLY A CA 1
ATOM 2833 C C . GLY A 1 351 ? 6.715 13.023 11.501 1.00 86.94 351 GLY A C 1
ATOM 2834 O O . GLY A 1 351 ? 7.819 12.716 11.948 1.00 86.94 351 GLY A O 1
ATOM 2835 N N . TYR A 1 352 ? 6.090 12.295 10.572 1.00 80.81 352 TYR A N 1
ATOM 2836 C CA . TYR A 1 352 ? 6.651 11.080 9.979 1.00 80.81 352 TYR A CA 1
ATOM 2837 C C . TYR A 1 352 ? 7.927 11.342 9.177 1.00 80.81 352 TYR A C 1
ATOM 2839 O O . TYR A 1 352 ? 8.903 10.610 9.341 1.00 80.81 352 TYR A O 1
ATOM 2847 N N . VAL A 1 353 ? 7.980 12.417 8.387 1.00 79.94 353 VAL A N 1
ATOM 2848 C CA . VAL A 1 353 ? 9.213 12.819 7.691 1.00 79.94 353 VAL A CA 1
ATOM 2849 C C . VAL A 1 353 ? 10.326 13.129 8.696 1.00 79.94 353 VAL A C 1
ATOM 2851 O O . VAL A 1 353 ? 11.406 12.552 8.600 1.00 79.94 353 VAL A O 1
ATOM 2854 N N . TYR A 1 354 ? 10.057 13.950 9.720 1.00 87.44 354 TYR A N 1
ATOM 2855 C CA . TYR A 1 354 ? 11.058 14.266 10.750 1.00 87.44 354 TYR A CA 1
ATOM 2856 C C . TYR A 1 354 ? 11.543 13.037 11.529 1.00 87.44 354 TYR A C 1
ATOM 2858 O O . TYR A 1 354 ? 12.725 12.962 11.861 1.00 87.44 354 TYR A O 1
ATOM 2866 N N . SER A 1 355 ? 10.658 12.072 11.790 1.00 78.12 355 SER A N 1
ATOM 2867 C CA . SER A 1 355 ? 11.016 10.801 12.427 1.00 78.12 355 SER A CA 1
ATOM 2868 C C . SER A 1 355 ? 12.008 10.017 11.565 1.00 78.12 355 SER A C 1
ATOM 2870 O O . SER A 1 355 ? 13.050 9.614 12.067 1.00 78.12 355 SER A O 1
ATOM 2872 N N . ASN A 1 356 ? 11.764 9.899 10.254 1.00 75.50 356 ASN A N 1
ATOM 2873 C CA . ASN A 1 356 ? 12.694 9.229 9.334 1.00 75.50 356 ASN A CA 1
ATOM 2874 C C . ASN A 1 356 ? 14.025 9.986 9.150 1.00 75.50 356 ASN A C 1
ATOM 2876 O O . ASN A 1 356 ? 15.043 9.374 8.832 1.00 75.50 356 ASN A O 1
ATOM 2880 N N . MET A 1 357 ? 14.048 11.301 9.393 1.00 81.75 357 MET A N 1
ATOM 2881 C CA . MET A 1 357 ? 15.281 12.101 9.461 1.00 81.75 357 MET A CA 1
ATOM 2882 C C . MET A 1 357 ? 16.047 11.931 10.787 1.00 81.75 357 MET A C 1
ATOM 2884 O O . MET A 1 357 ? 17.139 12.482 10.930 1.00 81.75 357 MET A O 1
ATOM 2888 N N . GLY A 1 358 ? 15.479 11.237 11.779 1.00 77.06 358 GLY A N 1
ATOM 2889 C CA . GLY A 1 358 ? 16.035 11.121 13.131 1.00 77.06 358 GLY A CA 1
ATOM 2890 C C . GLY A 1 358 ? 15.870 12.379 13.994 1.00 77.06 358 GLY A C 1
ATOM 2891 O O . GLY A 1 358 ? 16.483 12.487 15.055 1.00 77.06 358 GLY A O 1
ATOM 2892 N N . ASN A 1 359 ? 15.053 13.352 13.572 1.00 89.38 359 ASN A N 1
ATOM 2893 C CA . ASN A 1 359 ? 14.762 14.553 14.357 1.00 89.38 359 ASN A CA 1
ATOM 2894 C C . ASN A 1 359 ? 13.574 14.299 15.294 1.00 89.38 359 ASN A C 1
ATOM 2896 O O . ASN A 1 359 ? 12.437 14.696 15.020 1.00 89.38 359 ASN A O 1
ATOM 2900 N N . ILE A 1 360 ? 13.860 13.621 16.405 1.00 85.75 360 ILE A N 1
ATOM 2901 C CA . ILE A 1 360 ? 12.849 13.165 17.366 1.00 85.75 360 ILE A CA 1
ATOM 2902 C C . ILE A 1 360 ? 12.069 14.340 17.975 1.00 85.75 360 ILE A C 1
ATOM 2904 O O . ILE A 1 360 ? 10.848 14.255 18.099 1.00 85.75 360 ILE A O 1
ATOM 2908 N N . ASP A 1 361 ? 12.736 15.454 18.296 1.00 93.19 361 ASP A N 1
ATOM 2909 C CA . ASP A 1 361 ? 12.090 16.627 18.903 1.00 93.19 361 ASP A CA 1
ATOM 2910 C C . ASP A 1 361 ? 11.004 17.205 17.990 1.00 93.19 361 ASP A C 1
ATOM 2912 O O . ASP A 1 361 ? 9.869 17.437 18.420 1.00 93.19 361 ASP A O 1
ATOM 2916 N N . LYS A 1 362 ? 11.324 17.390 16.702 1.00 95.06 362 LYS A N 1
ATOM 2917 C CA . LYS A 1 362 ? 10.347 17.868 15.718 1.00 95.06 362 LYS A CA 1
ATOM 2918 C C . LYS A 1 362 ? 9.276 16.831 15.426 1.00 95.06 362 LYS A C 1
ATOM 2920 O O . LYS A 1 362 ? 8.102 17.192 15.361 1.00 95.06 362 LYS A O 1
ATOM 2925 N N . ALA A 1 363 ? 9.639 15.560 15.295 1.00 89.50 363 ALA A N 1
ATOM 2926 C CA . ALA A 1 363 ? 8.665 14.496 15.088 1.00 89.50 363 ALA A CA 1
ATOM 2927 C C . ALA A 1 363 ? 7.628 14.455 16.226 1.00 89.50 363 ALA A C 1
ATOM 2929 O O . ALA A 1 363 ? 6.424 14.416 15.968 1.00 89.50 363 ALA A O 1
ATOM 2930 N N . MET A 1 364 ? 8.084 14.561 17.478 1.00 94.19 364 MET A N 1
ATOM 2931 C CA . MET A 1 364 ? 7.229 14.598 18.665 1.00 94.19 364 MET A CA 1
ATOM 2932 C C . MET A 1 364 ? 6.317 15.827 18.664 1.00 94.19 364 MET A C 1
ATOM 2934 O O . MET A 1 364 ? 5.117 15.699 18.914 1.00 94.19 364 MET A O 1
ATOM 2938 N N . GLU A 1 365 ? 6.862 17.004 18.342 1.00 96.38 365 GLU A N 1
ATOM 2939 C CA . GLU A 1 365 ? 6.099 18.249 18.215 1.00 96.38 365 GLU A CA 1
ATOM 2940 C C . GLU A 1 365 ? 4.931 18.081 17.225 1.00 96.38 365 GLU A C 1
ATOM 2942 O O . GLU A 1 365 ? 3.770 18.301 17.583 1.00 96.38 365 GLU A O 1
ATOM 2947 N N . TYR A 1 366 ? 5.214 17.623 16.002 1.00 94.06 366 TYR A N 1
ATOM 2948 C CA . TYR A 1 366 ? 4.203 17.452 14.955 1.00 94.06 366 TYR A CA 1
ATOM 2949 C C . TYR A 1 366 ? 3.201 16.336 15.273 1.00 94.06 366 TYR A C 1
ATOM 2951 O O . TYR A 1 366 ? 1.996 16.525 15.088 1.00 94.06 366 TYR A O 1
ATOM 2959 N N . TYR A 1 367 ? 3.637 15.192 15.810 1.00 88.44 367 TYR A N 1
ATOM 2960 C CA . TYR A 1 367 ? 2.705 14.132 16.196 1.00 88.44 367 TYR A CA 1
ATOM 2961 C C . TYR A 1 367 ? 1.763 14.555 17.328 1.00 88.44 367 TYR A C 1
ATOM 2963 O O . TYR A 1 367 ? 0.577 14.224 17.270 1.00 88.44 367 TYR A O 1
ATOM 2971 N N . GLN A 1 368 ? 2.234 15.319 18.321 1.00 94.81 368 GLN A N 1
ATOM 2972 C CA . GLN A 1 368 ? 1.371 15.849 19.384 1.00 94.81 368 GLN A CA 1
ATOM 2973 C C . GLN A 1 368 ? 0.379 16.894 18.860 1.00 94.81 368 GLN A C 1
ATOM 2975 O O . GLN A 1 368 ? -0.792 16.879 19.253 1.00 94.81 368 GLN A O 1
ATOM 2980 N N . GLN A 1 369 ? 0.805 17.764 17.940 1.00 94.00 369 GLN A N 1
ATOM 2981 C CA . GLN A 1 369 ? -0.097 18.704 17.268 1.00 94.00 369 GLN A CA 1
ATOM 2982 C C . GLN A 1 369 ? -1.178 17.962 16.468 1.00 94.00 369 GLN A C 1
ATOM 2984 O O . GLN A 1 369 ? -2.371 18.225 16.643 1.00 94.00 369 GLN A O 1
ATOM 2989 N N . GLY A 1 370 ? -0.784 16.980 15.652 1.00 89.69 370 GLY A N 1
ATOM 2990 C CA . GLY A 1 370 ? -1.707 16.167 14.860 1.00 89.69 370 GLY A CA 1
ATOM 2991 C C . GLY A 1 370 ? -2.675 15.367 15.735 1.00 89.69 370 GLY A C 1
ATOM 2992 O O . GLY A 1 370 ? -3.873 15.335 15.464 1.00 89.69 370 GLY A O 1
ATOM 2993 N N . LEU A 1 371 ? -2.192 14.778 16.833 1.00 89.88 371 LEU A N 1
ATOM 2994 C CA . LEU A 1 371 ? -3.023 14.106 17.837 1.00 89.88 371 LEU A CA 1
ATOM 2995 C C . LEU A 1 371 ? -4.038 15.062 18.484 1.00 89.88 371 LEU A C 1
ATOM 2997 O O . LEU A 1 371 ? -5.202 14.702 18.659 1.00 89.88 371 LEU A O 1
ATOM 3001 N N . THR A 1 372 ? -3.621 16.283 18.819 1.00 92.62 372 THR A N 1
ATOM 3002 C CA . THR A 1 372 ? -4.513 17.292 19.409 1.00 92.62 372 THR A CA 1
ATOM 3003 C C . THR A 1 372 ? -5.652 17.641 18.454 1.00 92.62 372 THR A C 1
ATOM 3005 O O . THR A 1 372 ? -6.808 17.668 18.864 1.00 92.62 372 THR A O 1
ATOM 3008 N N . LEU A 1 373 ? -5.360 17.831 17.165 1.00 87.12 373 LEU A N 1
ATOM 3009 C CA . LEU A 1 373 ? -6.400 18.068 16.163 1.00 87.12 373 LEU A CA 1
ATOM 3010 C C . LEU A 1 373 ? -7.300 16.840 15.984 1.00 87.12 373 LEU A C 1
ATOM 3012 O O . LEU A 1 373 ? -8.522 16.964 16.020 1.00 87.12 373 LEU A O 1
ATOM 3016 N N . ARG A 1 374 ? -6.720 15.641 15.862 1.00 80.69 374 ARG A N 1
ATOM 3017 C CA . ARG A 1 374 ? -7.479 14.387 15.710 1.00 80.69 374 ARG A CA 1
ATOM 3018 C C . ARG A 1 374 ? -8.443 14.149 16.873 1.00 80.69 374 ARG A C 1
ATOM 3020 O O . ARG A 1 374 ? -9.574 13.759 16.623 1.00 80.69 374 ARG A O 1
ATOM 3027 N N . THR A 1 375 ? -8.053 14.449 18.114 1.00 85.12 375 THR A N 1
ATOM 3028 C CA . THR A 1 375 ? -8.943 14.315 19.288 1.00 85.12 375 THR A CA 1
ATOM 3029 C C . THR A 1 375 ? -10.039 15.386 19.367 1.00 85.12 375 THR A C 1
ATOM 3031 O O . THR A 1 375 ? -11.039 15.177 20.048 1.00 85.12 375 THR A O 1
ATOM 3034 N N . GLN A 1 376 ? -9.891 16.519 18.671 1.00 85.94 376 GLN A N 1
ATOM 3035 C CA . GLN A 1 376 ? -10.948 17.531 18.543 1.00 85.94 376 GLN A CA 1
ATOM 3036 C C . GLN A 1 376 ? -11.961 17.191 17.441 1.00 85.94 376 GLN A C 1
ATOM 3038 O O . GLN A 1 376 ? -13.130 17.560 17.545 1.00 85.94 376 GLN A O 1
ATOM 3043 N N . ILE A 1 377 ? -11.506 16.532 16.373 1.00 76.56 377 ILE A N 1
ATOM 3044 C CA . ILE A 1 377 ? -12.314 16.221 15.185 1.00 76.56 377 ILE A CA 1
ATOM 3045 C C . ILE A 1 377 ? -13.049 14.893 15.353 1.00 76.56 377 ILE A C 1
ATOM 3047 O O . ILE A 1 377 ? -14.212 14.772 14.964 1.00 76.56 377 ILE A O 1
ATOM 3051 N N . TYR A 1 378 ? -12.356 13.896 15.896 1.00 67.94 378 TYR A N 1
ATOM 3052 C CA . TYR A 1 378 ? -12.828 12.526 15.957 1.00 67.94 378 TYR A CA 1
ATOM 3053 C C . TYR A 1 378 ? -13.237 12.109 17.370 1.00 67.94 378 TYR A C 1
ATOM 3055 O O . TYR A 1 378 ? -12.792 12.670 18.370 1.00 67.94 378 TYR A O 1
ATOM 3063 N N . GLU A 1 379 ? -14.081 11.081 17.448 1.00 68.56 379 GLU A N 1
ATOM 3064 C CA . GLU A 1 379 ? -14.374 10.398 18.710 1.00 68.56 379 GLU A CA 1
ATOM 3065 C C . GLU A 1 379 ? -13.129 9.651 19.217 1.00 68.56 379 GLU A C 1
ATOM 3067 O O . GLU A 1 379 ? -12.247 9.313 18.428 1.00 68.56 379 GLU A O 1
ATOM 3072 N N . SER A 1 380 ? -13.057 9.377 20.527 1.00 67.62 380 SER A N 1
ATOM 3073 C CA . SER A 1 380 ? -11.858 8.807 21.172 1.00 67.62 380 SER A CA 1
ATOM 3074 C C . SER A 1 380 ? -11.373 7.509 20.530 1.00 67.62 380 SER A C 1
ATOM 3076 O O . SER A 1 380 ? -10.178 7.249 20.542 1.00 67.62 380 SER A O 1
ATOM 3078 N N . GLU A 1 381 ? -12.282 6.740 19.930 1.00 60.69 381 GLU A N 1
ATOM 3079 C CA . GLU A 1 381 ? -12.013 5.438 19.317 1.00 60.69 381 GLU A CA 1
ATOM 3080 C C . GLU A 1 381 ? -11.621 5.517 17.825 1.00 60.69 381 GLU A C 1
ATOM 3082 O O . GLU A 1 381 ? -11.679 4.520 17.103 1.00 60.69 381 GLU A O 1
ATOM 3087 N N . HIS A 1 382 ? -11.238 6.691 17.315 1.00 60.34 382 HIS A N 1
ATOM 3088 C CA . HIS A 1 382 ? -10.897 6.832 15.901 1.00 60.34 382 HIS A CA 1
ATOM 3089 C C . HIS A 1 382 ? -9.493 6.290 15.567 1.00 60.34 382 HIS A C 1
ATOM 3091 O O . HIS A 1 382 ? -8.522 6.673 16.224 1.00 60.34 382 HIS A O 1
ATOM 3097 N N . PRO A 1 383 ? -9.321 5.481 14.504 1.00 60.78 383 PRO A N 1
ATOM 3098 C CA . PRO A 1 383 ? -8.026 4.862 14.192 1.00 60.78 383 PRO A CA 1
ATOM 3099 C C . PRO A 1 383 ? -6.879 5.838 13.920 1.00 60.78 383 PRO A C 1
ATOM 3101 O O . PRO A 1 383 ? -5.755 5.568 14.328 1.00 60.78 383 PRO A O 1
ATOM 3104 N N . ASP A 1 384 ? -7.145 7.022 13.367 1.00 65.00 384 ASP A N 1
ATOM 3105 C CA . ASP A 1 384 ? -6.117 8.070 13.244 1.00 65.00 384 ASP A CA 1
ATOM 3106 C C . ASP A 1 384 ? -5.524 8.511 14.598 1.00 65.00 384 ASP A C 1
ATOM 3108 O O . ASP A 1 384 ? -4.348 8.880 14.673 1.00 65.00 384 ASP A O 1
ATOM 3112 N N . ILE A 1 385 ? -6.314 8.475 15.680 1.00 71.06 385 ILE A N 1
ATOM 3113 C CA . ILE A 1 385 ? -5.829 8.744 17.042 1.00 71.06 385 ILE A CA 1
ATOM 3114 C C . ILE A 1 385 ? -4.897 7.606 17.476 1.00 71.06 385 ILE A C 1
ATOM 3116 O O . ILE A 1 385 ? -3.812 7.873 17.996 1.00 71.06 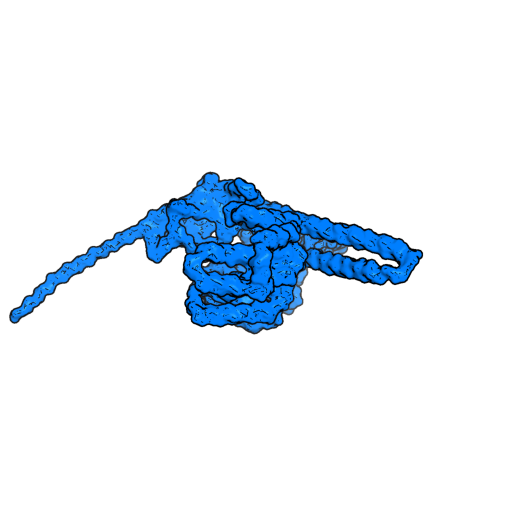385 ILE A O 1
ATOM 3120 N N . ALA A 1 386 ? -5.264 6.351 17.195 1.00 66.62 386 ALA A N 1
ATOM 3121 C CA . ALA A 1 386 ? -4.398 5.202 17.451 1.00 66.62 386 ALA A CA 1
ATOM 3122 C C . ALA A 1 386 ? -3.088 5.264 16.649 1.00 66.62 386 ALA A C 1
ATOM 3124 O O . ALA A 1 386 ? -2.028 5.024 17.220 1.00 66.62 386 ALA A O 1
ATOM 3125 N N . CYS A 1 387 ? -3.127 5.654 15.371 1.00 65.81 387 CYS A N 1
ATOM 3126 C CA . CYS A 1 387 ? -1.930 5.871 14.552 1.00 65.81 387 CYS A CA 1
ATOM 3127 C C . CYS A 1 387 ? -1.006 6.933 15.166 1.00 65.81 387 CYS A C 1
ATOM 3129 O O . CYS A 1 387 ? 0.202 6.722 15.268 1.00 65.81 387 CYS A O 1
ATOM 3131 N N . SER A 1 388 ? -1.563 8.057 15.633 1.00 76.38 388 SER A N 1
ATOM 3132 C CA . SER A 1 388 ? -0.785 9.082 16.340 1.00 76.38 388 SER A CA 1
ATOM 3133 C C . SER A 1 388 ? -0.140 8.542 17.615 1.00 76.38 388 SER A C 1
ATOM 3135 O O . SER A 1 388 ? 1.043 8.778 17.842 1.00 76.38 388 SER A O 1
ATOM 3137 N N . TYR A 1 389 ? -0.888 7.801 18.435 1.00 77.31 389 TYR A N 1
ATOM 3138 C CA . TYR A 1 389 ? -0.337 7.185 19.638 1.00 77.31 389 TYR A CA 1
ATOM 3139 C C . TYR A 1 389 ? 0.760 6.168 19.321 1.00 77.31 389 TYR A C 1
ATOM 3141 O O . TYR A 1 389 ? 1.799 6.203 19.969 1.00 77.31 389 TYR A O 1
ATOM 3149 N N . ASN A 1 390 ? 0.585 5.320 18.309 1.00 66.88 390 ASN A N 1
ATOM 3150 C CA . ASN A 1 390 ? 1.594 4.337 17.920 1.00 66.88 390 ASN A CA 1
ATOM 3151 C C . ASN A 1 390 ? 2.905 5.006 17.484 1.00 66.88 390 ASN A C 1
ATOM 3153 O O . ASN A 1 390 ? 3.979 4.599 17.917 1.00 66.88 390 ASN A O 1
ATOM 3157 N N . ASN A 1 391 ? 2.823 6.071 16.685 1.00 69.75 391 ASN A N 1
ATOM 3158 C CA . ASN A 1 391 ? 4.011 6.783 16.220 1.00 69.75 391 ASN A CA 1
ATOM 3159 C C . ASN A 1 391 ? 4.706 7.558 17.351 1.00 69.75 391 ASN A C 1
ATOM 3161 O O . ASN A 1 391 ? 5.930 7.561 17.419 1.00 69.75 391 ASN A O 1
ATOM 3165 N N . ILE A 1 392 ? 3.950 8.147 18.286 1.00 83.00 392 ILE A N 1
ATOM 3166 C CA . ILE A 1 392 ? 4.520 8.734 19.513 1.00 83.00 392 ILE A CA 1
ATOM 3167 C C . ILE A 1 392 ? 5.190 7.650 20.366 1.00 83.00 392 ILE A C 1
ATOM 3169 O O . ILE A 1 392 ? 6.280 7.869 20.889 1.00 83.00 392 ILE A O 1
ATOM 3173 N N . GLY A 1 393 ? 4.559 6.479 20.487 1.00 73.25 393 GLY A N 1
ATOM 3174 C CA . GLY A 1 393 ? 5.132 5.323 21.168 1.00 73.25 393 GLY A CA 1
ATOM 3175 C C . GLY A 1 393 ? 6.470 4.911 20.558 1.00 73.25 393 GLY A C 1
ATOM 3176 O O . GLY A 1 393 ? 7.435 4.726 21.289 1.00 73.25 393 GLY A O 1
ATOM 3177 N N . TYR A 1 394 ? 6.550 4.876 19.225 1.00 67.06 394 TYR A N 1
ATOM 3178 C CA . TYR A 1 394 ? 7.782 4.574 18.495 1.00 67.06 394 TYR A CA 1
ATOM 3179 C C . TYR A 1 394 ? 8.897 5.597 18.765 1.00 67.06 394 TYR A C 1
ATOM 3181 O O . TYR A 1 394 ? 10.038 5.213 18.988 1.00 67.06 394 TYR A O 1
ATOM 3189 N N . LEU A 1 395 ? 8.579 6.895 18.835 1.00 72.31 395 LEU A N 1
ATOM 3190 C CA . LEU A 1 395 ? 9.576 7.911 19.199 1.00 72.31 395 LEU A CA 1
ATOM 3191 C C . LEU A 1 395 ? 10.108 7.728 20.627 1.00 72.31 395 LEU A C 1
ATOM 3193 O O . LEU A 1 395 ? 11.291 7.935 20.880 1.00 72.31 395 LEU A O 1
ATOM 3197 N N . TYR A 1 396 ? 9.253 7.339 21.575 1.00 72.12 396 TYR A N 1
ATOM 3198 C CA . TYR A 1 396 ? 9.710 7.020 22.928 1.00 72.12 396 TYR A CA 1
ATOM 3199 C C . TYR A 1 396 ? 10.549 5.736 22.975 1.00 72.12 396 TYR A C 1
ATOM 3201 O O . TYR A 1 396 ? 11.484 5.678 23.772 1.00 72.12 396 TYR A O 1
ATOM 3209 N N . ASP A 1 397 ? 10.264 4.749 22.115 1.00 55.31 397 ASP A N 1
ATOM 3210 C CA . ASP A 1 397 ? 11.130 3.576 21.939 1.00 55.31 397 ASP A CA 1
ATOM 3211 C C . ASP A 1 397 ? 12.525 4.006 21.447 1.00 55.31 397 ASP A C 1
ATOM 3213 O O . ASP A 1 397 ? 13.526 3.580 22.018 1.00 55.31 397 ASP A O 1
ATOM 3217 N N . GLU A 1 398 ? 12.602 4.898 20.451 1.00 58.75 398 GLU A N 1
ATOM 3218 C CA . GLU A 1 398 ? 13.872 5.447 19.939 1.00 58.75 398 GLU A CA 1
ATOM 3219 C C . GLU A 1 398 ? 14.652 6.247 20.997 1.00 58.75 398 GLU A C 1
ATOM 3221 O O . GLU A 1 398 ? 15.882 6.240 21.001 1.00 58.75 398 GLU A O 1
ATOM 3226 N N . LEU A 1 399 ? 13.952 6.905 21.928 1.00 71.62 399 LEU A N 1
ATOM 3227 C CA . LEU A 1 399 ? 14.552 7.609 23.069 1.00 71.62 399 LEU A CA 1
ATOM 3228 C C . LEU A 1 399 ? 14.949 6.681 24.230 1.00 71.62 399 LEU A C 1
ATOM 3230 O O . LEU A 1 399 ? 15.589 7.139 25.179 1.00 71.62 399 LEU A O 1
ATOM 3234 N N . GLY A 1 400 ? 14.549 5.407 24.197 1.00 54.19 400 GLY A N 1
ATOM 3235 C CA . GLY A 1 400 ? 14.734 4.458 25.298 1.00 54.19 400 GLY A CA 1
ATOM 3236 C C . GLY A 1 400 ? 13.807 4.681 26.504 1.00 54.19 400 GLY A C 1
ATOM 3237 O O . GLY A 1 400 ? 14.009 4.065 27.550 1.00 54.19 400 GLY A O 1
ATOM 3238 N N . ASP A 1 401 ? 12.776 5.528 26.391 1.00 67.62 401 ASP A N 1
ATOM 3239 C CA . ASP A 1 401 ? 11.738 5.708 27.422 1.00 67.62 401 ASP A CA 1
ATOM 3240 C C . ASP A 1 401 ? 10.619 4.679 27.215 1.00 67.62 401 ASP A C 1
ATOM 3242 O O . ASP A 1 401 ? 9.481 4.980 26.837 1.00 67.62 401 ASP A O 1
ATOM 3246 N N . TYR A 1 402 ? 10.963 3.419 27.470 1.00 53.28 402 TYR A N 1
ATOM 3247 C CA . TYR A 1 402 ? 10.048 2.291 27.325 1.00 53.28 402 TYR A CA 1
ATOM 3248 C C . TYR A 1 402 ? 8.753 2.431 28.147 1.00 53.28 402 TYR A C 1
ATOM 3250 O O . TYR A 1 402 ? 7.698 2.032 27.646 1.00 53.28 402 TYR A O 1
ATOM 3258 N N . PRO A 1 403 ? 8.746 3.008 29.371 1.00 61.44 403 PRO A N 1
ATOM 3259 C CA . PRO A 1 403 ? 7.503 3.264 30.094 1.00 61.44 403 PRO A CA 1
ATOM 3260 C C . PRO A 1 403 ? 6.518 4.164 29.335 1.00 61.44 403 PRO A C 1
ATOM 3262 O O . PRO A 1 403 ? 5.322 3.854 29.298 1.00 61.44 403 PRO A O 1
ATOM 3265 N N . GLN A 1 404 ? 6.983 5.261 28.725 1.00 71.81 404 GLN A N 1
ATOM 3266 C CA . GLN A 1 404 ? 6.113 6.110 27.905 1.00 71.81 404 GLN A CA 1
ATOM 3267 C C . GLN A 1 404 ? 5.760 5.446 26.580 1.00 71.81 404 GLN A C 1
ATOM 3269 O O . GLN A 1 404 ? 4.586 5.464 26.204 1.00 71.81 404 GLN A O 1
ATOM 3274 N N . ALA A 1 405 ? 6.726 4.817 25.909 1.00 60.03 405 ALA A N 1
ATOM 3275 C CA . ALA A 1 405 ? 6.484 4.110 24.655 1.00 60.03 405 ALA A CA 1
ATOM 3276 C C . ALA A 1 405 ? 5.331 3.120 24.802 1.00 60.03 405 ALA A C 1
ATOM 3278 O O . ALA A 1 405 ? 4.340 3.147 24.071 1.00 60.03 405 ALA A O 1
ATOM 3279 N N . LEU A 1 406 ? 5.402 2.322 25.862 1.00 61.31 406 LEU A N 1
ATOM 3280 C CA . LEU A 1 406 ? 4.422 1.308 26.173 1.00 61.31 406 LEU A CA 1
ATOM 3281 C C . LEU A 1 406 ? 3.055 1.893 26.520 1.00 61.31 406 LEU A C 1
ATOM 3283 O O . LEU A 1 406 ? 2.041 1.397 26.035 1.00 61.31 406 LEU A O 1
ATOM 3287 N N . LYS A 1 407 ? 3.006 2.978 27.304 1.00 75.19 407 LYS A N 1
ATOM 3288 C CA . LYS A 1 407 ? 1.760 3.712 27.569 1.00 75.19 407 LYS A CA 1
ATOM 3289 C C . LYS A 1 407 ? 1.078 4.122 26.262 1.00 75.19 407 LYS A C 1
ATOM 3291 O O . LYS A 1 407 ? -0.125 3.913 26.119 1.00 75.19 407 LYS A O 1
ATOM 3296 N N . TYR A 1 408 ? 1.823 4.693 25.321 1.00 71.00 408 TYR A N 1
ATOM 3297 C CA . TYR A 1 408 ? 1.277 5.151 24.047 1.00 71.00 408 TYR A CA 1
ATOM 3298 C C . TYR A 1 408 ? 0.872 3.992 23.127 1.00 71.00 408 TYR A C 1
ATOM 3300 O O . TYR A 1 408 ? -0.231 4.018 22.580 1.00 71.00 408 TYR A O 1
ATOM 3308 N N . HIS A 1 409 ? 1.663 2.920 23.055 1.00 62.19 409 HIS A N 1
ATOM 3309 C CA . HIS A 1 409 ? 1.269 1.687 22.364 1.00 62.19 409 HIS A CA 1
ATOM 3310 C C . HIS A 1 409 ? -0.018 1.085 22.952 1.00 62.19 409 HIS A C 1
ATOM 3312 O O . HIS A 1 409 ? -0.882 0.626 22.206 1.00 62.19 409 HIS A O 1
ATOM 3318 N N . PHE A 1 410 ? -0.214 1.146 24.275 1.00 64.38 410 PHE A N 1
ATOM 3319 C CA . PHE A 1 410 ? -1.463 0.715 24.916 1.00 64.38 410 PHE A CA 1
ATOM 3320 C C . PHE A 1 410 ? -2.657 1.601 24.593 1.00 64.38 410 PHE A C 1
ATOM 3322 O O . PHE A 1 410 ? -3.753 1.078 24.393 1.00 64.38 410 PHE A O 1
ATOM 3329 N N . LEU A 1 411 ? -2.462 2.918 24.534 1.00 73.38 411 LEU A N 1
ATOM 3330 C CA . LEU A 1 411 ? -3.511 3.838 24.103 1.00 73.38 411 LEU A CA 1
ATOM 3331 C C . LEU A 1 411 ? -3.922 3.553 22.652 1.00 73.38 411 LEU A C 1
ATOM 3333 O O . LEU A 1 411 ? -5.114 3.492 22.364 1.00 73.38 411 LEU A O 1
ATOM 3337 N N . ALA A 1 412 ? -2.957 3.288 21.765 1.00 62.28 412 ALA A N 1
ATOM 3338 C CA . ALA A 1 412 ? -3.232 2.887 20.387 1.00 62.28 412 ALA A CA 1
ATOM 3339 C C . ALA A 1 412 ? -4.019 1.565 20.316 1.00 62.28 412 ALA A C 1
ATOM 3341 O O . ALA A 1 412 ? -5.068 1.498 19.675 1.00 62.28 412 ALA A O 1
ATOM 3342 N N . LEU A 1 413 ? -3.552 0.536 21.033 1.00 59.62 413 LEU A N 1
ATOM 3343 C CA . LEU A 1 413 ? -4.199 -0.780 21.110 1.00 59.62 413 LEU A CA 1
ATOM 3344 C C . LEU A 1 413 ? -5.618 -0.723 21.692 1.00 59.62 413 LEU A C 1
ATOM 3346 O O . LEU A 1 413 ? -6.464 -1.528 21.301 1.00 59.62 413 LEU A O 1
ATOM 3350 N N . GLY A 1 414 ? -5.867 0.188 22.637 1.00 58.44 414 GLY A N 1
ATOM 3351 C CA . GLY A 1 414 ? -7.169 0.370 23.278 1.00 58.44 414 GLY A CA 1
ATOM 3352 C C . GLY A 1 414 ? -8.250 0.878 22.324 1.00 58.44 414 GLY A C 1
ATOM 3353 O O . GLY A 1 414 ? -9.396 0.464 22.459 1.00 58.44 414 GLY A O 1
ATOM 3354 N N . ILE A 1 415 ? -7.862 1.703 21.348 1.00 57.06 415 ILE A N 1
ATOM 3355 C CA . ILE A 1 415 ? -8.757 2.386 20.403 1.00 57.06 415 ILE A CA 1
ATOM 3356 C C . ILE A 1 415 ? -9.086 1.529 19.176 1.00 57.06 415 ILE A C 1
ATOM 3358 O O . ILE A 1 415 ? -10.205 1.512 18.664 1.00 57.06 415 ILE A O 1
ATOM 3362 N N . GLY A 1 416 ? -8.112 0.784 18.669 1.00 47.47 416 GLY A N 1
ATOM 3363 C CA . GLY A 1 416 ? -8.298 0.011 17.454 1.00 47.47 416 GLY A CA 1
ATOM 3364 C C . GLY A 1 416 ? -7.141 -0.940 17.251 1.00 47.47 416 GLY A C 1
ATOM 3365 O O . GLY A 1 416 ? -5.996 -0.609 17.526 1.00 47.47 416 GLY A O 1
ATOM 3366 N N . LYS A 1 417 ? -7.458 -2.142 16.767 1.00 47.41 417 LYS A N 1
ATOM 3367 C CA . LYS A 1 417 ? -6.547 -3.259 16.472 1.00 47.41 417 LYS A CA 1
ATOM 3368 C C . LYS A 1 417 ? -5.543 -2.913 15.356 1.00 47.41 417 LYS A C 1
ATOM 3370 O O . LYS A 1 417 ? -5.561 -3.538 14.296 1.00 47.41 417 LYS A O 1
ATOM 3375 N N . LEU A 1 418 ? -4.695 -1.913 15.565 1.00 36.22 418 LEU A N 1
ATOM 3376 C CA . LEU A 1 418 ? -3.626 -1.533 14.655 1.00 36.22 418 LEU A CA 1
ATOM 3377 C C . LEU A 1 418 ? -2.363 -2.356 14.927 1.00 36.22 418 LEU A C 1
ATOM 3379 O O . LEU A 1 418 ? -2.050 -2.767 16.045 1.00 36.22 418 LEU A O 1
ATOM 3383 N N . ARG A 1 419 ? -1.738 -2.683 13.799 1.00 38.97 419 ARG A N 1
ATOM 3384 C CA . ARG A 1 419 ? -0.693 -3.672 13.541 1.00 38.97 419 ARG A CA 1
ATOM 3385 C C . ARG A 1 419 ? 0.691 -3.135 13.909 1.00 38.97 419 ARG A C 1
ATOM 3387 O O . ARG A 1 419 ? 0.971 -1.971 13.667 1.00 38.97 419 ARG A O 1
ATOM 3394 N N . ARG A 1 420 ? 1.560 -4.062 14.336 1.00 33.03 420 ARG A N 1
ATOM 3395 C CA . ARG A 1 420 ? 3.008 -3.915 14.601 1.00 33.03 420 ARG A CA 1
ATOM 3396 C C . ARG A 1 420 ? 3.396 -2.902 15.697 1.00 33.03 420 ARG A C 1
ATOM 3398 O O . ARG A 1 420 ? 3.667 -1.750 15.408 1.00 33.03 420 ARG A O 1
ATOM 3405 N N . SER A 1 421 ? 3.636 -3.405 16.907 1.00 35.41 421 SER A N 1
ATOM 3406 C CA . SER A 1 421 ? 4.734 -2.922 17.766 1.00 35.41 421 SER A CA 1
ATOM 3407 C C . SER A 1 421 ? 4.976 -3.921 18.895 1.00 35.41 421 SER A C 1
ATOM 3409 O O . SER A 1 421 ? 4.227 -4.025 19.864 1.00 35.41 421 SER A O 1
ATOM 3411 N N . SER A 1 422 ? 5.983 -4.779 18.730 1.00 36.03 422 SER A N 1
ATOM 3412 C CA . SER A 1 422 ? 6.459 -5.619 19.833 1.00 36.03 422 SER A CA 1
ATOM 3413 C C . SER A 1 422 ? 7.914 -6.069 19.633 1.00 36.03 422 SER A C 1
ATOM 3415 O O . SER A 1 422 ? 8.236 -7.215 19.917 1.00 36.03 422 SER A O 1
ATOM 3417 N N . ARG A 1 423 ? 8.792 -5.225 19.070 1.00 33.81 423 ARG A N 1
ATOM 3418 C CA . ARG A 1 423 ? 10.223 -5.570 18.918 1.00 33.81 423 ARG A CA 1
ATOM 3419 C C . ARG A 1 423 ? 11.136 -4.859 19.928 1.00 33.81 423 ARG A C 1
ATOM 3421 O O . ARG A 1 423 ? 12.241 -5.330 20.148 1.00 33.81 423 ARG A O 1
ATOM 3428 N N . CYS A 1 424 ? 10.668 -3.807 20.604 1.00 34.66 424 CYS A N 1
ATOM 3429 C CA . CYS A 1 424 ? 11.543 -2.923 21.388 1.00 34.66 424 CYS A CA 1
ATOM 3430 C C . CYS A 1 424 ? 11.834 -3.354 22.836 1.00 34.66 424 CYS A C 1
ATOM 3432 O O . CYS A 1 424 ? 12.593 -2.680 23.516 1.00 34.66 424 CYS A O 1
ATOM 3434 N N . CYS A 1 425 ? 11.310 -4.478 23.339 1.00 35.09 425 CYS A N 1
ATOM 3435 C CA . CYS A 1 425 ? 11.565 -4.869 24.737 1.00 35.09 425 CYS A CA 1
ATOM 3436 C C . CYS A 1 425 ? 12.810 -5.746 24.953 1.00 35.09 425 CYS A C 1
ATOM 3438 O O . CYS A 1 425 ? 12.989 -6.230 26.068 1.00 35.09 425 CYS A O 1
ATOM 3440 N N . LEU A 1 426 ? 13.634 -6.006 23.930 1.00 34.44 426 LEU A N 1
ATOM 3441 C CA . LEU A 1 426 ? 14.724 -6.985 24.048 1.00 34.44 426 LEU A CA 1
ATOM 3442 C C . LEU A 1 426 ? 16.138 -6.419 24.129 1.00 34.44 426 LEU A C 1
ATOM 3444 O O . LEU A 1 426 ? 17.036 -7.211 24.394 1.00 34.44 426 LEU A O 1
ATOM 3448 N N . GLU A 1 427 ? 16.375 -5.116 23.957 1.00 33.44 427 GLU A N 1
ATOM 3449 C CA . GLU A 1 427 ? 17.774 -4.694 23.803 1.00 33.44 427 GLU A CA 1
ATOM 3450 C C . GLU A 1 427 ? 18.479 -4.173 25.052 1.00 33.44 427 GLU A C 1
ATOM 3452 O O . GLU A 1 427 ? 19.669 -4.433 25.156 1.00 33.44 427 GLU A O 1
ATOM 3457 N N . HIS A 1 428 ? 17.846 -3.553 26.050 1.00 32.59 428 HIS A N 1
ATOM 3458 C CA . HIS A 1 428 ? 18.613 -3.083 27.220 1.00 32.59 428 HIS A CA 1
ATOM 3459 C C . HIS A 1 428 ? 17.772 -3.097 28.501 1.00 32.59 428 HIS A C 1
ATOM 3461 O O . HIS A 1 428 ? 17.039 -2.153 28.781 1.00 32.59 428 HIS A O 1
ATOM 3467 N N . GLY A 1 429 ? 17.869 -4.180 29.278 1.00 30.36 429 GLY A N 1
ATOM 3468 C CA . GLY A 1 429 ? 17.215 -4.313 30.579 1.00 30.36 429 GLY A CA 1
ATOM 3469 C C . GLY A 1 429 ? 18.227 -4.387 31.716 1.00 30.36 429 GLY A C 1
ATOM 3470 O O . GLY A 1 429 ? 18.828 -5.438 31.927 1.00 30.36 429 GLY A O 1
ATOM 3471 N N . ASP A 1 430 ? 18.347 -3.308 32.488 1.00 30.30 430 ASP A N 1
ATOM 3472 C CA . ASP A 1 430 ? 18.817 -3.400 33.868 1.00 30.30 430 ASP A CA 1
ATOM 3473 C C . ASP A 1 430 ? 17.616 -3.614 34.805 1.00 30.30 430 ASP A C 1
ATOM 3475 O O . ASP A 1 430 ? 16.632 -2.880 34.778 1.00 30.30 430 ASP A O 1
ATOM 3479 N N . ALA A 1 431 ? 17.762 -4.621 35.672 1.00 37.47 431 ALA A N 1
ATOM 3480 C CA . ALA A 1 431 ? 16.964 -4.950 36.856 1.00 37.47 431 ALA A CA 1
ATOM 3481 C C . ALA A 1 431 ? 15.504 -5.430 36.653 1.00 37.47 431 ALA A C 1
ATOM 3483 O O . ALA A 1 431 ? 14.588 -4.663 36.384 1.00 37.47 431 ALA A O 1
ATOM 3484 N N . GLN A 1 432 ? 15.301 -6.728 36.938 1.00 36.88 432 GLN A N 1
ATOM 3485 C CA . GLN A 1 432 ? 14.099 -7.524 37.300 1.00 36.88 432 GLN A CA 1
ATOM 3486 C C . GLN A 1 432 ? 12.702 -6.867 37.459 1.00 36.88 432 GLN A C 1
ATOM 3488 O O . GLN A 1 432 ? 11.703 -7.557 37.259 1.00 36.88 432 GLN A O 1
ATOM 3493 N N . GLY A 1 433 ? 12.581 -5.585 37.808 1.00 38.41 433 GLY A N 1
ATOM 3494 C CA . GLY A 1 433 ? 11.312 -4.857 37.887 1.00 38.41 433 GLY A CA 1
ATOM 3495 C C . GLY A 1 433 ? 10.650 -4.573 36.531 1.00 38.41 433 GLY A C 1
ATOM 3496 O O . GLY A 1 433 ? 9.418 -4.545 36.467 1.00 38.41 433 GLY A O 1
ATOM 3497 N N . ASP A 1 434 ? 11.423 -4.420 35.452 1.00 50.78 434 ASP A N 1
ATOM 3498 C CA . ASP A 1 434 ? 10.873 -4.150 34.111 1.00 50.78 434 ASP A CA 1
ATOM 3499 C C . ASP A 1 434 ? 10.408 -5.411 33.374 1.00 50.78 434 ASP A C 1
ATOM 3501 O O . ASP A 1 434 ? 9.436 -5.366 32.619 1.00 50.78 434 ASP A O 1
ATOM 3505 N N . ILE A 1 435 ? 10.998 -6.572 33.669 1.00 43.91 435 ILE A N 1
ATOM 3506 C CA . ILE A 1 435 ? 10.611 -7.850 33.049 1.00 43.91 435 ILE A CA 1
ATOM 3507 C C . ILE A 1 435 ? 9.204 -8.282 33.508 1.00 43.91 435 ILE A C 1
ATOM 3509 O O . ILE A 1 435 ? 8.405 -8.762 32.705 1.00 43.91 435 ILE A O 1
ATOM 3513 N N . VAL A 1 436 ? 8.862 -8.072 34.787 1.00 47.25 436 VAL A N 1
ATOM 3514 C CA . VAL A 1 436 ? 7.533 -8.416 35.335 1.00 47.25 436 VAL A CA 1
ATOM 3515 C C . VAL A 1 436 ? 6.436 -7.537 34.734 1.00 47.25 436 VAL A C 1
ATOM 3517 O O . VAL A 1 436 ? 5.367 -8.037 34.384 1.00 47.25 436 VAL A O 1
ATOM 3520 N N . LYS A 1 437 ? 6.706 -6.237 34.567 1.00 52.59 437 LYS A N 1
ATOM 3521 C CA . LYS A 1 437 ? 5.785 -5.320 33.888 1.00 52.59 437 LYS A CA 1
ATOM 3522 C C . LYS A 1 437 ? 5.646 -5.692 32.414 1.00 52.59 437 LYS A C 1
ATOM 3524 O O . LYS A 1 437 ? 4.526 -5.829 31.939 1.00 52.59 437 LYS A O 1
ATOM 3529 N N . SER A 1 438 ? 6.764 -5.929 31.724 1.00 49.66 438 SER A N 1
ATOM 3530 C CA . SER A 1 438 ? 6.793 -6.385 30.331 1.00 49.66 438 SER A CA 1
ATOM 3531 C C . SER A 1 438 ? 5.894 -7.612 30.128 1.00 49.66 438 SER A C 1
ATOM 3533 O O . SER A 1 438 ? 4.989 -7.575 29.298 1.00 49.66 438 SER A O 1
ATOM 3535 N N . LEU A 1 439 ? 6.020 -8.652 30.959 1.00 60.06 439 LEU A N 1
ATOM 3536 C CA . LEU A 1 439 ? 5.194 -9.859 30.849 1.00 60.06 439 LEU A CA 1
ATOM 3537 C C . LEU A 1 439 ? 3.683 -9.587 30.990 1.00 60.06 439 LEU A C 1
ATOM 3539 O O . LEU A 1 439 ? 2.908 -10.059 30.158 1.00 60.06 439 LEU A O 1
ATOM 3543 N N . ASP A 1 440 ? 3.260 -8.803 31.990 1.00 58.94 440 ASP A N 1
ATOM 3544 C CA . ASP A 1 440 ? 1.850 -8.406 32.175 1.00 58.94 440 ASP A CA 1
ATOM 3545 C C . ASP A 1 440 ? 1.309 -7.663 30.940 1.00 58.94 440 ASP A C 1
ATOM 3547 O O . ASP A 1 440 ? 0.191 -7.897 30.471 1.00 58.94 440 ASP A O 1
ATOM 3551 N N . TYR A 1 441 ? 2.141 -6.815 30.344 1.00 55.91 441 TYR A N 1
ATOM 3552 C CA . TYR A 1 441 ? 1.804 -6.053 29.153 1.00 55.91 441 TYR A CA 1
ATOM 3553 C C . TYR A 1 441 ? 1.704 -6.915 27.887 1.00 55.91 441 TYR A C 1
ATOM 3555 O O . TYR A 1 441 ? 0.735 -6.783 27.131 1.00 55.91 441 TYR A O 1
ATOM 3563 N N . TYR A 1 442 ? 2.631 -7.851 27.676 1.00 58.62 442 TYR A N 1
ATOM 3564 C CA . TYR A 1 442 ? 2.555 -8.803 26.568 1.00 58.62 442 TYR A CA 1
ATOM 3565 C C . TYR A 1 442 ? 1.363 -9.758 26.704 1.00 58.62 442 TYR A C 1
ATOM 3567 O O . TYR A 1 442 ? 0.702 -10.041 25.707 1.00 58.62 442 TYR A O 1
ATOM 3575 N N . GLN A 1 443 ? 1.023 -10.192 27.921 1.00 65.62 443 GLN A N 1
ATOM 3576 C CA . GLN A 1 443 ? -0.161 -11.019 28.181 1.00 65.62 443 GLN A CA 1
ATOM 3577 C C . GLN A 1 443 ? -1.468 -10.260 27.901 1.00 65.62 443 GLN A C 1
ATOM 3579 O O . GLN A 1 443 ? -2.388 -10.804 27.284 1.00 65.62 443 GLN A O 1
ATOM 3584 N N . LYS A 1 444 ? -1.546 -8.975 28.271 1.00 59.41 444 LYS A N 1
ATOM 3585 C CA . LYS A 1 444 ? -2.678 -8.104 27.909 1.00 59.41 444 LYS A CA 1
ATOM 3586 C C . LYS A 1 444 ? -2.774 -7.890 26.397 1.00 59.41 444 LYS A C 1
ATOM 3588 O O . LYS A 1 444 ? -3.863 -8.016 25.837 1.00 59.41 444 LYS A O 1
ATOM 3593 N N . SER A 1 445 ? -1.647 -7.624 25.729 1.00 53.91 445 SER A N 1
ATOM 3594 C CA . SER A 1 445 ? -1.574 -7.495 24.266 1.00 53.91 445 SER A CA 1
ATOM 3595 C C . SER A 1 445 ? -2.024 -8.778 23.567 1.00 53.91 445 SER A C 1
ATOM 3597 O O . SER A 1 445 ? -2.821 -8.717 22.632 1.00 53.91 445 SER A O 1
ATOM 3599 N N . LEU A 1 446 ? -1.583 -9.941 24.054 1.00 65.12 446 LEU A N 1
ATOM 3600 C CA . LEU A 1 446 ? -1.999 -11.244 23.547 1.00 65.12 446 LEU A CA 1
ATOM 3601 C C . LEU A 1 446 ? -3.515 -11.434 23.686 1.00 65.12 446 LEU A C 1
ATOM 3603 O O . LEU A 1 446 ? -4.170 -11.715 22.689 1.00 65.12 446 LEU A O 1
ATOM 3607 N N . SER A 1 447 ? -4.094 -11.169 24.862 1.00 65.06 447 SER A N 1
ATOM 3608 C CA . SER A 1 447 ? -5.546 -11.300 25.078 1.00 65.06 447 SER A CA 1
ATOM 3609 C C . SER A 1 447 ? -6.369 -10.417 24.133 1.00 65.06 447 SER A C 1
ATOM 3611 O O . SER A 1 447 ? -7.437 -10.814 23.659 1.00 65.06 447 SER A O 1
ATOM 3613 N N . ILE A 1 448 ? -5.876 -9.212 23.832 1.00 51.88 448 ILE A N 1
ATOM 3614 C CA . ILE A 1 448 ? -6.503 -8.322 22.850 1.00 51.88 448 ILE A CA 1
ATOM 3615 C C . ILE A 1 448 ? -6.340 -8.903 21.445 1.00 51.88 448 ILE A C 1
ATOM 3617 O O . ILE A 1 448 ? -7.337 -9.017 20.739 1.00 51.88 448 ILE A O 1
ATOM 3621 N N . LYS A 1 449 ? -5.128 -9.317 21.051 1.00 53.38 449 LYS A N 1
ATOM 3622 C CA . LYS A 1 449 ? -4.820 -9.890 19.729 1.00 53.38 449 LYS A CA 1
ATOM 3623 C C . LYS A 1 449 ? -5.620 -11.168 19.439 1.00 53.38 449 LYS A C 1
ATOM 3625 O O . LYS A 1 449 ? -6.121 -11.322 18.331 1.00 53.38 449 LYS A O 1
ATOM 3630 N N . GLU A 1 450 ? -5.831 -12.025 20.431 1.00 60.00 450 GLU A N 1
ATOM 3631 C CA . GLU A 1 450 ? -6.652 -13.241 20.328 1.00 60.00 450 GLU A CA 1
ATOM 3632 C C . GLU A 1 450 ? -8.144 -12.943 20.168 1.00 60.00 450 GLU A C 1
ATOM 3634 O O . GLU A 1 450 ? -8.836 -13.604 19.401 1.00 60.00 450 GLU A O 1
ATOM 3639 N N . LYS A 1 451 ? -8.656 -11.912 20.851 1.00 55.81 451 LYS A N 1
ATOM 3640 C CA . LYS A 1 451 ? -10.019 -11.405 20.605 1.00 55.81 451 LYS A CA 1
ATOM 3641 C C . LYS A 1 451 ? -10.109 -10.681 19.268 1.00 55.81 451 LYS A C 1
ATOM 3643 O O . LYS A 1 451 ? -11.199 -10.479 18.722 1.00 55.81 451 LYS A O 1
ATOM 3648 N N . ALA A 1 452 ? -8.969 -10.194 18.790 1.00 42.34 452 ALA A N 1
ATOM 3649 C CA . ALA A 1 452 ? -8.906 -9.276 17.689 1.00 42.34 452 ALA A CA 1
ATOM 3650 C C . ALA A 1 452 ? -8.874 -9.947 16.328 1.00 42.34 452 ALA A C 1
ATOM 3652 O O . ALA A 1 452 ? -9.568 -9.491 15.413 1.00 42.34 452 ALA A O 1
ATOM 3653 N N . PHE A 1 453 ? -8.075 -10.997 16.245 1.00 49.66 453 PHE A N 1
ATOM 3654 C CA . PHE A 1 453 ? -7.712 -11.711 15.042 1.00 49.66 453 PHE A CA 1
ATOM 3655 C C . PHE A 1 453 ? -8.129 -13.182 15.155 1.00 49.66 453 PHE A C 1
ATOM 3657 O O . PHE A 1 453 ? -8.443 -13.686 16.229 1.00 49.66 453 PHE A O 1
ATOM 3664 N N . ASN A 1 454 ? -8.120 -13.890 14.028 1.00 54.38 454 ASN A N 1
ATOM 3665 C CA . ASN A 1 454 ? -8.060 -15.351 14.044 1.00 54.38 454 ASN A CA 1
ATOM 3666 C C . ASN A 1 454 ? -6.767 -15.781 14.771 1.00 54.38 454 ASN A C 1
ATOM 3668 O O . ASN A 1 454 ? -5.733 -15.137 14.592 1.00 54.38 454 ASN A O 1
ATOM 3672 N N . ILE A 1 455 ? -6.814 -16.875 15.542 1.00 57.03 455 ILE A N 1
ATOM 3673 C CA . ILE A 1 455 ? -5.645 -17.486 16.199 1.00 57.03 455 ILE A CA 1
ATOM 3674 C C . ILE A 1 455 ? -4.476 -17.716 15.225 1.00 57.03 455 ILE A C 1
ATOM 3676 O O . ILE A 1 455 ? -3.320 -17.610 15.614 1.00 57.03 455 ILE A O 1
ATOM 3680 N N . PHE A 1 456 ? -4.764 -17.931 13.937 1.00 57.94 456 PHE A N 1
ATOM 3681 C CA . PHE A 1 456 ? -3.775 -18.060 12.868 1.00 57.94 456 PHE A CA 1
ATOM 3682 C C . PHE A 1 456 ? -3.407 -16.709 12.226 1.00 57.94 456 PHE A C 1
ATOM 3684 O O . PHE A 1 456 ? -3.392 -16.586 11.005 1.00 57.94 456 PHE A O 1
ATOM 3691 N N . HIS A 1 457 ? -3.152 -15.660 13.009 1.00 59.00 457 HIS A N 1
ATOM 3692 C CA . HIS A 1 457 ? -2.683 -14.373 12.479 1.00 59.00 457 HIS A CA 1
ATOM 3693 C C . HIS A 1 457 ? -1.198 -14.152 12.820 1.00 59.00 457 HIS A C 1
ATOM 3695 O O . HIS A 1 457 ? -0.816 -14.370 13.972 1.00 59.00 457 HIS A O 1
ATOM 3701 N N . PRO A 1 458 ? -0.350 -13.662 11.889 1.00 59.53 458 PRO A N 1
ATOM 3702 C CA . PRO A 1 458 ? 1.080 -13.447 12.149 1.00 59.53 458 PRO A CA 1
ATOM 3703 C C . PRO A 1 458 ? 1.386 -12.591 13.392 1.00 59.53 458 PRO A C 1
ATOM 3705 O O . PRO A 1 458 ? 2.347 -12.857 14.109 1.00 59.53 458 PRO A O 1
ATOM 3708 N N . ASP A 1 459 ? 0.531 -11.613 13.706 1.00 56.50 459 ASP A N 1
ATOM 3709 C CA . ASP A 1 459 ? 0.684 -10.774 14.908 1.00 56.50 459 ASP A CA 1
ATOM 3710 C C . ASP A 1 459 ? 0.377 -11.501 16.225 1.00 56.50 459 ASP A C 1
ATOM 3712 O O . ASP A 1 459 ? 0.944 -11.146 17.262 1.00 56.50 459 ASP A O 1
ATOM 3716 N N . VAL A 1 460 ? -0.513 -12.503 16.197 1.00 62.69 460 VAL A N 1
ATOM 3717 C CA . VAL A 1 460 ? -0.760 -13.392 17.345 1.00 62.69 460 VAL A CA 1
ATOM 3718 C C . VAL A 1 460 ? 0.494 -14.232 17.568 1.00 62.69 460 VAL A C 1
ATOM 3720 O O . VAL A 1 460 ? 1.016 -14.276 18.678 1.00 62.69 460 VAL A O 1
ATOM 3723 N N . ALA A 1 461 ? 1.067 -14.772 16.488 1.00 72.38 461 ALA A N 1
ATOM 3724 C CA . ALA A 1 461 ? 2.326 -15.509 16.530 1.00 72.38 461 ALA A CA 1
ATOM 3725 C C . ALA A 1 461 ? 3.493 -14.670 17.076 1.00 72.38 461 ALA A C 1
ATOM 3727 O O . ALA A 1 461 ? 4.287 -15.154 17.874 1.00 72.38 461 ALA A O 1
ATOM 3728 N N . LEU A 1 462 ? 3.593 -13.397 16.680 1.00 68.62 462 LEU A N 1
ATOM 3729 C CA . LEU A 1 462 ? 4.605 -12.478 17.203 1.00 68.62 462 LEU A CA 1
ATOM 3730 C C . LEU A 1 462 ? 4.433 -12.218 18.706 1.00 68.62 462 LEU A C 1
ATOM 3732 O O . LEU A 1 462 ? 5.423 -12.183 19.431 1.00 68.62 462 LEU A O 1
ATOM 3736 N N . ALA A 1 463 ? 3.197 -12.072 19.189 1.00 64.69 463 ALA A N 1
ATOM 3737 C CA . ALA A 1 463 ? 2.938 -11.909 20.619 1.00 64.69 463 ALA A CA 1
ATOM 3738 C C . ALA A 1 463 ? 3.373 -13.148 21.418 1.00 64.69 463 ALA A C 1
ATOM 3740 O O . ALA A 1 463 ? 4.092 -13.006 22.405 1.00 64.69 463 ALA A O 1
ATOM 3741 N N . TYR A 1 464 ? 3.009 -14.345 20.947 1.00 78.31 464 TYR A N 1
ATOM 3742 C CA . TYR A 1 464 ? 3.468 -15.611 21.521 1.00 78.31 464 TYR A CA 1
ATOM 3743 C C . TYR A 1 464 ? 5.000 -15.719 21.514 1.00 78.31 464 TYR A C 1
ATOM 3745 O O . TYR A 1 464 ? 5.601 -15.991 22.550 1.00 78.31 464 TYR A O 1
ATOM 3753 N N . HIS A 1 465 ? 5.647 -15.407 20.387 1.00 72.38 465 HIS A N 1
ATOM 3754 C CA . HIS A 1 465 ? 7.105 -15.453 20.254 1.00 72.38 465 HIS A CA 1
ATOM 3755 C C . HIS A 1 465 ? 7.816 -14.570 21.292 1.00 72.38 465 HIS A C 1
ATOM 3757 O O . HIS A 1 465 ? 8.765 -15.002 21.942 1.00 72.38 465 HIS A O 1
ATOM 3763 N N . ASN A 1 466 ? 7.325 -13.348 21.498 1.00 61.47 466 ASN A N 1
ATOM 3764 C CA . ASN A 1 466 ? 7.936 -12.411 22.436 1.00 61.47 466 ASN A CA 1
ATOM 3765 C C . ASN A 1 466 ? 7.710 -12.786 23.905 1.00 61.47 466 ASN A C 1
ATOM 3767 O O . ASN A 1 466 ? 8.623 -12.627 24.710 1.00 61.47 466 ASN A O 1
ATOM 3771 N N . ILE A 1 467 ? 6.538 -13.328 24.258 1.00 74.75 467 ILE A N 1
ATOM 3772 C CA . ILE A 1 467 ? 6.309 -13.887 25.603 1.00 74.75 467 ILE A CA 1
ATOM 3773 C C . ILE A 1 467 ? 7.267 -15.056 25.856 1.00 74.75 467 ILE A C 1
ATOM 3775 O O . ILE A 1 467 ? 7.836 -15.161 26.942 1.00 74.75 467 ILE A O 1
ATOM 3779 N N . GLY A 1 468 ? 7.494 -15.890 24.838 1.00 75.06 468 GLY A N 1
ATOM 3780 C CA . GLY A 1 468 ? 8.480 -16.963 24.876 1.00 75.06 468 GLY A CA 1
ATOM 3781 C C . GLY A 1 468 ? 9.884 -16.462 25.219 1.00 75.06 468 GLY A C 1
ATOM 3782 O O . GLY A 1 468 ? 10.499 -16.963 26.157 1.00 75.06 468 GLY A O 1
ATOM 3783 N N . ASN A 1 469 ? 10.351 -15.412 24.538 1.00 68.88 469 ASN A N 1
ATOM 3784 C CA . ASN A 1 469 ? 11.657 -14.801 24.816 1.00 68.88 469 ASN A CA 1
ATOM 3785 C C . ASN A 1 469 ? 11.735 -14.214 26.237 1.00 68.88 469 ASN A C 1
ATOM 3787 O O . ASN A 1 469 ? 12.761 -14.330 26.901 1.00 68.88 469 ASN A O 1
ATOM 3791 N N . ILE A 1 470 ? 10.648 -13.625 26.746 1.00 65.12 470 ILE A N 1
ATOM 3792 C CA . ILE A 1 470 ? 10.615 -13.110 28.123 1.00 65.12 470 ILE A CA 1
ATOM 3793 C C . ILE A 1 470 ? 10.786 -14.251 29.127 1.00 65.12 470 ILE A C 1
ATOM 3795 O O . ILE A 1 470 ? 11.598 -14.134 30.042 1.00 65.12 470 ILE A O 1
ATOM 3799 N N . TYR A 1 471 ? 10.090 -15.374 28.946 1.00 73.31 471 TYR A N 1
ATOM 3800 C CA . TYR A 1 471 ? 10.277 -16.531 29.823 1.00 73.31 471 TYR A CA 1
ATOM 3801 C C . TYR A 1 471 ? 11.679 -17.147 29.705 1.00 73.31 471 TYR A C 1
ATOM 3803 O O . TYR A 1 471 ? 12.218 -17.584 30.720 1.00 73.31 471 TYR A O 1
ATOM 3811 N N . ASP A 1 472 ? 12.301 -17.123 28.521 1.00 70.25 472 ASP A N 1
ATOM 3812 C CA . ASP A 1 472 ? 13.696 -17.552 28.339 1.00 70.25 472 ASP A CA 1
ATOM 3813 C C . ASP A 1 472 ? 14.654 -16.681 29.168 1.00 70.25 472 ASP A C 1
ATOM 3815 O O . ASP A 1 472 ? 15.438 -17.194 29.967 1.00 70.25 472 ASP A O 1
ATOM 3819 N N . THR A 1 473 ? 14.506 -15.352 29.094 1.00 65.69 473 THR A N 1
ATOM 3820 C CA . THR A 1 473 ? 15.320 -14.415 29.897 1.00 65.69 473 THR A CA 1
ATOM 3821 C C . THR A 1 473 ? 15.086 -14.543 31.409 1.00 65.69 473 THR A C 1
ATOM 3823 O O . THR A 1 473 ? 15.969 -14.215 32.199 1.00 65.69 473 THR A O 1
ATOM 3826 N N . GLN A 1 474 ? 13.926 -15.060 31.831 1.00 69.75 474 GLN A N 1
ATOM 3827 C CA . GLN A 1 474 ? 13.617 -15.387 33.230 1.00 69.75 474 GLN A CA 1
ATOM 3828 C C . GLN A 1 474 ? 14.162 -16.757 33.679 1.00 69.75 474 GLN A C 1
ATOM 3830 O O . GLN A 1 474 ? 14.041 -17.095 34.856 1.00 69.75 474 GLN A O 1
ATOM 3835 N N . GLY A 1 475 ? 14.738 -17.558 32.775 1.00 75.75 475 GLY A N 1
ATOM 3836 C CA . GLY A 1 475 ? 15.155 -18.938 33.050 1.00 75.75 475 GLY A CA 1
ATOM 3837 C C . GLY A 1 475 ? 13.990 -19.932 33.151 1.00 75.75 475 GLY A C 1
ATOM 3838 O O . GLY A 1 475 ? 14.179 -21.085 33.535 1.00 75.75 475 GLY A O 1
ATOM 3839 N N . GLU A 1 476 ? 12.774 -19.515 32.797 1.00 82.06 476 GLU A N 1
ATOM 3840 C CA . GLU A 1 476 ? 11.552 -20.327 32.797 1.00 82.06 476 GLU A CA 1
ATOM 3841 C C . GLU A 1 476 ? 11.410 -21.065 31.455 1.00 82.06 476 GLU A C 1
ATOM 3843 O O . GLU A 1 476 ? 10.429 -20.923 30.720 1.00 82.06 476 GLU A O 1
ATOM 3848 N N . TYR A 1 477 ? 12.417 -21.876 31.126 1.00 82.56 477 TYR A N 1
ATOM 3849 C CA . TYR A 1 477 ? 12.597 -22.467 29.796 1.00 82.56 477 TYR A CA 1
ATOM 3850 C C . TYR A 1 477 ? 11.414 -23.311 29.299 1.00 82.56 477 TYR A C 1
ATOM 3852 O O . TYR A 1 477 ? 11.131 -23.342 28.103 1.00 82.56 477 TYR A O 1
ATOM 3860 N N . GLN A 1 478 ? 10.689 -23.980 30.200 1.00 89.06 478 GLN A N 1
ATOM 3861 C CA . GLN A 1 478 ? 9.523 -24.781 29.822 1.00 89.06 478 GLN A CA 1
ATOM 3862 C C . GLN A 1 478 ? 8.367 -23.900 29.325 1.00 89.06 478 GLN A C 1
ATOM 3864 O O . GLN A 1 478 ? 7.777 -24.197 28.288 1.00 89.06 478 GLN A O 1
ATOM 3869 N N . LYS A 1 479 ? 8.095 -22.780 30.010 1.00 84.62 479 LYS A N 1
ATOM 3870 C CA . LYS A 1 479 ? 7.105 -21.792 29.560 1.00 84.62 479 LYS A CA 1
ATOM 3871 C C . LYS A 1 479 ? 7.576 -21.106 28.282 1.00 84.62 479 LYS A C 1
ATOM 3873 O O . LYS A 1 479 ? 6.782 -20.913 27.371 1.00 84.62 479 LYS A O 1
ATOM 3878 N N . ALA A 1 480 ? 8.868 -20.795 28.173 1.00 80.94 480 ALA A N 1
ATOM 3879 C CA . ALA A 1 480 ? 9.432 -20.223 26.953 1.00 80.94 480 ALA A CA 1
ATOM 3880 C C . ALA A 1 480 ? 9.121 -21.095 25.724 1.00 80.94 480 ALA A C 1
ATOM 3882 O O . ALA A 1 480 ? 8.588 -20.600 24.731 1.00 80.94 480 ALA A O 1
ATOM 3883 N N . LEU A 1 481 ? 9.368 -22.405 25.830 1.00 90.62 481 LEU A N 1
ATOM 3884 C CA . LEU A 1 481 ? 9.070 -23.368 24.770 1.00 90.62 481 LEU A CA 1
ATOM 3885 C C . LEU A 1 481 ? 7.573 -23.460 24.458 1.00 90.62 481 LEU A C 1
ATOM 3887 O O . LEU A 1 481 ? 7.220 -23.469 23.285 1.00 90.62 481 LEU A O 1
ATOM 3891 N N . GLU A 1 482 ? 6.692 -23.491 25.462 1.00 91.06 482 GLU A N 1
ATOM 3892 C CA . GLU A 1 482 ? 5.235 -23.528 25.243 1.00 91.06 482 GLU A CA 1
ATOM 3893 C C . GLU A 1 482 ? 4.760 -22.377 24.346 1.00 91.06 482 GLU A C 1
ATOM 3895 O O . GLU A 1 482 ? 4.074 -22.604 23.349 1.00 91.06 482 GLU A O 1
ATOM 3900 N N . TYR A 1 483 ? 5.179 -21.147 24.651 1.00 85.81 483 TYR A N 1
ATOM 3901 C CA . TYR A 1 483 ? 4.800 -19.973 23.865 1.00 85.81 483 TYR A CA 1
ATOM 3902 C C . TYR A 1 483 ? 5.485 -19.943 22.489 1.00 85.81 483 TYR A C 1
ATOM 3904 O O . TYR A 1 483 ? 4.845 -19.598 21.492 1.00 85.81 483 TYR A O 1
ATOM 3912 N N . LEU A 1 484 ? 6.760 -20.338 22.395 1.00 83.44 484 LEU A N 1
ATOM 3913 C CA . LEU A 1 484 ? 7.477 -20.396 21.116 1.00 83.44 484 LEU A CA 1
ATOM 3914 C C . LEU A 1 484 ? 6.898 -21.455 20.164 1.00 83.44 484 LEU A C 1
ATOM 3916 O O . LEU A 1 484 ? 6.810 -21.187 18.967 1.00 83.44 484 LEU A O 1
ATOM 3920 N N . PHE A 1 485 ? 6.438 -22.603 20.668 1.00 94.62 485 PHE A N 1
ATOM 3921 C CA . PHE A 1 485 ? 5.793 -23.639 19.852 1.00 94.62 485 PHE A CA 1
ATOM 3922 C C . PHE A 1 485 ? 4.437 -23.199 19.297 1.00 94.62 485 PHE A C 1
ATOM 3924 O O . PHE A 1 485 ? 4.116 -23.490 18.146 1.00 94.62 485 PHE A O 1
ATOM 3931 N N . ILE A 1 486 ? 3.659 -22.435 20.068 1.00 88.44 486 ILE A N 1
ATOM 3932 C CA . ILE A 1 486 ? 2.416 -21.840 19.558 1.00 88.44 486 ILE A CA 1
ATOM 3933 C C . ILE A 1 486 ? 2.735 -20.830 18.443 1.00 88.44 486 ILE A C 1
ATOM 3935 O O . ILE A 1 486 ? 2.081 -20.818 17.398 1.00 88.44 486 ILE A O 1
ATOM 3939 N N . ALA A 1 487 ? 3.772 -20.005 18.626 1.00 83.75 487 ALA A N 1
ATOM 3940 C CA . ALA A 1 487 ? 4.223 -19.074 17.595 1.00 83.75 487 ALA A CA 1
ATOM 3941 C C . ALA A 1 487 ? 4.722 -19.786 16.326 1.00 83.75 487 ALA A C 1
ATOM 3943 O O . ALA A 1 487 ? 4.440 -19.313 15.224 1.00 83.75 487 ALA A O 1
ATOM 3944 N N . GLU A 1 488 ? 5.447 -20.899 16.470 1.00 92.38 488 GLU A N 1
ATOM 3945 C CA . GLU A 1 488 ? 5.880 -21.765 15.368 1.00 92.38 488 GLU A CA 1
ATOM 3946 C C . GLU A 1 488 ? 4.673 -22.263 14.577 1.00 92.38 488 GLU A C 1
ATOM 3948 O O . GLU A 1 488 ? 4.592 -21.995 13.381 1.00 92.38 488 GLU A O 1
ATOM 3953 N N . GLU A 1 489 ? 3.711 -22.910 15.242 1.00 87.25 489 GLU A N 1
ATOM 3954 C CA . GLU A 1 489 ? 2.553 -23.513 14.578 1.00 87.25 489 GLU A CA 1
ATOM 3955 C C . GLU A 1 489 ? 1.758 -22.471 13.779 1.00 87.25 489 GLU A C 1
ATOM 3957 O O . GLU A 1 489 ? 1.338 -22.710 12.641 1.00 87.25 489 GLU A O 1
ATOM 3962 N N . ILE A 1 490 ? 1.576 -21.279 14.355 1.00 78.19 490 ILE A N 1
ATOM 3963 C CA . ILE A 1 490 ? 0.893 -20.184 13.671 1.00 78.19 490 ILE A CA 1
ATOM 3964 C C . ILE A 1 490 ? 1.726 -19.691 12.482 1.00 78.19 490 ILE A C 1
ATOM 3966 O O . ILE A 1 490 ? 1.177 -19.542 11.388 1.00 78.19 490 ILE A O 1
ATOM 3970 N N . ARG A 1 491 ? 3.028 -19.423 12.652 1.00 79.19 491 ARG A N 1
ATOM 3971 C CA . ARG A 1 491 ? 3.901 -18.906 11.576 1.00 79.19 491 ARG A CA 1
ATOM 3972 C C . ARG A 1 491 ? 4.046 -19.905 10.435 1.00 79.19 491 ARG A C 1
ATOM 3974 O O . ARG A 1 491 ? 3.951 -19.503 9.280 1.00 79.19 491 ARG A O 1
ATOM 3981 N N . GLU A 1 492 ? 4.179 -21.189 10.732 1.00 81.06 492 GLU A N 1
ATOM 3982 C CA . GLU A 1 492 ? 4.256 -22.249 9.729 1.00 81.06 492 GLU A CA 1
ATOM 3983 C C . GLU A 1 492 ? 2.979 -22.300 8.879 1.00 81.06 492 GLU A C 1
ATOM 3985 O O . GLU A 1 492 ? 3.046 -22.249 7.648 1.00 81.06 492 GLU A O 1
ATOM 3990 N N . LYS A 1 493 ? 1.803 -22.287 9.522 1.00 75.81 493 LYS A N 1
ATOM 3991 C CA . LYS A 1 493 ? 0.504 -22.311 8.828 1.00 75.81 493 LYS A CA 1
ATOM 3992 C C . LYS A 1 493 ? 0.210 -21.041 8.026 1.00 75.81 493 LYS A C 1
ATOM 3994 O O . LYS A 1 493 ? -0.521 -21.105 7.039 1.00 75.81 493 LYS A O 1
ATOM 3999 N N . THR A 1 494 ? 0.734 -19.890 8.444 1.00 69.00 494 THR A N 1
ATOM 4000 C CA . THR A 1 494 ? 0.336 -18.578 7.897 1.00 69.00 494 THR A CA 1
ATOM 4001 C C . THR A 1 494 ? 1.341 -17.979 6.922 1.00 69.00 494 THR A C 1
ATOM 4003 O O . THR A 1 494 ? 0.941 -17.350 5.942 1.00 69.00 494 THR A O 1
ATOM 4006 N N . LEU A 1 495 ? 2.636 -18.167 7.172 1.00 68.31 495 LEU A N 1
ATOM 4007 C CA . LEU A 1 495 ? 3.728 -17.538 6.431 1.00 68.31 495 LEU A CA 1
ATOM 4008 C C . LEU A 1 495 ? 4.446 -18.522 5.496 1.00 68.31 495 LEU A C 1
ATOM 4010 O O . LEU A 1 495 ? 5.040 -18.091 4.507 1.00 68.31 495 LEU A O 1
ATOM 4014 N N . GLY A 1 496 ? 4.325 -19.828 5.757 1.00 65.81 496 GLY A N 1
ATOM 4015 C CA . GLY A 1 496 ? 5.019 -20.890 5.031 1.00 65.81 496 GLY A CA 1
ATOM 4016 C C . GLY A 1 496 ? 6.435 -21.155 5.554 1.00 65.81 496 GLY A C 1
ATOM 4017 O O . GLY A 1 496 ? 7.009 -20.354 6.290 1.00 65.81 496 GLY A O 1
ATOM 4018 N N . PHE A 1 497 ? 6.999 -22.297 5.152 1.00 69.75 497 PHE A N 1
ATOM 4019 C CA . PHE A 1 497 ? 8.219 -22.869 5.740 1.00 69.75 497 PHE A CA 1
ATOM 4020 C C . PHE A 1 497 ? 9.506 -22.048 5.522 1.00 69.75 497 PHE A C 1
ATOM 4022 O O . PHE A 1 497 ? 10.432 -22.175 6.309 1.00 69.75 497 PHE A O 1
ATOM 4029 N N . ASN A 1 498 ? 9.556 -21.172 4.511 1.00 66.81 498 ASN A N 1
ATOM 4030 C CA . ASN A 1 498 ? 10.743 -20.365 4.175 1.00 66.81 498 ASN A CA 1
ATOM 4031 C C . ASN A 1 498 ? 10.715 -18.935 4.749 1.00 66.81 498 ASN A C 1
ATOM 4033 O O . ASN A 1 498 ? 11.470 -18.073 4.303 1.00 66.81 498 ASN A O 1
ATOM 4037 N N . HIS A 1 499 ? 9.803 -18.625 5.675 1.00 60.50 499 HIS A N 1
ATOM 4038 C CA . HIS A 1 499 ? 9.653 -17.251 6.152 1.00 60.50 499 HIS A CA 1
ATOM 4039 C C . HIS A 1 499 ? 10.707 -16.870 7.212 1.00 60.50 499 HIS A C 1
ATOM 4041 O O . HIS A 1 499 ? 10.854 -17.608 8.190 1.00 60.50 499 HIS A O 1
ATOM 4047 N N . PRO A 1 500 ? 11.347 -15.683 7.128 1.00 63.69 500 PRO A N 1
ATOM 4048 C CA . PRO A 1 500 ? 12.329 -15.225 8.119 1.00 63.69 500 PRO A CA 1
ATOM 4049 C C . PRO A 1 500 ? 11.817 -15.231 9.568 1.00 63.69 500 PRO A C 1
ATOM 4051 O O . PRO A 1 500 ? 12.533 -15.622 10.484 1.00 63.69 500 PRO A O 1
ATOM 4054 N N . ASP A 1 501 ? 10.553 -14.863 9.794 1.00 65.06 501 ASP A N 1
ATOM 4055 C CA . ASP A 1 501 ? 9.956 -14.918 11.140 1.00 65.06 501 ASP A CA 1
ATOM 4056 C C . ASP A 1 501 ? 9.815 -16.348 11.693 1.00 65.06 501 ASP A C 1
ATOM 4058 O O . ASP A 1 501 ? 9.883 -16.545 12.907 1.00 65.06 501 ASP A O 1
ATOM 4062 N N . LEU A 1 502 ? 9.596 -17.351 10.834 1.00 73.69 502 LEU A N 1
ATOM 4063 C CA . LEU A 1 502 ? 9.559 -18.752 11.263 1.00 73.69 502 LEU A CA 1
ATOM 4064 C C . LEU A 1 502 ? 10.973 -19.229 11.617 1.00 73.69 502 LEU A C 1
ATOM 4066 O O . LEU A 1 502 ? 11.167 -19.816 12.680 1.00 73.69 502 LEU A O 1
ATOM 4070 N N . ALA A 1 503 ? 11.963 -18.863 10.799 1.00 71.44 503 ALA A N 1
ATOM 4071 C CA . ALA A 1 503 ? 13.376 -19.100 11.078 1.00 71.44 503 ALA A CA 1
ATOM 4072 C C . ALA A 1 503 ? 13.827 -18.450 12.403 1.00 71.44 503 ALA A C 1
ATOM 4074 O O . ALA A 1 503 ? 14.527 -19.070 13.203 1.00 71.44 503 ALA A O 1
ATOM 4075 N N . ALA A 1 504 ? 13.357 -17.235 12.705 1.00 70.38 504 ALA A N 1
ATOM 4076 C CA . ALA A 1 504 ? 13.603 -16.583 13.991 1.00 70.38 504 ALA A CA 1
ATOM 4077 C C . ALA A 1 504 ? 12.994 -17.362 15.174 1.00 70.38 504 ALA A C 1
ATOM 4079 O O . ALA A 1 504 ? 13.625 -17.483 16.223 1.00 70.38 504 ALA A O 1
ATOM 4080 N N . THR A 1 505 ? 11.793 -17.936 15.018 1.00 74.19 505 THR A N 1
ATOM 4081 C CA . THR A 1 505 ? 11.218 -18.822 16.045 1.00 74.19 505 THR A CA 1
ATOM 4082 C C . THR A 1 505 ? 12.056 -20.083 16.234 1.00 74.19 505 THR A C 1
ATOM 4084 O O . THR A 1 505 ? 12.334 -20.443 17.375 1.00 74.19 505 THR A O 1
ATOM 4087 N N . TYR A 1 506 ? 12.495 -20.730 15.151 1.00 84.00 506 TYR A N 1
ATOM 4088 C CA . TYR A 1 506 ? 13.340 -21.925 15.229 1.00 84.00 506 TYR A CA 1
ATOM 4089 C C . TYR A 1 506 ? 14.675 -21.658 15.918 1.00 84.00 506 TYR A C 1
ATOM 4091 O O . TYR A 1 506 ? 15.065 -22.429 16.796 1.00 84.00 506 TYR A O 1
ATOM 4099 N N . ASN A 1 507 ? 15.328 -20.542 15.594 1.00 75.81 507 ASN A N 1
ATOM 4100 C CA . ASN A 1 507 ? 16.550 -20.116 16.271 1.00 75.81 507 ASN A CA 1
ATOM 4101 C C . ASN A 1 507 ? 16.337 -19.939 17.780 1.00 75.81 507 ASN A C 1
ATOM 4103 O O . ASN A 1 507 ? 17.144 -20.425 18.572 1.00 75.81 507 ASN A O 1
ATOM 4107 N N . ASN A 1 508 ? 15.231 -19.322 18.197 1.00 72.88 508 ASN A N 1
ATOM 4108 C CA . ASN A 1 508 ? 14.959 -19.111 19.620 1.00 72.88 508 ASN A CA 1
ATOM 4109 C C . ASN A 1 508 ? 14.569 -20.410 20.344 1.00 72.88 508 ASN A C 1
ATOM 4111 O O . ASN A 1 508 ? 15.007 -20.634 21.468 1.00 72.88 508 ASN A O 1
ATOM 4115 N N . ILE A 1 509 ? 13.827 -21.320 19.704 1.00 88.88 509 ILE A N 1
ATOM 4116 C CA . ILE A 1 509 ? 13.566 -22.662 20.257 1.00 88.88 509 ILE A CA 1
ATOM 4117 C C . ILE A 1 509 ? 14.884 -23.428 20.437 1.00 88.88 509 ILE A C 1
ATOM 4119 O O . ILE A 1 509 ? 15.110 -24.055 21.475 1.00 88.88 509 ILE A O 1
ATOM 4123 N N . ALA A 1 510 ? 15.781 -23.354 19.449 1.00 80.88 510 ALA A N 1
ATOM 4124 C CA . ALA A 1 510 ? 17.095 -23.975 19.533 1.00 80.88 510 ALA A CA 1
ATOM 4125 C C . ALA A 1 510 ? 17.946 -23.375 20.660 1.00 80.88 510 ALA A C 1
ATOM 4127 O O . ALA A 1 510 ? 18.582 -24.127 21.402 1.00 80.88 510 ALA A O 1
ATOM 4128 N N . HIS A 1 511 ? 17.912 -22.051 20.830 1.00 79.25 511 HIS A N 1
ATOM 4129 C CA . HIS A 1 511 ? 18.571 -21.354 21.932 1.00 79.25 511 HIS A CA 1
ATOM 4130 C C . HIS A 1 511 ? 18.089 -21.874 23.293 1.00 79.25 511 HIS A C 1
ATOM 4132 O O . HIS A 1 511 ? 18.904 -22.315 24.105 1.00 79.25 511 HIS A O 1
ATOM 4138 N N . VAL A 1 512 ? 16.771 -21.940 23.505 1.00 82.75 512 VAL A N 1
ATOM 4139 C CA . VAL A 1 512 ? 16.173 -22.418 24.763 1.00 82.75 512 VAL A CA 1
ATOM 4140 C C . VAL A 1 512 ? 16.520 -23.888 25.045 1.00 82.75 512 VAL A C 1
ATOM 4142 O O . VAL A 1 512 ? 16.758 -24.271 26.194 1.00 82.75 512 VAL A O 1
ATOM 4145 N N . TYR A 1 513 ? 16.581 -24.746 24.019 1.00 85.75 513 TYR A N 1
ATOM 4146 C CA . TYR A 1 513 ? 17.039 -26.131 24.192 1.00 85.75 513 TYR A CA 1
ATOM 4147 C C . TYR A 1 513 ? 18.532 -26.223 24.510 1.00 85.75 513 TYR A C 1
ATOM 4149 O O . TYR A 1 513 ? 18.922 -27.034 25.353 1.00 85.75 513 TYR A O 1
ATOM 4157 N N . SER A 1 514 ? 19.356 -25.391 23.873 1.00 81.06 514 SER A N 1
ATOM 4158 C CA . SER A 1 514 ? 20.791 -25.315 24.146 1.00 81.06 514 SER A CA 1
ATOM 4159 C C . SER A 1 514 ? 21.062 -24.844 25.577 1.00 81.06 514 SER A C 1
ATOM 4161 O O . SER A 1 514 ? 21.898 -25.434 26.257 1.00 81.06 514 SER A O 1
ATOM 4163 N N . ALA A 1 515 ? 20.313 -23.852 26.070 1.00 77.88 515 ALA A N 1
ATOM 4164 C CA . ALA A 1 515 ? 20.411 -23.353 27.444 1.00 77.88 515 ALA A CA 1
ATOM 4165 C C . ALA A 1 515 ? 20.099 -24.433 28.500 1.00 77.88 515 ALA A C 1
ATOM 4167 O O . ALA A 1 515 ? 20.656 -24.419 29.595 1.00 77.88 515 ALA A O 1
ATOM 4168 N N . GLN A 1 516 ? 19.265 -25.417 28.152 1.00 86.44 516 GLN A N 1
ATOM 4169 C CA . GLN A 1 516 ? 18.945 -26.577 28.993 1.00 86.44 516 GLN A CA 1
ATOM 4170 C C . GLN A 1 516 ? 19.886 -27.782 28.789 1.00 86.44 516 GLN A C 1
ATOM 4172 O O . GLN A 1 516 ? 19.712 -28.811 29.441 1.00 86.44 516 GLN A O 1
ATOM 4177 N N . GLY A 1 517 ? 20.864 -27.695 27.879 1.00 86.25 517 GLY A N 1
ATOM 4178 C CA . GLY A 1 517 ? 21.791 -28.787 27.560 1.00 86.25 517 GLY A CA 1
ATOM 4179 C C . GLY A 1 517 ? 21.234 -29.862 26.615 1.00 86.25 517 GLY A C 1
ATOM 4180 O O . GLY A 1 517 ? 21.861 -30.907 26.437 1.00 86.25 517 GLY A O 1
ATOM 4181 N N . TYR A 1 518 ? 20.083 -29.630 25.975 1.00 90.06 518 TYR A N 1
ATOM 4182 C CA . TYR A 1 518 ? 19.477 -30.549 25.003 1.00 90.06 518 TYR A CA 1
ATOM 4183 C C . TYR A 1 518 ? 19.985 -30.289 23.576 1.00 90.06 518 TYR A C 1
ATOM 4185 O O . TYR A 1 518 ? 19.221 -29.926 22.678 1.00 90.06 518 TYR A O 1
ATOM 4193 N N . TYR A 1 519 ? 21.284 -30.493 23.356 1.00 82.44 519 TYR A N 1
ATOM 4194 C CA . TYR A 1 519 ? 21.956 -30.126 22.104 1.00 82.44 519 TYR A CA 1
ATOM 4195 C C . TYR A 1 519 ? 21.395 -30.828 20.859 1.00 82.44 519 TYR A C 1
ATOM 4197 O O . TYR A 1 519 ? 21.232 -30.180 19.833 1.00 82.44 519 TYR A O 1
ATOM 4205 N N . GLU A 1 520 ? 21.009 -32.106 20.944 1.00 88.50 520 GLU A N 1
ATOM 4206 C CA . GLU A 1 520 ? 20.419 -32.826 19.799 1.00 88.50 520 GLU A CA 1
ATOM 4207 C C . GLU A 1 520 ? 19.107 -32.186 19.316 1.00 88.50 520 GLU A C 1
ATOM 4209 O O . GLU A 1 520 ? 18.870 -32.059 18.113 1.00 88.50 520 GLU A O 1
ATOM 4214 N N . LYS A 1 521 ? 18.269 -31.719 20.252 1.00 87.00 521 LYS A N 1
ATOM 4215 C CA . LYS A 1 521 ? 17.033 -30.999 19.920 1.00 87.00 521 LYS A CA 1
ATOM 4216 C C . LYS A 1 521 ? 17.346 -29.626 19.336 1.00 87.00 521 LYS A C 1
ATOM 4218 O O . LYS A 1 521 ? 16.755 -29.262 18.325 1.00 87.00 521 LYS A O 1
ATOM 4223 N N . ALA A 1 522 ? 18.301 -28.900 19.919 1.00 82.25 522 ALA A N 1
ATOM 4224 C CA . ALA A 1 522 ? 18.735 -27.608 19.395 1.00 82.25 522 ALA A CA 1
ATOM 4225 C C . ALA A 1 522 ? 19.236 -27.720 17.943 1.00 82.25 522 ALA A C 1
ATOM 4227 O O . ALA A 1 522 ? 18.787 -26.970 17.079 1.00 82.25 522 ALA A O 1
ATOM 4228 N N . THR A 1 523 ? 20.081 -28.712 17.640 1.00 84.06 523 THR A N 1
ATOM 4229 C CA . THR A 1 523 ? 20.576 -28.967 16.277 1.00 84.06 523 THR A CA 1
ATOM 4230 C C . THR A 1 523 ? 19.445 -29.296 15.301 1.00 84.06 523 THR A C 1
ATOM 4232 O O . THR A 1 523 ? 19.464 -28.816 14.169 1.00 84.06 523 THR A O 1
ATOM 4235 N N . SER A 1 524 ? 18.426 -30.050 15.730 1.00 90.06 524 SER A N 1
ATOM 4236 C CA . SER A 1 524 ? 17.257 -30.330 14.887 1.00 90.06 524 SER A CA 1
ATOM 4237 C C . SER A 1 524 ? 16.498 -29.059 14.489 1.00 90.06 524 SER A C 1
ATOM 4239 O O . SER A 1 524 ? 16.060 -28.971 13.345 1.00 90.06 524 SER A O 1
ATOM 4241 N N . PHE A 1 525 ? 16.363 -28.073 15.379 1.00 83.31 525 PHE A N 1
ATOM 4242 C CA . PHE A 1 525 ? 15.703 -26.803 15.052 1.00 83.31 525 PHE A CA 1
ATOM 4243 C C . PHE A 1 525 ? 16.592 -25.862 14.233 1.00 83.31 525 PHE A C 1
ATOM 4245 O O . PHE A 1 525 ? 16.090 -25.244 13.302 1.00 83.31 525 PHE A O 1
ATOM 4252 N N . ILE A 1 526 ? 17.905 -25.824 14.488 1.00 74.81 526 ILE A N 1
ATOM 4253 C CA . ILE A 1 526 ? 18.861 -25.068 13.655 1.00 74.81 526 ILE A CA 1
ATOM 4254 C C . ILE A 1 526 ? 18.853 -25.581 12.211 1.00 74.81 526 ILE A C 1
ATOM 4256 O O . ILE A 1 526 ? 18.938 -24.789 11.287 1.00 74.81 526 ILE A O 1
ATOM 4260 N N . SER A 1 527 ? 18.693 -26.890 11.990 1.00 82.12 527 SER A N 1
ATOM 4261 C CA . SER A 1 527 ? 18.625 -27.452 10.630 1.00 82.12 527 SER A CA 1
ATOM 4262 C C . SER A 1 527 ? 17.371 -27.062 9.829 1.00 82.12 527 SER A C 1
ATOM 4264 O O . SER A 1 527 ? 17.287 -27.391 8.648 1.00 82.12 527 SER A O 1
ATOM 4266 N N . LYS A 1 528 ? 16.392 -26.401 10.466 1.00 76.19 528 LYS A N 1
ATOM 4267 C CA . LYS A 1 528 ? 15.164 -25.888 9.834 1.00 76.19 528 LYS A CA 1
ATOM 4268 C C . LYS A 1 528 ? 15.235 -24.391 9.490 1.00 76.19 528 LYS A C 1
ATOM 4270 O O . LYS A 1 528 ? 14.266 -23.867 8.945 1.00 76.19 528 LYS A O 1
ATOM 4275 N N . VAL A 1 529 ? 16.320 -23.716 9.871 1.00 67.25 529 VAL A N 1
ATOM 4276 C CA . VAL A 1 529 ? 16.634 -22.306 9.576 1.00 67.25 529 VAL A CA 1
ATOM 4277 C C . VAL A 1 529 ? 17.404 -22.249 8.271 1.00 67.25 529 VAL A C 1
ATOM 4279 O O . VAL A 1 529 ? 17.064 -21.370 7.450 1.00 67.25 529 VAL A O 1
#

Foldseek 3Di:
DDDDDDDDDDPPPPPPPFDWAWAKEFEFEFAPDAPDGGAGDWQWWWAWPPFDIWTAHNRRITIGGDTDDDAQWIATPDTDDPQKAWQVPHRQCRRQDIHHRDNVDHYYTYIHGPVLLQVQLVLLLVLLVVVLVVVLVVLVVVLVVLVVVLVVCVVPDDPSVVSVVVSVVSVVVSVVLVVLVVVCSVVSSVQSSVLSSDGNVVDDPLVSVLSVCLSNLNLVVLLVSLVVLDDPVLVVCLVPQLCVLVVVQVVVVVVPPPSVVVLVSLLVSLQSNLSSCVSSLVLVRSLVSLVSSCSNDVLPVVSLQVSLVSCVVRVVPLVVSLVSLVVNLVVCVVVVDPPLLSNLVSLQVNLVSCVSVVNLVSNLVSLVVSLVSCVVSDPLLNLSNLVSLQSNLVSCLVVVVNVSSLVSNVSSLVRDDDDDDDDSPPDDDDDPPVLVVVLVSLVVVLVSVVVHDPLLDLRNLVSLQNNLVSCVVVVVLVSSLVSLVSSLVSCCVRVNQPDPSNLVSLQSNLVSCVVVVNNVSSVVSNVSD

Radius of gyration: 28.83 Å; chains: 1; bounding box: 98×90×72 Å